Protein AF-A0A3M2ANH9-F1 (afdb_monomer)

Foldseek 3Di:
DDVVVVVVVVVVVVVVVVVVVVVVVVVDPPPWVPAWFAPQPLCVVCVVLWAKKWKFAAADIFIWGQDPVGIFGVVFVGHDFDNVLVVVQSVQNRPKTFDGWDDLDQVCCQVQQQHDGYHRGRWMWMWTDRVPDTSATKIWGDWDDDPDTFTWIDGPPGSIIGGIPGDRDHDDDNCVRHPQFLAADALQQFAKKWKDAPPDIWIWGAPVPGPAIDTPDDPPQWDFPDRHLRSCLSGLRNGFGFPGKHWCVPPPPVPDFRMWMWTQGPQQKIKIWTWHDDPPFIWIFIAMDRDPDPDVVVVVVVVVVVPVPDDDDDDDDDDDDDDDDDDDDDDDDDDDDDPDDPDDPHVVRVVSCVSGVTMIGTGPPVSVCSSNQGPVNGIDDRPDPPPPDDDDDDDDDDDDDYDDDDDDDDDDDDDDDDDDDDD

Mean predicted aligned error: 16.62 Å

Nearest PDB structures (foldseek):
  3u1w-assembly2_C  TM=1.514E-01  e=5.197E-01  Parabacteroides distasonis ATCC 8503
  8sv7-assembly2_B  TM=1.535E-01  e=1.301E+00  Homo sapiens
  7e5t-assembly5_E  TM=1.152E-01  e=6.931E+00  Fusarium sp. FN080326

Radius of gyration: 39.75 Å; Cα contacts (8 Å, |Δi|>4): 628; chains: 1; bounding box: 120×64×132 Å

Solvent-accessible surface area (backbone atoms only — not comparable to full-atom values): 25536 Å² total; per-residue (Å²): 132,61,72,69,61,54,52,51,52,53,53,52,50,52,52,50,48,50,51,51,49,52,52,48,61,73,67,51,77,82,58,73,83,77,61,67,45,57,74,32,68,68,31,73,82,39,61,87,54,53,33,33,44,38,36,28,51,21,80,48,72,38,55,37,34,57,56,97,93,41,39,22,25,69,92,28,71,50,42,70,36,41,61,65,58,55,51,50,45,53,51,36,55,45,62,23,26,34,73,41,83,70,51,60,53,76,92,55,23,69,86,43,21,48,44,77,48,32,59,90,32,79,7,30,28,41,36,32,19,40,74,94,43,79,64,42,51,38,24,38,24,49,74,42,77,71,100,71,54,22,29,30,36,27,46,67,97,51,64,55,30,26,40,19,41,62,66,81,85,68,73,89,51,69,66,68,42,35,77,44,66,78,48,74,45,49,47,87,48,46,51,36,35,39,37,34,39,82,95,45,75,48,44,38,31,54,52,90,96,48,93,56,63,39,63,76,76,68,63,89,89,59,49,67,62,54,100,67,61,57,53,54,54,57,32,50,44,36,74,30,50,54,76,43,57,37,58,34,78,92,57,75,78,84,56,85,54,60,22,41,38,38,37,30,32,75,75,32,32,35,43,35,41,36,29,37,78,59,86,98,44,54,40,30,38,52,45,50,44,68,53,72,77,77,55,71,72,57,56,50,61,58,46,58,75,68,51,84,82,66,78,94,77,90,85,89,81,91,77,91,81,88,85,90,84,84,91,87,80,89,89,87,85,87,85,84,86,80,83,67,81,84,67,54,62,59,61,53,28,50,53,51,31,69,73,26,64,61,37,29,34,22,58,49,65,86,58,54,48,58,57,64,57,49,73,68,78,47,33,45,77,71,79,73,75,77,75,77,75,80,88,79,86,86,86,83,88,91,83,89,86,88,88,85,87,85,86,80,86,79,86,84,88,81,86,87,84,84,84,86,82,90,133

Secondary structure (DSSP, 8-state):
--HHHHHHHHHHHHHHHHHHHHHHHHSS-TTTTT--EES-TTHHHHGGG--EEEEEETTEEEEEEEETTEEEEGGGTTEE--HHHHHHHHHHHHH-EEEEE----GGGHHHHT-S-SSTT---EEEEEEETTEEEEEEEEEEEEPSSS-EEEEEETT---EEEEES-----SSGGGGS--EEE---GGGEEEEEEEETTEEEEEEPPTT--S-EESSPPTT--BSSSSSHHHHHTTTTTEE-SEEEE-TT--TTSPPSEEEEEEETTSEEEEEEEEEETTEEEEEEEEEE-----HHHHHHHHTTTSTTS--------------------------S-------HHHHHHHHHHHHTTEEEE--HHHHHHHH--HHHHBPPPPP---------------------------------------

Structure (mmCIF, N/CA/C/O backbone):
data_AF-A0A3M2ANH9-F1
#
_entry.id   AF-A0A3M2ANH9-F1
#
loop_
_atom_site.group_PDB
_atom_site.id
_atom_site.type_symbol
_atom_site.label_atom_id
_atom_site.label_alt_id
_atom_site.label_comp_id
_atom_site.label_asym_id
_atom_site.label_entity_id
_atom_site.label_seq_id
_atom_site.pdbx_PDB_ins_code
_atom_site.Cartn_x
_atom_site.Cartn_y
_atom_site.Cartn_z
_atom_site.occupancy
_atom_site.B_iso_or_equiv
_atom_site.auth_seq_id
_atom_site.auth_comp_id
_atom_site.auth_asym_id
_atom_site.auth_atom_id
_atom_site.pdbx_PDB_model_num
ATOM 1 N N . MET A 1 1 ? 68.828 -14.556 -42.793 1.00 55.75 1 MET A N 1
ATOM 2 C CA . MET A 1 1 ? 67.552 -15.183 -42.371 1.00 55.75 1 MET A CA 1
ATOM 3 C C . MET A 1 1 ? 66.947 -15.883 -43.580 1.00 55.75 1 MET A C 1
ATOM 5 O O . MET A 1 1 ? 67.064 -15.345 -44.674 1.00 55.75 1 MET A O 1
ATOM 9 N N . LYS A 1 2 ? 66.398 -17.097 -43.440 1.00 67.31 2 LYS A N 1
ATOM 10 C CA . LYS A 1 2 ? 65.884 -17.854 -44.597 1.00 67.31 2 LYS A CA 1
ATOM 11 C C . LYS A 1 2 ? 64.599 -17.175 -45.117 1.00 67.31 2 LYS A C 1
ATOM 13 O O . LYS A 1 2 ? 63.762 -16.801 -44.302 1.00 67.31 2 LYS A O 1
ATOM 18 N N . PRO A 1 3 ? 64.388 -17.042 -46.438 1.00 70.06 3 PRO A N 1
ATOM 19 C CA . PRO A 1 3 ? 63.213 -16.346 -46.989 1.00 70.06 3 PRO A CA 1
ATOM 20 C C . PRO A 1 3 ? 61.882 -16.967 -46.524 1.00 70.06 3 PRO A C 1
ATOM 22 O O . PRO A 1 3 ? 60.885 -16.274 -46.359 1.00 70.06 3 PRO A O 1
ATOM 25 N N . LYS A 1 4 ? 61.896 -18.268 -46.205 1.00 69.62 4 LYS A N 1
ATOM 26 C CA . LYS A 1 4 ? 60.749 -19.011 -45.665 1.00 69.62 4 LYS A CA 1
ATOM 27 C C . LYS A 1 4 ? 60.343 -18.572 -44.252 1.00 69.62 4 LYS A C 1
ATOM 29 O O . LYS A 1 4 ? 59.155 -18.520 -43.965 1.00 69.62 4 LYS A O 1
ATOM 34 N N . THR A 1 5 ? 61.295 -18.228 -43.379 1.00 75.69 5 THR A N 1
ATOM 35 C CA . THR A 1 5 ? 60.968 -17.732 -42.030 1.00 75.69 5 THR A CA 1
ATOM 36 C C . THR A 1 5 ? 60.465 -16.291 -42.058 1.00 75.69 5 THR A C 1
ATOM 38 O O . THR A 1 5 ? 59.616 -15.946 -41.245 1.00 75.69 5 THR A O 1
ATOM 41 N N . LEU A 1 6 ? 60.909 -15.475 -43.024 1.00 77.62 6 LEU A N 1
ATOM 42 C CA . LEU A 1 6 ? 60.352 -14.133 -43.234 1.00 77.62 6 LEU A CA 1
ATOM 43 C C . LEU A 1 6 ? 58.884 -14.187 -43.691 1.00 77.62 6 LEU A C 1
ATOM 45 O O . LEU A 1 6 ? 58.064 -13.426 -43.191 1.00 77.62 6 LEU A O 1
ATOM 49 N N . GLY A 1 7 ? 58.544 -15.117 -44.592 1.00 83.62 7 GLY A N 1
ATOM 50 C CA . GLY A 1 7 ? 57.167 -15.294 -45.067 1.00 83.62 7 GLY A CA 1
ATOM 51 C C . GLY A 1 7 ? 56.190 -15.724 -43.966 1.00 83.62 7 GLY A C 1
ATOM 52 O O . GLY A 1 7 ? 55.083 -15.198 -43.889 1.00 83.62 7 GLY A O 1
ATOM 53 N N . ILE A 1 8 ? 56.613 -16.625 -43.073 1.00 86.56 8 ILE A N 1
ATOM 54 C CA . ILE A 1 8 ? 55.785 -17.086 -41.944 1.00 86.56 8 ILE A CA 1
ATOM 55 C C . ILE A 1 8 ? 55.551 -15.954 -40.934 1.00 86.56 8 ILE A C 1
ATOM 57 O O . ILE A 1 8 ? 54.429 -15.769 -40.470 1.00 86.56 8 ILE A O 1
ATOM 61 N N . LEU A 1 9 ? 56.585 -15.163 -40.629 1.00 84.50 9 LEU A N 1
ATOM 62 C CA . LEU A 1 9 ? 56.461 -14.021 -39.718 1.00 84.50 9 LEU A CA 1
ATOM 63 C C . LEU A 1 9 ? 55.552 -12.924 -40.286 1.00 84.50 9 LEU A C 1
ATOM 65 O O . LEU A 1 9 ? 54.742 -12.370 -39.548 1.00 84.50 9 LEU A O 1
ATOM 69 N N . ALA A 1 10 ? 55.633 -12.650 -41.591 1.00 85.88 10 ALA A N 1
ATOM 70 C CA . ALA A 1 10 ? 54.747 -11.692 -42.246 1.00 85.88 10 ALA A CA 1
ATOM 71 C C . ALA A 1 10 ? 53.279 -12.149 -42.201 1.00 85.88 10 ALA A C 1
ATOM 73 O O . ALA A 1 10 ? 52.400 -11.356 -41.872 1.00 85.88 10 ALA A O 1
ATOM 74 N N . ALA A 1 11 ? 53.009 -13.433 -42.456 1.00 86.25 11 ALA A N 1
ATOM 75 C CA . ALA A 1 11 ? 51.658 -13.985 -42.363 1.00 86.25 11 ALA A CA 1
ATOM 76 C C . ALA A 1 11 ? 51.108 -13.938 -40.925 1.00 86.25 11 ALA A C 1
ATOM 78 O O . ALA A 1 11 ? 49.969 -13.524 -40.717 1.00 86.25 11 ALA A O 1
ATOM 79 N N . ALA A 1 12 ? 51.923 -14.292 -39.927 1.00 89.00 12 ALA A N 1
ATOM 80 C CA . ALA A 1 12 ? 51.531 -14.222 -38.520 1.00 89.00 12 ALA A CA 1
ATOM 81 C C . ALA A 1 12 ? 51.228 -12.781 -38.072 1.00 89.00 12 ALA A C 1
ATOM 83 O O . ALA A 1 12 ? 50.241 -12.551 -37.378 1.00 89.00 12 ALA A O 1
ATOM 84 N N . ALA A 1 13 ? 52.025 -11.803 -38.515 1.00 88.81 13 ALA A N 1
ATOM 85 C CA . ALA A 1 13 ? 51.782 -10.389 -38.240 1.00 88.81 13 ALA A CA 1
ATOM 86 C C . ALA A 1 13 ? 50.465 -9.889 -38.855 1.00 88.81 13 ALA A C 1
ATOM 88 O O . ALA A 1 13 ? 49.736 -9.154 -38.197 1.00 88.81 13 ALA A O 1
ATOM 89 N N . VAL A 1 14 ? 50.121 -10.318 -40.075 1.00 91.75 14 VAL A N 1
ATOM 90 C CA . VAL A 1 14 ? 48.843 -9.959 -40.714 1.00 91.75 14 VAL A CA 1
ATOM 91 C C . VAL A 1 14 ? 47.656 -10.570 -39.967 1.00 91.75 14 VAL A C 1
ATOM 93 O O . VAL A 1 14 ? 46.661 -9.884 -39.754 1.00 91.75 14 VAL A O 1
ATOM 96 N N . VAL A 1 15 ? 47.762 -11.823 -39.514 1.00 93.00 15 VAL A N 1
ATOM 97 C CA . VAL A 1 15 ? 46.704 -12.475 -38.722 1.00 93.00 15 VAL A CA 1
ATOM 98 C C . VAL A 1 15 ? 46.528 -11.790 -37.367 1.00 93.00 15 VAL A C 1
ATOM 100 O O . VAL A 1 15 ? 45.404 -11.488 -36.980 1.00 93.00 15 VAL A O 1
ATOM 103 N N . LEU A 1 16 ? 47.621 -11.481 -36.666 1.00 91.50 16 LEU A N 1
ATOM 104 C CA . LEU A 1 16 ? 47.557 -10.758 -35.394 1.00 91.50 16 LEU A CA 1
ATOM 105 C C . LEU A 1 16 ? 47.022 -9.334 -35.569 1.00 91.50 16 LEU A C 1
ATOM 107 O O . LEU A 1 16 ? 46.230 -8.890 -34.746 1.00 91.50 16 LEU A O 1
ATOM 111 N N . ALA A 1 17 ? 47.387 -8.641 -36.650 1.00 88.88 17 ALA A N 1
ATOM 112 C CA . ALA A 1 17 ? 46.827 -7.336 -36.980 1.00 88.88 17 ALA A CA 1
ATOM 113 C C . ALA A 1 17 ? 45.328 -7.429 -37.300 1.00 88.88 17 ALA A C 1
ATOM 115 O O . ALA A 1 17 ? 44.564 -6.595 -36.834 1.00 88.88 17 ALA A O 1
ATOM 116 N N . ALA A 1 18 ? 44.884 -8.459 -38.025 1.00 84.81 18 ALA A N 1
ATOM 117 C CA . ALA A 1 18 ? 43.468 -8.683 -38.307 1.00 84.81 18 ALA A CA 1
ATOM 118 C C . ALA A 1 18 ? 42.666 -8.994 -37.032 1.00 84.81 18 ALA A C 1
ATOM 120 O O . ALA A 1 18 ? 41.580 -8.452 -36.855 1.00 84.81 18 ALA A O 1
ATOM 121 N N . ILE A 1 19 ? 43.215 -9.800 -36.115 1.00 87.44 19 ILE A N 1
ATOM 122 C CA . ILE A 1 19 ? 42.607 -10.068 -34.803 1.00 87.44 19 ILE A CA 1
ATOM 123 C C . ILE A 1 19 ? 42.574 -8.790 -33.962 1.00 87.44 19 ILE A C 1
ATOM 125 O O . ILE A 1 19 ? 41.540 -8.469 -33.391 1.00 87.44 19 ILE A O 1
ATOM 129 N N . ALA A 1 20 ? 43.666 -8.025 -33.918 1.00 79.62 20 ALA A N 1
ATOM 130 C CA . ALA A 1 20 ? 43.723 -6.764 -33.186 1.00 79.62 20 ALA A CA 1
ATOM 131 C C . ALA A 1 20 ? 42.734 -5.733 -33.747 1.00 79.62 20 ALA A C 1
ATOM 133 O O . ALA A 1 20 ? 42.073 -5.049 -32.978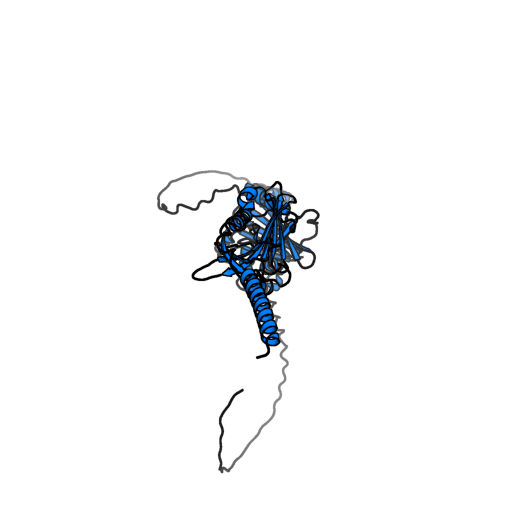 1.00 79.62 20 ALA A O 1
ATOM 134 N N . VAL A 1 21 ? 42.579 -5.656 -35.071 1.00 80.88 21 VAL A N 1
ATOM 135 C CA . VAL A 1 21 ? 41.590 -4.801 -35.743 1.00 80.88 21 VAL A CA 1
ATOM 136 C C . VAL A 1 21 ? 40.166 -5.289 -35.470 1.00 80.88 21 VAL A C 1
ATOM 138 O O . VAL A 1 21 ? 39.296 -4.467 -35.201 1.00 80.88 21 VAL A O 1
ATOM 141 N N . ALA A 1 22 ? 39.915 -6.600 -35.464 1.00 78.31 22 ALA A N 1
ATOM 142 C CA . ALA A 1 22 ? 38.609 -7.167 -35.126 1.00 78.31 22 ALA A CA 1
ATOM 143 C C . ALA A 1 22 ? 38.227 -6.909 -33.658 1.00 78.31 22 ALA A C 1
ATOM 145 O O . ALA A 1 22 ? 37.111 -6.475 -33.388 1.00 78.31 22 ALA A O 1
ATOM 146 N N . VAL A 1 23 ? 39.162 -7.099 -32.722 1.00 78.75 23 VAL A N 1
ATOM 147 C CA . VAL A 1 23 ? 38.974 -6.787 -31.295 1.00 78.75 23 VAL A CA 1
ATOM 148 C C . VAL A 1 23 ? 38.808 -5.282 -31.096 1.00 78.75 23 VAL A C 1
ATOM 150 O O . VAL A 1 23 ? 37.903 -4.859 -30.389 1.00 78.75 23 VAL A O 1
ATOM 153 N N . HIS A 1 24 ? 39.608 -4.456 -31.775 1.00 68.56 24 HIS A N 1
ATOM 154 C CA . HIS A 1 24 ? 39.490 -3.004 -31.689 1.00 68.56 24 HIS A CA 1
ATOM 155 C C . HIS A 1 24 ? 38.156 -2.509 -32.263 1.00 68.56 24 HIS A C 1
ATOM 157 O O . HIS A 1 24 ? 37.561 -1.618 -31.670 1.00 68.56 24 HIS A O 1
ATOM 163 N N . HIS A 1 25 ? 37.653 -3.069 -33.367 1.00 63.91 25 HIS A N 1
ATOM 164 C CA . HIS A 1 25 ? 36.334 -2.714 -33.902 1.00 63.91 25 HIS A CA 1
ATOM 165 C C . HIS A 1 25 ? 35.173 -3.252 -33.062 1.00 63.91 25 HIS A C 1
ATOM 167 O O . HIS A 1 25 ? 34.138 -2.591 -33.017 1.00 63.91 25 HIS A O 1
ATOM 173 N N . ALA A 1 26 ? 35.342 -4.384 -32.375 1.00 60.91 26 ALA A N 1
ATOM 174 C CA . ALA A 1 26 ? 34.389 -4.857 -31.373 1.00 60.91 26 ALA A CA 1
ATOM 175 C C . ALA A 1 26 ? 34.360 -3.956 -30.120 1.00 60.91 26 ALA A C 1
ATOM 177 O O . ALA A 1 26 ? 33.309 -3.821 -29.502 1.00 60.91 26 ALA A O 1
ATOM 178 N N . ASP A 1 27 ? 35.482 -3.303 -29.789 1.00 53.56 27 ASP A N 1
ATOM 179 C CA . ASP A 1 27 ? 35.627 -2.376 -28.653 1.00 53.56 27 ASP A CA 1
ATOM 180 C C . ASP A 1 27 ? 35.535 -0.876 -29.036 1.00 53.56 27 ASP A C 1
ATOM 182 O O . ASP A 1 27 ? 35.666 -0.017 -28.163 1.00 53.56 27 ASP A O 1
ATOM 186 N N . GLN A 1 28 ? 35.309 -0.501 -30.307 1.00 40.56 28 GLN A N 1
ATOM 187 C CA . GLN A 1 28 ? 35.157 0.917 -30.668 1.00 40.56 28 GLN A CA 1
ATOM 188 C C . GLN A 1 28 ? 33.764 1.444 -30.276 1.00 40.56 28 GLN A C 1
ATOM 190 O O . GLN A 1 28 ? 32.757 0.870 -30.699 1.00 40.56 28 GLN A O 1
ATOM 195 N N . PRO A 1 29 ? 33.676 2.598 -29.583 1.00 45.56 29 PRO A N 1
ATOM 196 C CA . PRO A 1 29 ? 32.422 3.250 -29.216 1.00 45.56 29 PRO A CA 1
ATOM 197 C C . PRO A 1 29 ? 31.781 3.946 -30.431 1.00 45.56 29 PRO A C 1
ATOM 199 O O . PRO A 1 29 ? 31.602 5.157 -30.479 1.00 45.56 29 PRO A O 1
ATOM 202 N N . ARG A 1 30 ? 31.394 3.183 -31.460 1.00 43.59 30 ARG A N 1
ATOM 203 C CA . ARG A 1 30 ? 30.652 3.714 -32.620 1.00 43.59 30 ARG A CA 1
ATOM 204 C C . ARG A 1 30 ? 29.196 4.077 -32.274 1.00 43.59 30 ARG A C 1
ATOM 206 O O . ARG A 1 30 ? 28.507 4.681 -33.090 1.00 43.59 30 ARG A O 1
ATOM 213 N N . ALA A 1 31 ? 28.743 3.743 -31.064 1.00 46.66 31 ALA A N 1
ATOM 214 C CA . ALA A 1 31 ? 27.402 4.023 -30.552 1.00 46.66 31 ALA A CA 1
ATOM 215 C C . ALA A 1 31 ? 27.284 5.327 -29.732 1.00 46.66 31 ALA A C 1
ATOM 217 O O . ALA A 1 31 ? 26.165 5.727 -29.417 1.00 46.66 31 ALA A O 1
ATOM 218 N N . GLU A 1 32 ? 28.385 6.013 -29.389 1.00 46.75 32 GLU A N 1
ATOM 219 C CA . GLU A 1 32 ? 28.344 7.127 -28.418 1.00 46.75 32 GLU A CA 1
ATOM 220 C C . GLU A 1 32 ? 27.576 8.372 -28.897 1.00 46.75 32 GLU A C 1
ATOM 222 O O . GLU A 1 32 ? 26.995 9.075 -28.076 1.00 46.75 32 GLU A O 1
ATOM 227 N N . ALA A 1 33 ? 27.488 8.628 -30.206 1.00 43.88 33 ALA A N 1
ATOM 228 C CA . ALA A 1 33 ? 26.738 9.774 -30.742 1.00 43.88 33 ALA A CA 1
ATOM 229 C C . ALA A 1 33 ? 25.314 9.430 -31.227 1.00 43.88 33 ALA A C 1
ATOM 231 O O . ALA A 1 33 ? 24.527 10.333 -31.496 1.00 43.88 33 ALA A O 1
ATOM 232 N N . ALA A 1 34 ? 24.963 8.144 -31.357 1.00 48.25 34 ALA A N 1
ATOM 233 C CA . ALA A 1 34 ? 23.738 7.714 -32.044 1.00 48.25 34 ALA A CA 1
ATOM 234 C C . ALA A 1 34 ? 22.551 7.383 -31.118 1.00 48.25 34 ALA A C 1
ATOM 236 O O . ALA A 1 34 ? 21.475 7.062 -31.614 1.00 48.25 34 ALA A O 1
ATOM 237 N N . ALA A 1 35 ? 22.708 7.438 -29.792 1.00 59.25 35 ALA A N 1
ATOM 238 C CA . ALA A 1 35 ? 21.697 6.894 -28.878 1.00 59.25 35 ALA A CA 1
ATOM 239 C C . ALA A 1 35 ? 21.482 7.708 -27.589 1.00 59.25 35 ALA A C 1
ATOM 241 O O . ALA A 1 35 ? 21.025 7.170 -26.583 1.00 59.25 35 ALA A O 1
ATOM 242 N N . LEU A 1 36 ? 21.751 9.016 -27.613 1.00 77.44 36 LEU A N 1
ATOM 243 C CA . LEU A 1 36 ? 21.142 9.924 -26.635 1.00 77.44 36 LEU A CA 1
ATOM 244 C C . LEU A 1 36 ? 19.631 10.030 -26.912 1.00 77.44 36 LEU A C 1
ATOM 246 O O . LEU A 1 36 ? 19.175 9.828 -28.038 1.00 77.44 36 LEU A O 1
ATOM 250 N N . GLY A 1 37 ? 18.839 10.300 -25.877 1.00 85.56 37 GLY A N 1
ATOM 251 C CA . GLY A 1 37 ? 17.374 10.385 -25.956 1.00 85.56 37 GLY A CA 1
ATOM 252 C C . GLY A 1 37 ? 16.685 9.515 -24.910 1.00 85.56 37 GLY A C 1
ATOM 253 O O . GLY A 1 37 ? 17.346 8.936 -24.049 1.00 85.56 37 GLY A O 1
ATOM 254 N N . ARG A 1 38 ? 15.355 9.406 -24.977 1.00 90.75 38 ARG A N 1
ATOM 255 C CA . ARG A 1 38 ? 14.569 8.656 -23.986 1.00 90.75 38 ARG A CA 1
ATOM 256 C C . ARG A 1 38 ? 15.026 7.203 -23.860 1.00 90.75 38 ARG A C 1
ATOM 258 O O . ARG A 1 38 ? 15.420 6.578 -24.843 1.00 90.75 38 ARG A O 1
ATOM 265 N N . MET A 1 39 ? 14.942 6.669 -22.645 1.00 92.00 39 MET A N 1
ATOM 266 C CA . MET A 1 39 ? 15.098 5.238 -22.372 1.00 92.00 39 MET A CA 1
ATOM 267 C C . MET A 1 39 ? 13.865 4.447 -22.849 1.00 92.00 39 MET A C 1
ATOM 269 O O . MET A 1 39 ? 13.976 3.286 -23.244 1.00 92.00 39 MET A O 1
ATOM 273 N N . ALA A 1 40 ? 12.702 5.107 -22.873 1.00 89.25 40 ALA A N 1
ATOM 274 C CA . ALA A 1 40 ? 11.403 4.565 -23.269 1.00 89.25 40 ALA A CA 1
ATOM 275 C C . ALA A 1 40 ? 10.678 5.459 -24.311 1.00 89.25 40 ALA A C 1
ATOM 277 O O . ALA A 1 40 ? 9.593 5.961 -24.025 1.00 89.25 40 ALA A O 1
ATOM 278 N N . PRO A 1 41 ? 11.254 5.726 -25.503 1.00 87.38 41 PRO A N 1
ATOM 279 C CA . PRO A 1 41 ? 10.643 6.592 -26.517 1.00 87.38 41 PRO A CA 1
ATOM 280 C C . PRO A 1 41 ? 9.253 6.134 -26.975 1.00 87.38 41 PRO A C 1
ATOM 282 O O . PRO A 1 41 ? 8.422 6.961 -27.340 1.00 87.38 41 PRO A O 1
ATOM 285 N N . GLU A 1 42 ? 8.977 4.832 -26.958 1.00 85.56 42 GLU A N 1
ATOM 286 C CA . GLU A 1 42 ? 7.681 4.269 -27.336 1.00 85.56 42 GLU A CA 1
ATOM 287 C C . GLU A 1 42 ? 6.599 4.579 -26.289 1.00 85.56 42 GLU A C 1
ATOM 289 O O . GLU A 1 42 ? 5.430 4.752 -26.641 1.00 85.56 42 GLU A O 1
ATOM 294 N N . LEU A 1 43 ? 6.989 4.715 -25.016 1.00 88.75 43 LEU A N 1
ATOM 295 C CA . LEU A 1 43 ? 6.067 4.975 -23.913 1.00 88.75 43 LEU A CA 1
ATOM 296 C C . LEU A 1 43 ? 5.496 6.395 -23.955 1.00 88.75 43 LEU A C 1
ATOM 298 O O . LEU A 1 43 ? 4.335 6.574 -23.606 1.00 88.75 43 LEU A O 1
ATOM 302 N N . GLU A 1 44 ? 6.241 7.396 -24.441 1.00 83.69 44 GLU A N 1
ATOM 303 C CA . GLU A 1 44 ? 5.753 8.788 -24.517 1.00 83.69 44 GLU A CA 1
ATOM 304 C C . GLU A 1 44 ? 4.410 8.911 -25.249 1.00 83.69 44 GLU A C 1
ATOM 306 O O . GLU A 1 44 ? 3.578 9.743 -24.895 1.00 83.69 44 GLU A O 1
ATOM 311 N N . LYS A 1 45 ? 4.185 8.065 -26.260 1.00 87.62 45 LYS A N 1
ATOM 312 C CA . LYS A 1 45 ? 2.956 8.068 -27.064 1.00 87.62 45 LYS A CA 1
ATOM 313 C C . LYS A 1 45 ? 1.877 7.130 -26.530 1.00 87.62 45 LYS A C 1
ATOM 315 O O . LYS A 1 45 ? 0.733 7.259 -26.944 1.00 87.62 45 LYS A O 1
ATOM 320 N N . ARG A 1 46 ? 2.246 6.191 -25.654 1.00 92.06 46 ARG A N 1
ATOM 321 C CA . ARG A 1 46 ? 1.410 5.061 -25.216 1.00 92.06 46 ARG A CA 1
ATOM 322 C C . ARG A 1 46 ? 1.154 5.023 -23.715 1.00 92.06 46 ARG A C 1
ATOM 324 O O . ARG A 1 46 ? 0.486 4.120 -23.235 1.00 92.06 46 ARG A O 1
ATOM 331 N N . VAL A 1 47 ? 1.663 5.992 -22.954 1.00 91.94 47 VAL A N 1
ATOM 332 C CA . VAL A 1 47 ? 1.543 6.017 -21.486 1.00 91.94 47 VAL A CA 1
ATOM 333 C C . VAL A 1 47 ? 0.086 5.965 -21.010 1.00 91.94 47 VAL A C 1
ATOM 335 O O . VAL A 1 47 ? -0.201 5.381 -19.970 1.00 91.94 47 VAL A O 1
ATOM 338 N N . ASN A 1 48 ? -0.845 6.518 -21.791 1.00 92.44 48 ASN A N 1
ATOM 339 C CA . ASN A 1 48 ? -2.275 6.491 -21.478 1.00 92.44 48 ASN A CA 1
ATOM 340 C C . ASN A 1 48 ? -2.938 5.136 -21.764 1.00 92.44 48 ASN A C 1
ATOM 342 O O . ASN A 1 48 ? -3.974 4.845 -21.164 1.00 92.44 48 ASN A O 1
ATOM 346 N N . ASP A 1 49 ? -2.323 4.318 -22.621 1.00 94.88 49 ASP A N 1
ATOM 347 C CA . ASP A 1 49 ? -2.794 2.983 -23.001 1.00 94.88 49 ASP A CA 1
ATOM 348 C C . ASP A 1 49 ? -2.350 1.913 -21.994 1.00 94.88 49 ASP A C 1
ATOM 350 O O . ASP A 1 49 ? -2.731 0.753 -22.121 1.00 94.88 49 ASP A O 1
ATOM 354 N N . VAL A 1 50 ? -1.522 2.278 -21.007 1.00 96.81 50 VAL A N 1
ATOM 355 C CA . VAL A 1 50 ? -1.011 1.337 -20.009 1.00 96.81 50 VAL A CA 1
ATOM 356 C C . VAL A 1 50 ? -2.166 0.822 -19.149 1.00 96.81 50 VAL A C 1
ATOM 358 O O . VAL A 1 50 ? -2.871 1.594 -18.494 1.00 96.81 50 VAL A O 1
ATOM 361 N N . THR A 1 51 ? -2.329 -0.497 -19.137 1.00 97.19 51 THR A N 1
ATOM 362 C CA . THR A 1 51 ? -3.355 -1.226 -18.384 1.00 97.19 51 THR A CA 1
ATOM 363 C C . THR A 1 51 ? -2.779 -2.034 -17.230 1.00 97.19 51 THR A C 1
ATOM 365 O O . THR A 1 51 ? -3.524 -2.368 -16.317 1.00 97.19 51 THR A O 1
ATOM 368 N N . ALA A 1 52 ? -1.481 -2.346 -17.229 1.00 97.62 52 ALA A N 1
ATOM 369 C CA . ALA A 1 52 ? -0.835 -3.015 -16.101 1.00 97.62 52 ALA A CA 1
ATOM 370 C C . ALA A 1 52 ? 0.622 -2.578 -15.921 1.00 97.62 52 ALA A C 1
ATOM 372 O O . ALA A 1 52 ? 1.316 -2.239 -16.884 1.00 97.62 52 ALA A O 1
ATOM 373 N N . LEU A 1 53 ? 1.081 -2.625 -14.673 1.00 97.56 53 LEU A N 1
ATOM 374 C CA . LEU A 1 53 ? 2.469 -2.422 -14.269 1.00 97.56 53 LEU A CA 1
ATOM 375 C C . LEU A 1 53 ? 2.890 -3.602 -13.393 1.00 97.56 53 LEU A C 1
ATOM 377 O O . LEU A 1 53 ? 2.204 -3.962 -12.438 1.00 97.56 53 LEU A O 1
ATOM 381 N N . GLU A 1 54 ? 4.038 -4.179 -13.718 1.00 97.81 54 GLU A N 1
ATOM 382 C CA . GLU A 1 54 ? 4.679 -5.236 -12.951 1.00 97.81 54 GLU A CA 1
ATOM 383 C C . GLU A 1 54 ? 6.071 -4.783 -12.519 1.00 97.81 54 GLU A C 1
ATOM 385 O O . GLU A 1 54 ? 6.848 -4.251 -13.317 1.00 97.81 54 GLU A O 1
ATOM 390 N N . ILE A 1 55 ? 6.377 -4.976 -11.240 1.00 97.56 55 ILE A N 1
ATOM 391 C CA . ILE A 1 55 ? 7.655 -4.619 -10.635 1.00 97.56 55 ILE A CA 1
ATOM 392 C C . ILE A 1 55 ? 8.214 -5.845 -9.940 1.00 97.56 55 ILE A C 1
ATOM 394 O O . ILE A 1 55 ? 7.587 -6.393 -9.037 1.00 97.56 55 ILE A O 1
ATOM 398 N N . VAL A 1 56 ? 9.427 -6.229 -10.317 1.00 96.81 56 VAL A N 1
ATOM 399 C CA . VAL A 1 56 ? 10.183 -7.297 -9.661 1.00 96.81 56 VAL A CA 1
ATOM 400 C C . VAL A 1 56 ? 11.260 -6.656 -8.794 1.00 96.81 56 VAL A C 1
ATOM 402 O O . VAL A 1 56 ? 12.111 -5.922 -9.298 1.00 96.81 56 VAL A O 1
ATOM 405 N N . ASN A 1 57 ? 11.228 -6.920 -7.489 1.00 91.81 57 ASN A N 1
ATOM 406 C CA . ASN A 1 57 ? 12.144 -6.358 -6.499 1.00 91.81 57 ASN A CA 1
ATOM 407 C C . ASN A 1 57 ? 12.609 -7.468 -5.542 1.00 91.81 57 ASN A C 1
ATOM 409 O O . ASN A 1 57 ? 11.950 -7.771 -4.548 1.00 91.81 57 ASN A O 1
ATOM 413 N N . GLY A 1 58 ? 13.749 -8.093 -5.845 1.00 90.69 58 GLY A N 1
ATOM 414 C CA . GLY A 1 58 ? 14.220 -9.266 -5.106 1.00 90.69 58 GLY A CA 1
ATOM 415 C C . GLY A 1 58 ? 13.218 -10.423 -5.197 1.00 90.69 58 GLY A C 1
ATOM 416 O O . GLY A 1 58 ? 12.910 -10.896 -6.288 1.00 90.69 58 GLY A O 1
ATOM 417 N N . LYS A 1 59 ? 12.690 -10.881 -4.059 1.00 90.44 59 LYS A N 1
ATOM 418 C CA . LYS A 1 59 ? 11.689 -11.966 -3.999 1.00 90.44 59 LYS A CA 1
ATOM 419 C C . LYS A 1 59 ? 10.252 -11.493 -4.214 1.00 90.44 59 LYS A C 1
ATOM 421 O O . LYS A 1 59 ? 9.373 -12.322 -4.422 1.00 90.44 59 LYS A O 1
ATOM 426 N N . GLU A 1 60 ? 10.013 -10.188 -4.164 1.00 91.25 60 GLU A N 1
ATOM 427 C CA . GLU A 1 60 ? 8.678 -9.618 -4.296 1.00 91.25 60 GLU A CA 1
ATOM 428 C C . GLU A 1 60 ? 8.386 -9.276 -5.757 1.00 91.25 60 GLU A C 1
ATOM 430 O O . GLU A 1 60 ? 9.201 -8.660 -6.449 1.00 91.25 60 GLU A O 1
ATOM 435 N N . THR A 1 61 ? 7.201 -9.672 -6.220 1.00 95.44 61 THR A N 1
ATOM 436 C CA . THR A 1 61 ? 6.639 -9.233 -7.499 1.00 95.44 61 THR A CA 1
ATOM 437 C C . THR A 1 61 ? 5.352 -8.487 -7.207 1.00 95.44 61 THR A C 1
ATOM 439 O O . THR A 1 61 ? 4.415 -9.050 -6.647 1.00 95.44 61 THR A O 1
ATOM 442 N N . ILE A 1 62 ? 5.316 -7.211 -7.570 1.00 96.75 62 ILE A N 1
ATOM 443 C CA . ILE A 1 62 ? 4.137 -6.366 -7.437 1.00 96.75 62 ILE A CA 1
ATOM 444 C C . ILE A 1 62 ? 3.501 -6.264 -8.808 1.00 96.75 62 ILE A C 1
ATOM 446 O O . ILE A 1 62 ? 4.156 -5.850 -9.761 1.00 96.75 62 ILE A O 1
ATOM 450 N N . ARG A 1 63 ? 2.217 -6.594 -8.891 1.00 97.00 63 ARG A N 1
ATOM 451 C CA . ARG A 1 63 ? 1.409 -6.384 -10.085 1.00 97.00 63 ARG A CA 1
ATOM 452 C C . ARG A 1 63 ? 0.225 -5.498 -9.742 1.00 97.00 63 ARG A C 1
ATOM 454 O O . ARG A 1 63 ? -0.452 -5.732 -8.742 1.00 97.00 63 ARG A O 1
ATOM 461 N N . ILE A 1 64 ? 0.002 -4.487 -10.571 1.00 97.31 64 ILE A N 1
ATOM 462 C CA . ILE A 1 64 ? -1.145 -3.588 -10.480 1.00 97.31 64 ILE A CA 1
ATOM 463 C C . ILE A 1 64 ? -1.811 -3.485 -11.846 1.00 97.31 64 ILE A C 1
ATOM 465 O O . ILE A 1 64 ? -1.134 -3.516 -12.878 1.00 97.31 64 ILE A O 1
ATOM 469 N N . GLU A 1 65 ? -3.132 -3.363 -11.852 1.00 97.38 65 GLU A N 1
ATOM 470 C CA . GLU A 1 65 ? -3.940 -3.403 -13.070 1.00 97.38 65 GLU A CA 1
ATOM 471 C C . GLU A 1 65 ? -4.975 -2.283 -13.069 1.00 97.38 65 GLU A C 1
ATOM 473 O O . GLU A 1 65 ? -5.500 -1.902 -12.026 1.00 97.38 65 GLU A O 1
ATOM 478 N N . ARG A 1 66 ? -5.258 -1.722 -14.241 1.00 96.50 66 ARG A N 1
ATOM 479 C CA . ARG A 1 66 ? -6.306 -0.724 -14.428 1.00 96.50 66 ARG A CA 1
ATOM 480 C C . ARG A 1 66 ? -7.637 -1.450 -14.629 1.00 96.50 66 ARG A C 1
ATOM 482 O O . ARG A 1 66 ? -7.833 -2.089 -15.659 1.0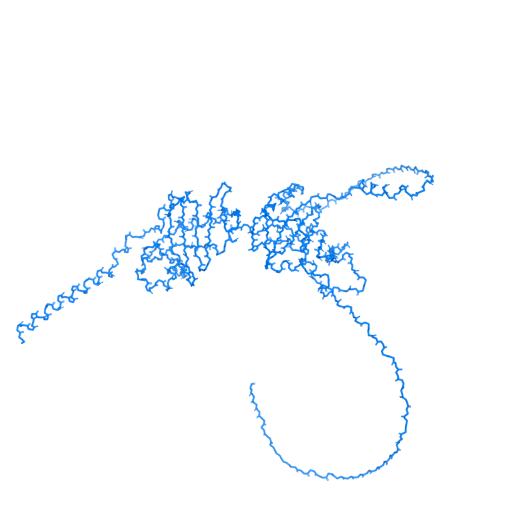0 96.50 66 ARG A O 1
ATOM 489 N N . GLY A 1 67 ? -8.533 -1.323 -13.658 1.00 92.69 67 GLY A N 1
ATOM 490 C CA . GLY A 1 67 ? -9.932 -1.735 -13.739 1.00 92.69 67 GLY A CA 1
ATOM 491 C C . GLY A 1 67 ? -10.867 -0.576 -14.095 1.00 92.69 67 GLY A C 1
ATOM 492 O O . GLY A 1 67 ? -10.427 0.516 -14.458 1.00 92.69 67 GLY A O 1
ATOM 493 N N . GLU A 1 68 ? -12.173 -0.810 -13.960 1.00 88.81 68 GLU A N 1
ATOM 494 C CA . GLU A 1 68 ? -13.217 0.181 -14.272 1.00 88.81 68 GLU A CA 1
ATOM 495 C C . GLU A 1 68 ? -13.189 1.386 -13.319 1.00 88.81 68 GLU A C 1
ATOM 497 O O . GLU A 1 68 ? -13.342 2.526 -13.755 1.00 88.81 68 GLU A O 1
ATOM 502 N N . ALA A 1 69 ? -12.935 1.139 -12.031 1.00 85.44 69 ALA A N 1
ATOM 503 C CA . ALA A 1 69 ? -12.915 2.157 -10.979 1.00 85.44 69 ALA A CA 1
ATOM 504 C C . ALA A 1 69 ? -11.536 2.817 -10.765 1.00 85.44 69 ALA A C 1
ATOM 506 O O . ALA A 1 69 ? -11.406 3.721 -9.943 1.00 85.44 69 ALA A O 1
ATOM 507 N N . GLY A 1 70 ? -10.493 2.383 -11.482 1.00 94.25 70 GLY A N 1
ATOM 508 C CA . GLY A 1 70 ? -9.132 2.897 -11.318 1.00 94.25 70 GLY A CA 1
ATOM 509 C C . GLY A 1 70 ? -8.072 1.802 -11.264 1.00 94.25 70 GLY A C 1
ATOM 510 O O . GLY A 1 70 ? -8.247 0.721 -11.815 1.00 94.25 70 GLY A O 1
ATOM 511 N N . TRP A 1 71 ? -6.936 2.097 -10.636 1.00 97.38 71 TRP A N 1
ATOM 512 C CA . TRP A 1 71 ? -5.857 1.126 -10.455 1.00 97.38 71 TRP A CA 1
ATOM 513 C C . TRP A 1 71 ? -6.144 0.234 -9.254 1.00 97.38 71 TRP A C 1
ATOM 515 O O . TRP A 1 71 ? -6.466 0.742 -8.187 1.00 97.38 71 TRP A O 1
ATOM 525 N N . LEU A 1 72 ? -6.003 -1.074 -9.428 1.00 97.00 72 LEU A N 1
ATOM 526 C CA . LEU A 1 72 ? -6.326 -2.098 -8.443 1.00 97.00 72 LEU A CA 1
ATOM 527 C C . LEU A 1 72 ? -5.116 -3.012 -8.220 1.00 97.00 72 LEU A C 1
ATOM 529 O O . LEU A 1 72 ? -4.263 -3.163 -9.104 1.00 97.00 72 LEU A O 1
ATOM 533 N N . SER A 1 73 ? -5.054 -3.656 -7.054 1.00 96.69 73 SER A N 1
ATOM 534 C CA . SER A 1 73 ? -4.076 -4.708 -6.772 1.00 96.69 73 SER A CA 1
ATOM 535 C C . SER A 1 73 ? -4.717 -6.099 -6.800 1.00 96.69 73 SER A C 1
ATOM 537 O O . SER A 1 73 ? -5.425 -6.460 -5.858 1.00 96.69 73 SER A O 1
ATOM 539 N N . PRO A 1 74 ? -4.434 -6.930 -7.823 1.00 95.12 74 PRO A N 1
ATOM 540 C CA . PRO A 1 74 ? -4.945 -8.300 -7.881 1.00 95.12 74 PRO A CA 1
ATOM 541 C C . PRO A 1 74 ? -4.495 -9.178 -6.707 1.00 95.12 74 PRO A C 1
ATOM 543 O O . PRO A 1 74 ? -5.218 -10.077 -6.302 1.00 95.12 74 PRO A O 1
ATOM 546 N N . ALA A 1 75 ? -3.315 -8.907 -6.136 1.00 93.38 75 ALA A N 1
ATOM 547 C CA . ALA A 1 75 ? -2.788 -9.646 -4.986 1.00 93.38 75 ALA A CA 1
ATOM 548 C C . ALA A 1 75 ? -3.559 -9.384 -3.676 1.00 93.38 75 ALA A C 1
ATOM 550 O O . ALA A 1 75 ? -3.354 -10.099 -2.701 1.00 93.38 75 ALA A O 1
ATOM 551 N N . HIS A 1 76 ? -4.418 -8.362 -3.656 1.00 94.44 76 HIS A N 1
ATOM 552 C CA . HIS A 1 76 ? -5.221 -7.946 -2.507 1.00 94.44 76 HIS A CA 1
ATOM 553 C C . HIS A 1 76 ? -6.705 -7.880 -2.884 1.00 94.44 76 HIS A C 1
ATOM 555 O O . HIS A 1 76 ? -7.379 -6.890 -2.612 1.00 94.44 76 HIS A O 1
ATOM 561 N N . ASP A 1 77 ? -7.182 -8.900 -3.601 1.00 94.06 77 ASP A N 1
ATOM 562 C CA . ASP A 1 77 ? -8.580 -9.052 -4.026 1.00 94.06 77 ASP A CA 1
ATOM 563 C C . ASP A 1 77 ? -9.145 -7.843 -4.795 1.00 94.06 77 ASP A C 1
ATOM 565 O O . ASP A 1 77 ? -10.333 -7.539 -4.730 1.00 94.06 77 ASP A O 1
ATOM 569 N N . GLY A 1 78 ? -8.286 -7.132 -5.532 1.00 94.50 78 GLY A N 1
ATOM 570 C CA . GLY A 1 78 ? -8.684 -5.955 -6.298 1.00 94.50 78 GLY A CA 1
ATOM 571 C C . GLY A 1 78 ? -8.761 -4.665 -5.481 1.00 94.50 78 GLY A C 1
ATOM 572 O O . GLY A 1 78 ? -9.456 -3.745 -5.899 1.00 94.50 78 GLY A O 1
ATOM 573 N N . PHE A 1 79 ? -8.050 -4.561 -4.354 1.00 95.38 79 PHE A N 1
ATOM 574 C CA . PHE A 1 79 ? -8.042 -3.343 -3.539 1.00 95.38 79 PHE A CA 1
ATOM 575 C C . PHE A 1 79 ? -7.630 -2.091 -4.349 1.00 95.38 79 PHE A C 1
ATOM 577 O O . PHE A 1 79 ? -6.626 -2.154 -5.078 1.00 95.38 79 PHE A O 1
ATOM 584 N N . PRO A 1 80 ? -8.350 -0.956 -4.222 1.00 95.50 80 PRO A N 1
ATOM 585 C CA . PRO A 1 80 ? -8.024 0.286 -4.917 1.00 95.50 80 PRO A CA 1
ATOM 586 C C . PRO A 1 80 ? -6.660 0.870 -4.538 1.00 95.50 80 PRO A C 1
ATOM 588 O O . PRO A 1 80 ? -6.251 0.902 -3.379 1.00 95.50 80 PRO A O 1
ATOM 591 N N . LEU A 1 81 ? -5.954 1.386 -5.538 1.00 96.81 81 LEU A N 1
ATOM 592 C CA . LEU A 1 81 ? -4.649 2.019 -5.399 1.00 96.81 81 LEU A CA 1
ATOM 593 C C . LEU A 1 81 ? -4.744 3.527 -5.608 1.00 96.81 81 LEU A C 1
ATOM 595 O O . LEU A 1 81 ? -5.613 4.027 -6.318 1.00 96.81 81 LEU A O 1
ATOM 599 N N . LEU A 1 82 ? -3.772 4.251 -5.058 1.00 96.00 82 LEU A N 1
ATOM 600 C CA . LEU A 1 82 ? -3.640 5.689 -5.236 1.00 96.00 82 LEU A CA 1
ATOM 601 C C . LEU A 1 82 ? -3.279 6.010 -6.698 1.00 96.00 82 LEU A C 1
ATOM 603 O O . LEU A 1 82 ? -2.147 5.737 -7.124 1.00 96.00 82 LEU A O 1
ATOM 607 N N . PRO A 1 83 ? -4.175 6.646 -7.479 1.00 94.50 83 PRO A N 1
ATOM 608 C CA . PRO A 1 83 ? -3.920 6.919 -8.892 1.00 94.50 83 PRO A CA 1
ATOM 609 C C . PRO A 1 83 ? -2.711 7.837 -9.091 1.00 94.50 83 PRO A C 1
ATOM 611 O O . PRO A 1 83 ? -1.969 7.679 -10.061 1.00 94.50 83 PRO A O 1
ATOM 614 N N . GLU A 1 84 ? -2.461 8.748 -8.148 1.00 95.06 84 GLU A N 1
ATOM 615 C CA . GLU A 1 84 ? -1.322 9.662 -8.208 1.00 95.06 84 GLU A CA 1
ATOM 616 C C . GLU A 1 84 ? 0.025 8.951 -8.039 1.00 95.06 84 GLU A C 1
ATOM 618 O O . GLU A 1 84 ? 0.986 9.312 -8.717 1.00 95.06 84 GLU A O 1
ATOM 623 N N . ARG A 1 85 ? 0.095 7.868 -7.247 1.00 95.56 85 ARG A N 1
ATOM 624 C CA . ARG A 1 85 ? 1.312 7.041 -7.143 1.00 95.56 85 ARG A CA 1
ATOM 625 C C . ARG A 1 85 ? 1.630 6.359 -8.470 1.00 95.56 85 ARG A C 1
ATOM 627 O O . ARG A 1 85 ? 2.781 6.355 -8.906 1.00 95.56 85 ARG A O 1
ATOM 634 N N . VAL A 1 86 ? 0.609 5.817 -9.139 1.00 95.88 86 VAL A N 1
ATOM 635 C CA . VAL A 1 86 ? 0.759 5.184 -10.461 1.00 95.88 86 VAL A CA 1
ATOM 636 C C . VAL A 1 86 ? 1.147 6.204 -11.518 1.00 95.88 86 VAL A C 1
ATOM 638 O O . VAL A 1 86 ? 2.089 5.977 -12.278 1.00 95.88 86 VAL A O 1
ATOM 641 N N . ARG A 1 87 ? 0.494 7.368 -11.523 1.00 94.94 87 ARG A N 1
ATOM 642 C CA . ARG A 1 87 ? 0.837 8.473 -12.419 1.00 94.94 87 ARG A CA 1
ATOM 643 C C . ARG A 1 87 ? 2.291 8.911 -12.236 1.00 94.94 87 ARG A C 1
ATOM 645 O O . ARG A 1 87 ? 3.009 9.043 -13.227 1.00 94.94 87 ARG A O 1
ATOM 652 N N . GLU A 1 88 ? 2.737 9.110 -10.997 1.00 94.88 88 GLU A N 1
ATOM 653 C CA . GLU A 1 88 ? 4.109 9.514 -10.684 1.00 94.88 88 GLU A CA 1
ATOM 654 C C . GLU A 1 88 ? 5.127 8.496 -11.219 1.00 94.88 88 GLU A C 1
ATOM 656 O O . GLU A 1 88 ? 6.072 8.877 -11.915 1.00 94.88 88 GLU A O 1
ATOM 661 N N . ALA A 1 89 ? 4.899 7.202 -10.978 1.00 95.44 89 ALA A N 1
ATOM 662 C CA . ALA A 1 89 ? 5.751 6.128 -11.482 1.00 95.44 89 ALA A CA 1
ATOM 663 C C . ALA A 1 89 ? 5.852 6.131 -13.018 1.00 95.44 89 ALA A C 1
ATOM 665 O O . ALA A 1 89 ? 6.955 6.101 -13.571 1.00 95.44 89 ALA A O 1
ATOM 666 N N . LEU A 1 90 ? 4.721 6.231 -13.723 1.00 95.06 90 LEU A N 1
ATOM 667 C CA . LEU A 1 90 ? 4.692 6.277 -15.189 1.00 95.06 90 LEU A CA 1
ATOM 668 C C . LEU A 1 90 ? 5.417 7.512 -15.745 1.00 95.06 90 LEU A C 1
ATOM 670 O O . LEU A 1 90 ? 6.154 7.411 -16.731 1.00 95.06 90 LEU A O 1
ATOM 674 N N . ILE A 1 91 ? 5.264 8.672 -15.097 1.00 93.75 91 ILE A N 1
ATOM 675 C CA . ILE A 1 91 ? 5.975 9.902 -15.467 1.00 93.75 91 ILE A CA 1
ATOM 676 C C . ILE A 1 91 ? 7.486 9.725 -15.295 1.00 93.75 91 ILE A C 1
ATOM 678 O O . ILE A 1 91 ? 8.243 10.090 -16.198 1.00 93.75 91 ILE A O 1
ATOM 682 N N . GLN A 1 92 ? 7.937 9.165 -14.169 1.00 94.31 92 GLN A N 1
ATOM 683 C CA . GLN A 1 92 ? 9.360 8.932 -13.912 1.00 94.31 92 GLN A CA 1
ATOM 684 C C . GLN A 1 92 ? 9.978 8.013 -14.977 1.00 94.31 92 GLN A C 1
ATOM 686 O O . GLN A 1 92 ? 11.027 8.342 -15.530 1.00 94.31 92 GLN A O 1
ATOM 691 N N . LEU A 1 93 ? 9.297 6.917 -15.333 1.00 94.62 93 LEU A N 1
ATOM 692 C CA . LEU A 1 93 ? 9.750 5.980 -16.370 1.00 94.62 93 LEU A CA 1
ATOM 693 C C . LEU A 1 93 ? 9.806 6.630 -17.758 1.00 94.62 93 LEU A C 1
ATOM 695 O O . LEU A 1 93 ? 10.780 6.451 -18.490 1.00 94.62 93 LEU A O 1
ATOM 699 N N . THR A 1 94 ? 8.795 7.429 -18.103 1.00 92.81 94 THR A N 1
ATOM 700 C CA . THR A 1 94 ? 8.726 8.137 -19.392 1.00 92.81 94 THR A CA 1
ATOM 701 C C . THR A 1 94 ? 9.828 9.189 -19.522 1.00 92.81 94 THR A C 1
ATOM 703 O O . THR A 1 94 ? 10.344 9.426 -20.611 1.00 92.81 94 THR A O 1
ATOM 706 N N . ARG A 1 95 ? 10.219 9.827 -18.412 1.00 91.69 95 ARG A N 1
ATOM 707 C CA . ARG A 1 95 ? 11.203 10.917 -18.405 1.00 91.69 95 ARG A CA 1
ATOM 708 C C . ARG A 1 95 ? 12.658 10.459 -18.360 1.00 91.69 95 ARG A C 1
ATOM 710 O O . ARG A 1 95 ? 13.529 11.304 -18.547 1.00 91.69 95 ARG A O 1
ATOM 717 N N . LEU A 1 96 ? 12.943 9.172 -18.170 1.00 94.00 9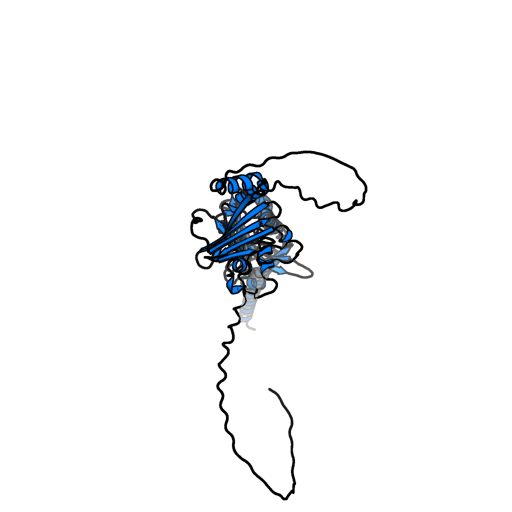6 LEU A N 1
ATOM 718 C CA . LEU A 1 96 ? 14.316 8.665 -18.209 1.00 94.00 96 LEU A CA 1
ATOM 719 C C . LEU A 1 96 ? 14.985 8.964 -19.557 1.00 94.00 96 LEU A C 1
ATOM 721 O O . LEU A 1 96 ? 14.484 8.568 -20.612 1.00 94.00 96 LEU A O 1
ATOM 725 N N . GLU A 1 97 ? 16.149 9.611 -19.530 1.00 93.75 97 GLU A N 1
ATOM 726 C CA . GLU A 1 97 ? 16.956 9.879 -20.728 1.00 93.75 97 GLU A CA 1
ATOM 727 C C . GLU A 1 97 ? 18.334 9.254 -20.604 1.00 93.75 97 GLU A C 1
ATOM 729 O O . GLU A 1 97 ? 19.000 9.382 -19.583 1.00 93.75 97 GLU A O 1
ATOM 734 N N . ARG A 1 98 ? 18.806 8.632 -21.678 1.00 94.50 98 ARG A N 1
ATOM 735 C CA . ARG A 1 98 ? 20.155 8.083 -21.781 1.00 94.50 98 ARG A CA 1
ATOM 736 C C . ARG A 1 98 ? 21.167 9.228 -21.816 1.00 94.50 98 ARG A C 1
ATOM 738 O O . ARG A 1 98 ? 21.130 10.051 -22.729 1.00 94.50 98 ARG A O 1
ATOM 745 N N . LYS A 1 99 ? 22.078 9.260 -20.838 1.00 92.69 99 LYS A N 1
ATOM 746 C CA . LYS A 1 99 ? 23.197 10.218 -20.755 1.00 92.69 99 LYS A CA 1
ATOM 747 C C . LYS A 1 99 ? 24.485 9.645 -21.323 1.00 92.69 99 LYS A C 1
ATOM 749 O O . LYS A 1 99 ? 25.213 10.341 -22.017 1.00 92.69 99 LYS A O 1
ATOM 754 N N . GLN A 1 100 ? 24.789 8.396 -20.979 1.00 91.38 100 GLN A N 1
ATOM 755 C CA . GLN A 1 100 ? 26.060 7.771 -21.325 1.00 91.38 100 GLN A CA 1
ATOM 756 C C . GLN A 1 100 ? 25.880 6.267 -21.525 1.00 91.38 100 GLN A C 1
ATOM 758 O O . GLN A 1 100 ? 25.302 5.589 -20.673 1.00 91.38 100 GLN A O 1
ATOM 763 N N . ALA A 1 101 ? 26.408 5.747 -22.632 1.00 92.94 101 ALA A N 1
ATOM 764 C CA . ALA A 1 101 ? 26.573 4.312 -22.828 1.00 92.94 101 ALA A CA 1
ATOM 765 C C . ALA A 1 101 ? 27.699 3.805 -21.916 1.00 92.94 101 ALA A C 1
ATOM 767 O O . ALA A 1 101 ? 28.791 4.368 -21.906 1.00 92.94 101 ALA A O 1
ATOM 768 N N .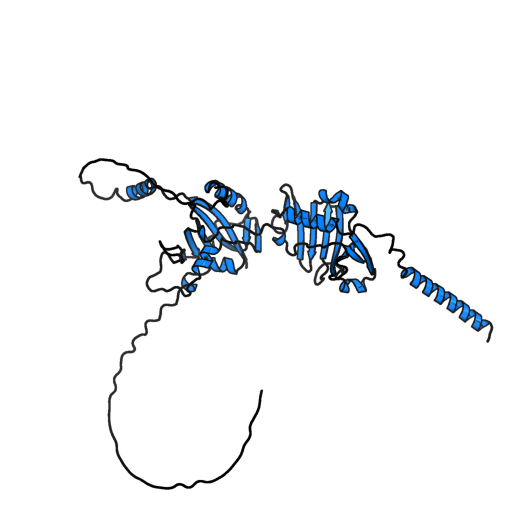 LEU A 1 102 ? 27.437 2.756 -21.139 1.00 91.75 102 LEU A N 1
ATOM 769 C CA . LEU A 1 102 ? 28.428 2.153 -20.251 1.00 91.75 102 LEU A CA 1
ATOM 770 C C . LEU A 1 102 ? 28.944 0.843 -20.840 1.00 91.75 102 LEU A C 1
ATOM 772 O O . LEU A 1 102 ? 29.736 0.839 -21.775 1.00 91.75 102 LEU A O 1
ATOM 776 N N . THR A 1 103 ? 28.515 -0.287 -20.287 1.00 91.75 103 THR A N 1
ATOM 777 C CA . THR A 1 103 ? 29.004 -1.610 -20.660 1.00 91.75 103 THR A CA 1
ATOM 778 C C . THR A 1 103 ? 27.923 -2.417 -21.358 1.00 91.75 103 THR A C 1
ATOM 780 O O . THR A 1 103 ? 26.755 -2.315 -21.010 1.00 91.75 103 THR A O 1
ATOM 783 N N . ASN A 1 104 ? 28.336 -3.248 -22.308 1.00 93.00 104 ASN A N 1
ATOM 784 C CA . ASN A 1 104 ? 27.540 -4.304 -22.928 1.00 93.00 104 ASN A CA 1
ATOM 785 C C . ASN A 1 104 ? 28.009 -5.711 -22.502 1.00 93.00 104 ASN A C 1
ATOM 787 O O . ASN A 1 104 ? 27.708 -6.688 -23.174 1.00 93.00 104 ASN A O 1
ATOM 791 N N . ARG A 1 105 ? 28.819 -5.813 -21.438 1.00 92.12 105 ARG A N 1
ATOM 792 C CA . ARG A 1 105 ? 29.418 -7.070 -20.972 1.00 92.12 105 ARG A CA 1
ATOM 793 C C . ARG A 1 105 ? 28.633 -7.584 -19.759 1.00 92.12 105 ARG A C 1
ATOM 795 O O . ARG A 1 105 ? 28.692 -6.913 -18.720 1.00 92.12 105 ARG A O 1
ATOM 802 N N . PRO A 1 106 ? 27.918 -8.722 -19.855 1.00 93.06 106 PRO A N 1
ATOM 803 C CA . PRO A 1 106 ? 27.080 -9.232 -18.768 1.00 93.06 106 PRO A CA 1
ATOM 804 C C . PRO A 1 106 ? 27.808 -9.423 -17.436 1.00 93.06 106 PRO A C 1
ATOM 806 O O . PRO A 1 106 ? 27.235 -9.208 -16.371 1.00 93.06 106 PRO A O 1
ATOM 809 N N . GLU A 1 107 ? 29.110 -9.715 -17.471 1.00 93.50 107 GLU A N 1
ATOM 810 C CA . GLU A 1 107 ? 29.939 -9.909 -16.276 1.00 93.50 107 GLU A CA 1
ATOM 811 C C . GLU A 1 107 ? 30.069 -8.631 -15.428 1.00 93.50 107 GLU A C 1
ATOM 813 O O . GLU A 1 107 ? 30.459 -8.688 -14.263 1.00 93.50 107 GLU A O 1
ATOM 818 N N . ARG A 1 108 ? 29.754 -7.461 -15.999 1.00 93.75 108 ARG A N 1
ATOM 819 C CA . ARG A 1 108 ? 29.792 -6.162 -15.312 1.00 93.75 108 ARG A CA 1
ATOM 820 C C . ARG A 1 108 ? 28.432 -5.709 -14.782 1.00 93.75 108 ARG A C 1
ATOM 822 O O . ARG A 1 108 ? 28.391 -4.725 -14.045 1.00 93.75 108 ARG A O 1
ATOM 829 N N . TRP A 1 109 ? 27.337 -6.395 -15.117 1.00 94.81 109 TRP A N 1
ATOM 830 C CA . TRP A 1 109 ? 25.994 -6.019 -14.662 1.00 94.81 109 TRP A CA 1
ATOM 831 C C . TRP A 1 109 ? 25.832 -6.007 -13.135 1.00 94.81 109 TRP A C 1
ATOM 833 O O . TRP A 1 109 ? 25.275 -5.023 -12.643 1.00 94.81 109 TRP A O 1
ATOM 843 N N . PRO A 1 110 ? 26.372 -6.974 -12.359 1.00 95.31 110 PRO A N 1
ATOM 844 C CA . PRO A 1 110 ? 26.205 -6.970 -10.902 1.00 95.31 110 PRO A CA 1
ATOM 845 C C . PRO A 1 110 ? 26.798 -5.727 -10.228 1.00 95.31 110 PRO A C 1
ATOM 847 O O . PRO A 1 110 ? 26.261 -5.223 -9.247 1.00 95.31 110 PRO A O 1
ATOM 850 N N . ALA A 1 111 ? 27.884 -5.167 -10.778 1.00 95.00 111 ALA A N 1
ATOM 851 C CA . ALA A 1 111 ? 28.502 -3.954 -10.238 1.00 95.00 111 ALA A CA 1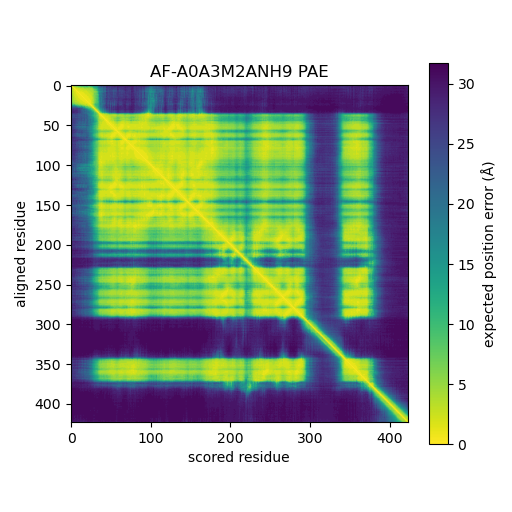
ATOM 852 C C . ALA A 1 111 ? 27.608 -2.708 -10.388 1.00 95.00 111 ALA A C 1
ATOM 854 O O . ALA A 1 111 ? 27.770 -1.737 -9.641 1.00 95.00 111 ALA A O 1
ATOM 855 N N . LEU A 1 112 ? 26.687 -2.729 -11.354 1.00 96.00 112 LEU A N 1
ATOM 856 C CA . LEU A 1 112 ? 25.719 -1.669 -11.643 1.00 96.00 112 LEU A CA 1
ATOM 857 C C . LEU A 1 112 ? 24.305 -2.018 -11.144 1.00 96.00 112 LEU A C 1
ATOM 859 O O . LEU A 1 112 ? 23.418 -1.175 -11.241 1.00 96.00 112 LEU A O 1
ATOM 863 N N . GLU A 1 113 ? 24.122 -3.220 -10.585 1.00 96.56 113 GLU A N 1
ATOM 864 C CA . GLU A 1 113 ? 22.838 -3.780 -10.138 1.00 96.56 113 GLU A CA 1
ATOM 865 C C . GLU A 1 113 ? 21.800 -3.848 -11.275 1.00 96.56 113 GLU A C 1
ATOM 867 O O . GLU A 1 113 ? 20.639 -3.520 -11.089 1.00 96.56 113 GLU A O 1
ATOM 872 N N . VAL A 1 114 ? 22.226 -4.232 -12.485 1.00 96.44 114 VAL A N 1
ATOM 873 C CA . VAL A 1 114 ? 21.359 -4.367 -13.685 1.00 96.44 114 VAL A CA 1
ATOM 874 C C . VAL A 1 114 ? 21.334 -5.792 -14.252 1.00 96.44 114 VAL A C 1
ATOM 876 O O . VAL A 1 114 ? 21.075 -6.016 -15.444 1.00 96.44 114 VAL A O 1
ATOM 879 N N . ASP A 1 115 ? 21.664 -6.760 -13.400 1.00 94.62 115 ASP A N 1
ATOM 880 C CA . ASP A 1 115 ? 21.490 -8.185 -13.654 1.00 94.62 115 ASP A CA 1
ATOM 881 C C . ASP A 1 115 ? 20.000 -8.567 -13.725 1.00 94.62 115 ASP A C 1
ATOM 883 O O . ASP A 1 115 ? 19.120 -7.708 -13.686 1.00 94.62 115 ASP A O 1
ATOM 887 N N . THR A 1 116 ? 19.697 -9.847 -13.938 1.00 93.94 116 THR A N 1
ATOM 888 C CA . THR A 1 116 ? 18.309 -10.309 -14.069 1.00 93.94 116 THR A CA 1
ATOM 889 C C . THR A 1 116 ? 17.543 -10.066 -12.762 1.00 93.94 116 THR A C 1
ATOM 891 O O . THR A 1 116 ? 17.933 -10.635 -11.742 1.00 93.94 116 THR A O 1
ATOM 894 N N . PRO A 1 117 ? 16.450 -9.279 -12.775 1.00 94.56 117 PRO A N 1
ATOM 895 C CA . PRO A 1 117 ? 15.645 -9.039 -11.582 1.00 94.56 117 PRO A CA 1
ATOM 896 C C . PRO A 1 117 ? 15.049 -10.329 -11.019 1.00 94.56 117 PRO A C 1
ATOM 898 O O . PRO A 1 117 ? 14.604 -11.193 -11.776 1.00 94.56 117 PRO A O 1
ATOM 901 N N . GLY A 1 118 ? 14.996 -10.430 -9.692 1.00 93.75 118 GLY A N 1
ATOM 902 C CA . GLY A 1 118 ? 14.440 -11.587 -8.992 1.00 93.75 118 GLY A CA 1
ATOM 903 C C . GLY A 1 118 ? 15.408 -12.212 -7.984 1.00 93.75 118 GLY A C 1
ATOM 904 O O . GLY A 1 118 ? 16.623 -12.018 -8.045 1.00 93.75 118 GLY A O 1
ATOM 905 N N . GLY A 1 119 ? 14.874 -13.003 -7.053 1.00 91.69 119 GLY A N 1
ATOM 906 C CA . GLY A 1 119 ? 15.673 -13.747 -6.076 1.00 91.69 119 GLY A CA 1
ATOM 907 C C . GLY A 1 119 ? 16.498 -12.826 -5.172 1.00 91.69 119 GLY A C 1
ATOM 908 O O . GLY A 1 119 ? 15.944 -11.972 -4.487 1.00 91.69 119 GLY A O 1
ATOM 909 N N . GLU A 1 120 ? 17.819 -13.011 -5.167 1.00 91.19 120 GLU A N 1
ATOM 910 C CA . GLU A 1 120 ? 18.768 -12.207 -4.376 1.00 91.19 120 GLU A CA 1
ATOM 911 C C . GLU A 1 120 ? 19.321 -10.992 -5.154 1.00 91.19 120 GLU A C 1
ATOM 913 O O . GLU A 1 120 ? 20.203 -10.283 -4.664 1.00 91.19 120 GLU A O 1
ATOM 918 N N . SER A 1 121 ? 18.837 -10.754 -6.380 1.00 93.12 121 SER A N 1
ATOM 919 C CA . SER A 1 121 ? 19.240 -9.601 -7.184 1.00 93.12 121 SER A CA 1
ATOM 920 C C . SER A 1 121 ? 18.776 -8.291 -6.548 1.00 93.12 121 SER A C 1
ATOM 922 O O . SER A 1 121 ? 17.653 -8.173 -6.053 1.00 93.12 121 SER A O 1
ATOM 924 N N . LYS A 1 122 ? 19.640 -7.275 -6.618 1.00 92.88 122 LYS A N 1
ATOM 925 C CA . LYS A 1 122 ? 19.298 -5.889 -6.264 1.00 92.88 122 LYS A CA 1
ATOM 926 C C . LYS A 1 122 ? 18.715 -5.109 -7.443 1.00 92.88 122 LYS A C 1
ATOM 928 O O . LYS A 1 122 ? 18.222 -3.998 -7.246 1.00 92.88 122 LYS A O 1
ATOM 933 N N . ALA A 1 123 ? 18.769 -5.683 -8.644 1.00 94.50 123 ALA A N 1
ATOM 934 C CA . ALA A 1 123 ? 18.169 -5.102 -9.826 1.00 94.50 123 ALA A CA 1
ATOM 935 C C . ALA A 1 123 ? 16.645 -5.089 -9.697 1.00 94.50 123 ALA A C 1
ATOM 937 O O . ALA A 1 123 ? 16.023 -6.038 -9.212 1.00 94.50 123 ALA A O 1
ATOM 938 N N . ARG A 1 124 ? 16.038 -4.004 -10.167 1.00 95.75 124 ARG A N 1
ATOM 939 C CA . ARG A 1 124 ? 14.589 -3.820 -10.187 1.00 95.75 124 ARG A CA 1
ATOM 940 C C . ARG A 1 124 ? 14.072 -3.999 -11.602 1.00 95.75 124 ARG A C 1
ATOM 942 O O . ARG A 1 124 ? 14.456 -3.253 -12.497 1.00 95.75 124 ARG A O 1
ATOM 949 N N . GLY A 1 125 ? 13.207 -4.982 -11.803 1.00 96.62 125 GLY A N 1
ATOM 950 C CA . GLY A 1 125 ? 12.506 -5.186 -13.067 1.00 96.62 125 GLY A CA 1
ATOM 951 C C . GLY A 1 125 ? 11.254 -4.331 -13.107 1.00 96.62 125 GLY A C 1
ATOM 952 O O . GLY A 1 125 ? 10.545 -4.253 -12.109 1.00 96.62 125 GLY A O 1
ATOM 953 N N . VAL A 1 126 ? 10.987 -3.691 -14.239 1.00 97.38 126 VAL A N 1
ATOM 954 C CA . VAL A 1 126 ? 9.789 -2.885 -14.461 1.00 97.38 126 VAL A CA 1
ATOM 955 C C . VAL A 1 126 ? 9.233 -3.205 -15.832 1.00 97.38 126 VAL A C 1
ATOM 957 O O . VAL A 1 126 ? 9.885 -2.947 -16.845 1.00 97.38 126 VAL A O 1
ATOM 960 N N . LYS A 1 127 ? 8.008 -3.718 -15.860 1.00 97.44 127 LYS A N 1
ATOM 961 C CA . LYS A 1 127 ? 7.301 -4.060 -17.086 1.00 97.44 127 LYS A CA 1
ATOM 962 C C . LYS A 1 127 ? 5.959 -3.343 -17.143 1.00 97.44 127 LYS A C 1
ATOM 964 O O . LYS A 1 127 ? 5.201 -3.365 -16.178 1.00 97.44 127 LYS A O 1
ATOM 969 N N . LEU A 1 128 ? 5.676 -2.697 -18.270 1.00 97.69 128 LEU A N 1
ATOM 970 C CA . LEU A 1 128 ? 4.392 -2.051 -18.541 1.00 97.69 128 LEU A CA 1
ATOM 971 C C . LEU A 1 128 ? 3.675 -2.785 -19.662 1.00 97.69 128 LEU A C 1
ATOM 973 O O . LEU A 1 128 ? 4.299 -3.174 -20.653 1.00 97.69 128 LEU A O 1
ATOM 977 N N . PHE A 1 129 ? 2.360 -2.892 -19.529 1.00 97.25 129 PHE A N 1
ATOM 978 C CA . PHE A 1 129 ? 1.500 -3.559 -20.495 1.00 97.25 129 PHE A CA 1
ATOM 979 C C . PHE A 1 129 ? 0.411 -2.617 -20.999 1.00 97.25 129 PHE A C 1
ATOM 981 O O . PHE A 1 129 ? -0.119 -1.825 -20.220 1.00 97.25 129 PHE A O 1
ATOM 988 N N . ALA A 1 130 ? 0.061 -2.735 -22.278 1.00 95.69 130 ALA A N 1
ATOM 989 C CA . ALA A 1 130 ? -1.142 -2.167 -22.876 1.00 95.69 130 ALA A CA 1
ATOM 990 C C . ALA A 1 130 ? -1.980 -3.322 -23.446 1.00 95.69 130 ALA A C 1
ATOM 992 O O . ALA A 1 130 ? -1.661 -3.877 -24.499 1.00 95.69 130 ALA A O 1
ATOM 993 N N . GLY A 1 131 ? -3.010 -3.735 -22.707 1.00 93.00 131 GLY A N 1
ATOM 994 C CA . GLY A 1 131 ? -3.639 -5.041 -22.904 1.00 93.00 131 GLY A CA 1
ATOM 995 C C . GLY A 1 131 ? -2.630 -6.164 -22.646 1.00 93.00 131 GLY A C 1
ATOM 996 O O . GLY A 1 131 ? -1.949 -6.159 -21.622 1.00 93.00 131 GLY A O 1
ATOM 997 N N . ASP A 1 132 ? -2.496 -7.082 -23.602 1.00 92.06 132 ASP A N 1
ATOM 998 C CA . ASP A 1 132 ? -1.534 -8.193 -23.542 1.00 92.06 132 ASP A CA 1
ATOM 999 C C . ASP A 1 132 ? -0.141 -7.826 -24.092 1.00 92.06 132 ASP A C 1
ATOM 1001 O O . ASP A 1 132 ? 0.799 -8.622 -24.029 1.00 92.06 132 ASP A O 1
ATOM 1005 N N . GLU A 1 133 ? 0.017 -6.627 -24.660 1.00 94.94 133 GLU A N 1
ATOM 1006 C CA . GLU A 1 133 ? 1.273 -6.190 -25.264 1.00 94.94 133 GLU A CA 1
ATOM 1007 C C . GLU A 1 133 ? 2.203 -5.562 -24.223 1.00 94.94 133 GLU A C 1
ATOM 1009 O O . GLU A 1 133 ? 1.824 -4.629 -23.515 1.00 94.94 133 GLU A O 1
ATOM 1014 N N . VAL A 1 134 ? 3.460 -6.010 -24.180 1.00 95.44 134 VAL A N 1
ATOM 1015 C CA . VAL A 1 134 ? 4.512 -5.359 -23.389 1.00 95.44 134 VAL A CA 1
ATOM 1016 C C . VAL A 1 134 ? 4.978 -4.091 -24.102 1.00 95.44 134 VAL A C 1
ATOM 1018 O O . VAL A 1 134 ? 5.601 -4.161 -25.159 1.00 95.44 134 VAL A O 1
ATOM 1021 N N . VAL A 1 135 ? 4.714 -2.930 -23.502 1.00 94.94 135 VAL A N 1
ATOM 1022 C CA . VAL A 1 135 ? 5.091 -1.614 -24.056 1.00 94.94 135 VAL A CA 1
ATOM 1023 C C . VAL A 1 135 ? 6.384 -1.060 -23.464 1.00 94.94 135 VAL A C 1
ATOM 1025 O O . VAL A 1 135 ? 6.985 -0.146 -24.027 1.00 94.94 135 VAL A O 1
ATOM 1028 N N . LEU A 1 136 ? 6.821 -1.610 -22.330 1.00 95.56 136 LEU A N 1
ATOM 1029 C CA . LEU A 1 136 ? 8.102 -1.308 -21.705 1.00 95.56 136 LEU A CA 1
ATOM 1030 C C . LEU A 1 136 ? 8.599 -2.523 -20.923 1.00 95.56 136 LEU A C 1
ATOM 1032 O O . LEU A 1 136 ? 7.825 -3.113 -20.176 1.00 95.56 136 LEU A O 1
ATOM 1036 N N . ASP A 1 137 ? 9.889 -2.834 -21.036 1.00 96.38 137 ASP A N 1
ATOM 1037 C CA . ASP A 1 137 ? 10.574 -3.804 -20.178 1.00 96.38 137 ASP A CA 1
ATOM 1038 C C . ASP A 1 137 ? 11.977 -3.276 -19.832 1.00 96.38 137 ASP A C 1
ATOM 1040 O O . ASP A 1 137 ? 12.876 -3.211 -20.681 1.00 96.38 137 ASP A O 1
ATOM 1044 N N . LEU A 1 138 ? 12.139 -2.803 -18.596 1.00 96.50 138 LEU A N 1
ATOM 1045 C CA . LEU A 1 138 ? 13.356 -2.170 -18.097 1.00 96.50 138 LEU A CA 1
ATOM 1046 C C . LEU A 1 138 ? 13.894 -2.881 -16.864 1.00 96.50 138 LEU A C 1
ATOM 1048 O O . LEU A 1 138 ? 13.163 -3.244 -15.948 1.00 96.50 138 LEU A O 1
ATOM 1052 N N . VAL A 1 139 ? 15.217 -2.956 -16.805 1.00 97.19 139 VAL A N 1
ATOM 1053 C CA . VAL A 1 139 ? 15.979 -3.284 -15.609 1.00 97.19 139 VAL A CA 1
ATOM 1054 C C . VAL A 1 139 ? 16.603 -1.999 -15.081 1.00 97.19 139 VAL A C 1
ATOM 1056 O O . VAL A 1 139 ? 17.365 -1.335 -15.786 1.00 97.19 139 VAL A O 1
ATOM 1059 N N . ILE A 1 140 ? 16.274 -1.647 -13.845 1.00 96.81 140 ILE A N 1
ATOM 1060 C CA . ILE A 1 140 ? 16.738 -0.459 -13.136 1.00 96.81 140 ILE A CA 1
ATOM 1061 C C . ILE A 1 140 ? 17.705 -0.907 -12.047 1.00 96.81 140 ILE A C 1
ATOM 1063 O O . ILE A 1 140 ? 17.356 -1.722 -11.196 1.00 96.81 140 ILE A O 1
ATOM 1067 N N . GLY A 1 141 ? 18.916 -0.367 -12.082 1.00 96.06 141 GLY A N 1
ATOM 1068 C CA . GLY A 1 141 ? 19.943 -0.634 -11.089 1.00 96.06 141 GLY A CA 1
ATOM 1069 C C . GLY A 1 141 ? 20.122 0.498 -10.098 1.00 96.06 141 GLY A C 1
ATOM 1070 O O . GLY A 1 141 ? 19.230 1.322 -9.879 1.00 96.06 141 GLY A O 1
ATOM 1071 N N . LYS A 1 142 ? 21.301 0.533 -9.478 1.00 94.88 142 LYS A N 1
ATOM 1072 C CA . LYS A 1 142 ? 21.582 1.493 -8.410 1.00 94.88 142 LYS A CA 1
ATOM 1073 C C . LYS A 1 142 ? 21.628 2.931 -8.916 1.00 94.88 142 LYS A C 1
ATOM 1075 O O . LYS A 1 142 ? 21.974 3.215 -10.067 1.00 94.88 142 LYS A O 1
ATOM 1080 N N . GLU A 1 143 ? 21.342 3.854 -8.009 1.00 94.56 143 GLU A N 1
ATOM 1081 C CA . GLU A 1 143 ? 21.549 5.276 -8.252 1.00 94.56 143 GLU A CA 1
ATOM 1082 C C . GLU A 1 143 ? 23.043 5.626 -8.197 1.00 94.56 143 GLU A C 1
ATOM 1084 O O . GLU A 1 143 ? 23.818 5.093 -7.399 1.00 94.56 143 GLU A O 1
ATOM 1089 N N . LYS A 1 144 ? 23.448 6.562 -9.053 1.00 92.75 144 LYS A N 1
ATOM 1090 C CA . LYS A 1 144 ? 24.733 7.250 -8.992 1.00 92.75 144 LYS A CA 1
ATOM 1091 C C . LYS A 1 144 ? 24.502 8.597 -8.315 1.00 92.75 144 LYS A C 1
ATOM 1093 O O . LYS A 1 144 ? 23.737 9.420 -8.816 1.00 92.75 144 LYS A O 1
ATOM 1098 N N . TRP A 1 145 ? 25.195 8.834 -7.207 1.00 89.94 145 TRP A N 1
ATOM 1099 C CA . TRP A 1 145 ? 25.211 10.126 -6.515 1.00 89.94 145 TRP A CA 1
ATOM 1100 C C . TRP A 1 145 ? 26.475 10.927 -6.870 1.00 89.94 145 TRP A C 1
ATOM 1102 O O . TRP A 1 145 ? 27.441 10.382 -7.408 1.00 89.94 145 TRP A O 1
ATOM 1112 N N . GLY A 1 146 ? 26.483 12.226 -6.560 1.00 88.38 146 GLY A N 1
ATOM 1113 C CA . GLY A 1 146 ? 27.631 13.118 -6.763 1.00 88.38 146 GLY A CA 1
ATOM 1114 C C . GLY A 1 146 ? 27.426 14.139 -7.884 1.00 88.38 146 GLY A C 1
ATOM 1115 O O . GLY A 1 146 ? 26.296 14.498 -8.197 1.00 88.38 146 GLY A O 1
ATOM 1116 N N . ALA A 1 147 ? 28.529 14.617 -8.474 1.00 82.44 147 ALA A N 1
ATOM 1117 C CA . ALA A 1 147 ? 28.529 15.709 -9.460 1.00 82.44 147 ALA A CA 1
ATOM 1118 C C . ALA A 1 147 ? 27.751 15.396 -10.751 1.00 82.44 147 ALA A C 1
ATOM 1120 O O . ALA A 1 147 ? 27.314 16.306 -11.448 1.00 82.44 147 ALA A O 1
ATOM 1121 N N . ASP A 1 148 ? 27.575 14.113 -11.060 1.00 85.06 148 ASP A N 1
ATOM 1122 C CA . ASP A 1 148 ? 26.844 13.644 -12.230 1.00 85.06 148 ASP A CA 1
ATOM 1123 C C . ASP A 1 148 ? 25.832 12.567 -11.810 1.00 85.06 148 ASP A C 1
ATOM 1125 O O . ASP A 1 148 ? 26.104 11.370 -11.971 1.00 85.06 148 ASP A O 1
ATOM 1129 N N . PRO A 1 149 ? 24.706 12.972 -11.192 1.00 91.62 149 PRO A N 1
ATOM 1130 C CA . PRO A 1 149 ? 23.736 12.033 -10.667 1.00 91.62 149 PRO A CA 1
ATOM 1131 C C . PRO A 1 149 ? 22.936 11.370 -11.791 1.00 91.62 149 PRO A C 1
ATOM 1133 O O . PRO A 1 149 ? 22.797 11.906 -12.901 1.00 91.62 149 PRO A O 1
ATOM 1136 N N . GLY A 1 150 ? 22.401 10.193 -11.487 1.00 94.62 150 GLY A N 1
ATOM 1137 C CA . GLY A 1 150 ? 21.559 9.438 -12.402 1.00 94.62 150 GLY A CA 1
ATOM 1138 C C . GLY A 1 150 ? 21.248 8.044 -11.887 1.00 94.62 150 GLY A C 1
ATOM 1139 O O . GLY A 1 150 ? 21.557 7.700 -10.749 1.00 94.62 150 GLY A O 1
ATOM 1140 N N . VAL A 1 151 ? 20.672 7.224 -12.752 1.00 96.56 151 VAL A N 1
ATOM 1141 C CA . VAL A 1 151 ? 20.337 5.829 -12.455 1.00 96.56 151 VAL A CA 1
ATOM 1142 C C . VAL A 1 151 ? 20.861 4.931 -13.564 1.00 96.56 151 VAL A C 1
ATOM 1144 O O . VAL A 1 151 ? 20.815 5.300 -14.740 1.00 96.56 151 VAL A O 1
ATOM 1147 N N . TYR A 1 152 ? 21.404 3.769 -13.208 1.00 96.31 152 TYR A N 1
ATOM 1148 C CA . TYR A 1 152 ? 21.778 2.776 -14.209 1.00 96.31 152 TYR A CA 1
ATOM 1149 C C . TYR A 1 152 ? 20.534 2.042 -14.695 1.00 96.31 152 TYR A C 1
ATOM 1151 O O . TYR A 1 152 ? 19.703 1.630 -13.892 1.00 96.31 152 TYR A O 1
ATOM 1159 N N . ALA A 1 153 ? 20.401 1.874 -16.005 1.00 96.75 153 ALA A N 1
ATOM 1160 C CA . ALA A 1 153 ? 19.277 1.153 -16.578 1.00 96.75 153 ALA A CA 1
ATOM 1161 C C . ALA A 1 153 ? 19.688 0.379 -17.831 1.00 96.75 153 ALA A C 1
ATOM 1163 O O . ALA A 1 153 ? 20.623 0.752 -18.545 1.00 96.75 153 ALA A O 1
ATOM 1164 N N . ARG A 1 154 ? 18.960 -0.697 -18.108 1.00 95.50 154 ARG A N 1
ATOM 1165 C CA . ARG A 1 154 ? 19.121 -1.550 -19.286 1.00 95.50 154 ARG A CA 1
ATOM 1166 C C . ARG A 1 154 ? 17.738 -1.978 -19.770 1.00 95.50 154 ARG A C 1
ATOM 1168 O O . ARG A 1 154 ? 16.858 -2.226 -18.952 1.00 95.50 154 ARG A O 1
ATOM 1175 N N . ARG A 1 155 ? 17.527 -2.050 -21.083 1.00 94.56 155 ARG A N 1
ATOM 1176 C CA . ARG A 1 155 ? 16.315 -2.673 -21.636 1.00 94.56 155 ARG A CA 1
ATOM 1177 C C . ARG A 1 155 ? 16.422 -4.184 -21.489 1.00 94.56 155 ARG A C 1
ATOM 1179 O O . ARG A 1 155 ? 17.488 -4.747 -21.741 1.00 94.56 155 ARG A O 1
ATOM 1186 N N . ALA A 1 156 ? 15.347 -4.849 -21.085 1.00 91.06 156 ALA A N 1
ATOM 1187 C CA . ALA A 1 156 ? 15.359 -6.305 -21.056 1.00 91.06 156 ALA A CA 1
ATOM 1188 C C . ALA A 1 156 ? 15.611 -6.855 -22.472 1.00 91.06 156 ALA A C 1
ATOM 1190 O O . ALA A 1 156 ? 15.100 -6.331 -23.458 1.00 91.06 156 ALA A O 1
ATOM 1191 N N . GLY A 1 157 ? 16.454 -7.884 -22.578 1.00 88.56 157 GLY A N 1
ATOM 1192 C CA . GLY A 1 157 ? 16.888 -8.445 -23.864 1.00 88.56 157 GLY A CA 1
ATOM 1193 C C . GLY A 1 157 ? 18.015 -7.684 -24.579 1.00 88.56 157 GLY A C 1
ATOM 1194 O O . GLY A 1 157 ? 18.594 -8.233 -25.511 1.00 88.56 157 GLY A O 1
ATOM 1195 N N . GLU A 1 158 ? 18.383 -6.476 -24.138 1.00 91.88 158 GLU A N 1
ATOM 1196 C CA . GLU A 1 158 ? 19.564 -5.761 -24.637 1.00 91.88 158 GLU A CA 1
ATOM 1197 C C . GLU A 1 158 ? 20.729 -5.890 -23.654 1.00 91.88 158 GLU A C 1
ATOM 1199 O O . GLU A 1 158 ? 20.534 -5.786 -22.443 1.00 91.88 158 GLU A O 1
ATOM 1204 N N . ASP A 1 159 ? 21.957 -6.047 -24.156 1.00 92.50 159 ASP A N 1
ATOM 1205 C CA . ASP A 1 159 ? 23.134 -6.139 -23.282 1.00 92.50 159 ASP A CA 1
ATOM 1206 C C . ASP A 1 159 ? 23.657 -4.773 -22.819 1.00 92.50 159 ASP A C 1
ATOM 1208 O O . ASP A 1 159 ? 24.351 -4.666 -21.803 1.00 92.50 159 ASP A O 1
ATOM 1212 N N . GLN A 1 160 ? 23.329 -3.717 -23.568 1.00 94.44 160 GLN A N 1
ATOM 1213 C CA . GLN A 1 160 ? 23.846 -2.371 -23.358 1.00 94.44 160 GLN A CA 1
ATOM 1214 C C . GLN A 1 160 ? 23.236 -1.708 -22.117 1.00 94.44 160 GLN A C 1
ATOM 1216 O O . GLN A 1 160 ? 22.043 -1.415 -22.060 1.00 94.44 160 GLN A O 1
ATOM 1221 N N . VAL A 1 161 ? 24.093 -1.370 -21.157 1.00 95.75 161 VAL A N 1
ATOM 1222 C CA . VAL A 1 161 ? 23.743 -0.591 -19.965 1.00 95.75 161 VAL A CA 1
ATOM 1223 C C . VAL A 1 161 ? 23.955 0.897 -20.220 1.00 95.75 161 VAL A C 1
ATOM 1225 O O . VAL A 1 161 ? 24.955 1.306 -20.821 1.00 95.75 161 VAL A O 1
ATOM 1228 N N . TRP A 1 162 ? 23.048 1.713 -19.697 1.00 95.50 162 TRP A N 1
ATOM 1229 C CA . TRP A 1 162 ? 23.068 3.166 -19.790 1.00 95.50 162 TRP A CA 1
ATOM 1230 C C . TRP A 1 162 ? 23.115 3.796 -18.402 1.00 95.50 162 TRP A C 1
ATOM 1232 O O . TRP A 1 162 ? 22.464 3.324 -17.472 1.00 95.50 162 TRP A O 1
ATOM 1242 N N . LEU A 1 163 ? 23.843 4.903 -18.269 1.00 95.38 163 LEU A N 1
ATOM 1243 C CA . LEU A 1 163 ? 23.561 5.881 -17.222 1.00 95.38 163 LEU A CA 1
ATOM 1244 C C . LEU A 1 163 ? 22.453 6.800 -17.732 1.00 95.38 163 LEU A C 1
ATOM 1246 O O . LEU A 1 163 ? 22.610 7.410 -18.793 1.00 95.38 163 LEU A O 1
ATOM 1250 N N . CYS A 1 164 ? 21.362 6.912 -16.982 1.00 95.50 164 CYS A N 1
ATOM 1251 C CA . CYS A 1 164 ? 20.223 7.751 -17.329 1.00 95.50 164 CYS A CA 1
ATOM 1252 C C . CYS A 1 164 ? 20.114 8.984 -16.424 1.00 95.50 164 CYS A C 1
ATOM 1254 O O . CYS A 1 164 ? 20.482 8.934 -15.249 1.00 95.50 164 CYS A O 1
ATOM 1256 N N . SER A 1 165 ? 19.604 10.092 -16.968 1.00 93.31 165 SER A N 1
ATOM 1257 C CA . SER A 1 165 ? 19.163 11.252 -16.194 1.00 93.31 165 SER A CA 1
ATOM 1258 C C . SER A 1 165 ? 17.819 10.947 -15.530 1.00 93.31 165 SER A C 1
ATOM 1260 O O . SER A 1 165 ? 17.014 10.173 -16.051 1.00 93.31 165 SER A O 1
ATOM 1262 N N . GLY A 1 166 ? 17.582 11.571 -14.377 1.00 88.00 166 GLY A N 1
ATOM 1263 C CA . GLY A 1 166 ? 16.372 11.375 -13.586 1.00 88.00 166 GLY A CA 1
ATOM 1264 C C . GLY A 1 166 ? 16.555 10.388 -12.436 1.00 88.00 166 GLY A C 1
ATOM 1265 O O . GLY A 1 166 ? 17.658 9.931 -12.136 1.00 88.00 166 GLY A O 1
ATOM 1266 N N . ARG A 1 167 ? 15.438 10.106 -11.771 1.00 86.12 167 ARG A N 1
ATOM 1267 C CA . ARG A 1 167 ? 15.318 9.178 -10.650 1.00 86.12 167 ARG A CA 1
ATOM 1268 C C . ARG A 1 167 ? 14.096 8.306 -10.894 1.00 86.12 167 ARG A C 1
ATOM 1270 O O . ARG A 1 167 ? 13.082 8.815 -11.369 1.00 86.12 167 ARG A O 1
ATOM 1277 N N . VAL A 1 168 ? 14.191 7.031 -10.527 1.00 90.12 168 VAL A N 1
ATOM 1278 C CA . VAL A 1 168 ? 13.028 6.146 -10.469 1.00 90.12 168 VAL A CA 1
ATOM 1279 C C . VAL A 1 168 ? 12.846 5.663 -9.038 1.00 90.12 168 VAL A C 1
ATOM 1281 O O . VAL A 1 168 ? 13.573 4.802 -8.551 1.00 90.12 168 VAL A O 1
ATOM 1284 N N . SER A 1 169 ? 11.859 6.240 -8.368 1.00 89.69 169 SER A N 1
ATOM 1285 C CA . SER A 1 169 ? 11.444 5.891 -7.019 1.00 89.69 169 SER A CA 1
ATOM 1286 C C . SER A 1 169 ? 10.124 5.134 -7.086 1.00 89.69 169 SER A C 1
ATOM 1288 O O . SER A 1 169 ? 9.055 5.709 -6.899 1.00 89.69 169 SER A O 1
ATOM 1290 N N . LEU A 1 170 ? 10.208 3.832 -7.360 1.00 91.88 170 LEU A N 1
ATOM 1291 C CA . LEU A 1 170 ? 9.043 2.951 -7.310 1.00 91.88 170 LEU A CA 1
ATOM 1292 C C . LEU A 1 170 ? 8.817 2.435 -5.884 1.00 91.88 170 LEU A C 1
ATOM 1294 O O . LEU A 1 170 ? 9.800 2.002 -5.252 1.00 91.88 170 LEU A O 1
ATOM 1298 N N . PRO A 1 171 ? 7.556 2.433 -5.408 1.00 92.06 171 PRO A N 1
ATOM 1299 C CA . PRO A 1 171 ? 7.173 1.792 -4.158 1.00 92.06 171 PRO A CA 1
ATOM 1300 C C . PRO A 1 171 ? 7.703 0.357 -4.061 1.00 92.06 171 PRO A C 1
ATOM 1302 O O . PRO A 1 171 ? 7.835 -0.342 -5.070 1.00 92.06 171 PRO A O 1
ATOM 1305 N N . ARG A 1 172 ? 8.108 -0.047 -2.851 1.00 89.56 172 ARG A N 1
ATOM 1306 C CA . ARG A 1 172 ? 8.836 -1.307 -2.641 1.00 89.56 172 ARG A CA 1
ATOM 1307 C C . ARG A 1 172 ? 7.911 -2.474 -2.352 1.00 89.56 172 ARG A C 1
ATOM 1309 O O . ARG A 1 172 ? 8.265 -3.567 -2.769 1.00 89.56 172 ARG A O 1
ATOM 1316 N N . ALA A 1 173 ? 6.791 -2.210 -1.683 1.00 89.56 173 ALA A N 1
ATOM 1317 C CA . ALA A 1 173 ? 5.755 -3.177 -1.351 1.00 89.56 173 ALA A CA 1
ATOM 1318 C C . ALA A 1 173 ? 4.438 -2.840 -2.069 1.00 89.56 173 ALA A C 1
ATOM 1320 O O . ALA A 1 173 ? 4.178 -1.682 -2.404 1.00 89.56 173 ALA A O 1
ATOM 1321 N N . ALA A 1 174 ? 3.573 -3.838 -2.268 1.00 90.44 174 ALA A N 1
ATOM 1322 C CA . ALA A 1 174 ? 2.253 -3.635 -2.873 1.00 90.44 174 ALA A CA 1
ATOM 1323 C C . ALA A 1 174 ? 1.392 -2.644 -2.066 1.00 90.44 174 ALA A C 1
ATOM 1325 O O . ALA A 1 174 ? 0.738 -1.779 -2.641 1.00 90.44 174 ALA A O 1
ATOM 1326 N N . THR A 1 175 ? 1.469 -2.695 -0.733 1.00 91.50 175 THR A N 1
ATOM 1327 C CA . THR A 1 175 ? 0.705 -1.801 0.150 1.00 91.50 175 THR A CA 1
ATOM 1328 C C . THR A 1 175 ? 1.149 -0.342 0.078 1.00 91.50 175 THR A C 1
ATOM 1330 O O . THR A 1 175 ? 0.371 0.544 0.407 1.00 91.50 175 THR A O 1
ATOM 1333 N N . ASP A 1 176 ? 2.368 -0.046 -0.385 1.00 92.94 176 ASP A N 1
ATOM 1334 C CA . ASP A 1 176 ? 2.843 1.336 -0.565 1.00 92.94 176 ASP A CA 1
ATOM 1335 C C . ASP A 1 176 ? 2.148 2.061 -1.735 1.00 92.94 176 ASP A C 1
ATOM 1337 O O . ASP A 1 176 ? 2.288 3.277 -1.888 1.00 92.94 176 ASP A O 1
ATOM 1341 N N . TRP A 1 177 ? 1.405 1.325 -2.568 1.00 95.81 177 TRP A N 1
ATOM 1342 C CA . TRP A 1 177 ? 0.548 1.879 -3.617 1.00 95.81 177 TRP A CA 1
ATOM 1343 C C . TRP A 1 177 ? -0.842 2.277 -3.111 1.00 95.81 177 TRP A C 1
ATOM 1345 O O . TRP A 1 177 ? -1.592 2.906 -3.854 1.00 95.81 177 TRP A O 1
ATOM 1355 N N . MET A 1 178 ? -1.198 1.901 -1.884 1.00 95.75 178 MET A N 1
ATOM 1356 C CA . MET A 1 178 ? -2.536 2.058 -1.313 1.00 95.75 178 MET A CA 1
ATOM 1357 C C . MET A 1 178 ? -2.604 3.268 -0.381 1.00 95.75 178 MET A C 1
ATOM 1359 O O . MET A 1 178 ? -1.588 3.690 0.180 1.00 95.75 178 MET A O 1
ATOM 1363 N N . GLU A 1 179 ? -3.811 3.793 -0.170 1.00 94.25 179 GLU A N 1
ATOM 1364 C CA . GLU A 1 179 ? -4.066 4.697 0.950 1.00 94.25 179 GLU A CA 1
ATOM 1365 C C . GLU A 1 179 ? -4.050 3.871 2.235 1.00 94.25 179 GLU A C 1
ATOM 1367 O O . GLU A 1 179 ? -4.990 3.134 2.516 1.00 94.25 179 GLU A O 1
ATOM 1372 N N . LYS A 1 180 ? -2.947 3.930 2.987 1.00 91.19 180 LYS A N 1
ATOM 1373 C CA . LYS A 1 180 ? -2.771 3.097 4.186 1.00 91.19 180 LYS A CA 1
ATOM 1374 C C . LYS A 1 180 ? -3.646 3.548 5.349 1.00 91.19 180 LYS A C 1
ATOM 1376 O O . LYS A 1 180 ? -3.835 2.768 6.280 1.00 91.19 180 LYS A O 1
ATOM 1381 N N . LYS A 1 181 ? -4.121 4.794 5.337 1.00 91.12 181 LYS A N 1
ATOM 1382 C CA . LYS A 1 181 ? -4.941 5.368 6.401 1.00 91.12 181 LYS A CA 1
ATOM 1383 C C . LYS A 1 181 ? -6.369 4.827 6.306 1.00 91.12 181 LYS A C 1
ATOM 1385 O O . LYS A 1 181 ? -7.077 5.140 5.359 1.00 91.12 181 LYS A O 1
ATOM 1390 N N . VAL A 1 182 ? -6.786 4.036 7.297 1.00 91.44 182 VAL A N 1
ATOM 1391 C CA . VAL A 1 182 ? -8.160 3.496 7.362 1.00 91.44 182 VAL A CA 1
ATOM 1392 C C . VAL A 1 182 ? -9.118 4.514 7.974 1.00 91.44 182 VAL A C 1
ATOM 1394 O O . VAL A 1 182 ? -10.223 4.712 7.480 1.00 91.44 182 VAL A O 1
ATOM 1397 N N . VAL A 1 183 ? -8.682 5.152 9.061 1.00 91.00 183 VAL A N 1
ATOM 1398 C CA . VAL A 1 183 ? -9.420 6.184 9.793 1.00 91.00 183 VAL A CA 1
ATOM 1399 C C . VAL A 1 183 ? -8.423 7.086 10.522 1.00 91.00 183 VAL A C 1
ATOM 1401 O O . VAL A 1 183 ? -7.314 6.658 10.861 1.00 91.00 183 VAL A O 1
ATOM 1404 N N . GLN A 1 184 ? -8.808 8.339 10.746 1.00 90.69 184 GLN A N 1
ATOM 1405 C CA . GLN A 1 184 ? -8.039 9.309 11.517 1.00 90.69 184 GLN A CA 1
ATOM 1406 C C . GLN A 1 184 ? -8.970 9.988 12.517 1.00 90.69 184 GLN A C 1
ATOM 1408 O O . GLN A 1 184 ? -9.588 11.000 12.210 1.00 90.69 184 GLN A O 1
ATOM 1413 N N . LEU A 1 185 ? -9.059 9.406 13.711 1.00 91.00 185 LEU A N 1
ATOM 1414 C CA . LEU A 1 185 ? -9.807 9.946 14.842 1.00 91.00 185 LEU A CA 1
ATOM 1415 C C . LEU A 1 185 ? -8.836 10.301 15.971 1.00 91.00 185 LEU A C 1
ATOM 1417 O O . LEU A 1 185 ? -8.431 9.420 16.738 1.00 91.00 185 LEU A O 1
ATOM 1421 N N . PRO A 1 186 ? -8.397 11.571 16.050 1.00 91.19 186 PRO A N 1
ATOM 1422 C CA . PRO A 1 186 ? -7.559 12.059 17.133 1.00 91.19 186 PRO A CA 1
ATOM 1423 C C . PRO A 1 186 ? -8.113 11.684 18.510 1.00 91.19 186 PRO A C 1
ATOM 1425 O O . PRO A 1 186 ? -9.310 11.744 18.760 1.00 91.19 186 PRO A O 1
ATOM 1428 N N . MET A 1 187 ? -7.221 11.388 19.457 1.00 89.81 187 MET A N 1
ATOM 1429 C CA . MET A 1 187 ? -7.601 11.047 20.838 1.00 89.81 187 MET A CA 1
ATOM 1430 C C . MET A 1 187 ? -8.454 12.135 21.522 1.00 89.81 187 MET A C 1
ATOM 1432 O O . MET A 1 187 ? -9.178 11.847 22.471 1.00 89.81 187 MET A O 1
ATOM 1436 N N . ASN A 1 188 ? -8.349 13.389 21.077 1.00 89.19 188 ASN A N 1
ATOM 1437 C CA . ASN A 1 188 ? -9.137 14.500 21.612 1.00 89.19 188 ASN A CA 1
ATOM 1438 C C . ASN A 1 188 ? -10.612 14.438 21.202 1.00 89.19 188 ASN A C 1
ATOM 1440 O O . ASN A 1 188 ? -11.446 14.939 21.947 1.00 89.19 188 ASN A O 1
ATOM 1444 N N . ASP A 1 189 ? -10.918 13.766 20.093 1.00 90.62 189 ASP A N 1
ATOM 1445 C CA . ASP A 1 189 ? -12.282 13.602 19.594 1.00 90.62 189 ASP A CA 1
ATOM 1446 C C . ASP A 1 189 ? -12.964 12.374 20.201 1.00 90.62 189 ASP A C 1
ATOM 1448 O O . ASP A 1 189 ? -14.157 12.175 19.999 1.00 90.62 189 ASP A O 1
ATOM 1452 N N . ILE A 1 190 ? -12.232 11.548 20.957 1.00 91.69 190 ILE A N 1
ATOM 1453 C CA . ILE A 1 190 ? -12.762 10.363 21.633 1.00 91.69 190 ILE A CA 1
ATOM 1454 C C . ILE A 1 190 ? -13.276 10.748 23.024 1.00 91.69 190 ILE A C 1
ATOM 1456 O O . ILE A 1 190 ? -12.534 11.276 23.854 1.00 91.69 190 ILE A O 1
ATOM 1460 N N . ALA A 1 191 ? -14.540 10.426 23.290 1.00 90.44 191 ALA A N 1
ATOM 1461 C CA . ALA A 1 191 ? -15.202 10.617 24.576 1.00 90.44 191 ALA A CA 1
ATOM 1462 C C . ALA A 1 191 ? -15.052 9.386 25.485 1.00 90.44 191 ALA A C 1
ATOM 1464 O O . ALA A 1 191 ? -14.741 9.501 26.671 1.00 90.44 191 ALA A O 1
ATOM 1465 N N . ARG A 1 192 ? -15.263 8.190 24.922 1.00 90.69 192 ARG A N 1
ATOM 1466 C CA . ARG A 1 192 ? -15.281 6.921 25.663 1.00 90.69 192 ARG A CA 1
ATOM 1467 C C . ARG A 1 192 ? -14.824 5.773 24.776 1.00 90.69 192 ARG A C 1
ATOM 1469 O O . ARG A 1 192 ? -15.158 5.733 23.595 1.00 90.69 192 ARG A O 1
ATOM 1476 N N . VAL A 1 193 ? -14.107 4.821 25.362 1.00 91.19 193 VAL A N 1
ATOM 1477 C CA . VAL A 1 193 ? -13.702 3.579 24.697 1.00 91.19 193 VAL A CA 1
ATOM 1478 C C . VAL A 1 193 ? -14.174 2.388 25.512 1.00 91.19 193 VAL A C 1
ATOM 1480 O O . VAL A 1 193 ? -14.005 2.367 26.729 1.00 91.19 193 VAL A O 1
ATOM 1483 N N . VAL A 1 194 ? -14.758 1.402 24.841 1.00 91.12 194 VAL A N 1
ATOM 1484 C CA . VAL A 1 194 ? -15.129 0.108 25.418 1.00 91.12 194 VAL A CA 1
ATOM 1485 C C . VAL A 1 194 ? -14.428 -0.975 24.610 1.00 91.12 194 VAL A C 1
ATOM 1487 O O . VAL A 1 194 ? -14.583 -1.016 23.394 1.00 91.12 194 VAL A O 1
ATOM 1490 N N . VAL A 1 195 ? -13.633 -1.819 25.259 1.00 90.44 195 VAL A N 1
ATOM 1491 C CA . VAL A 1 195 ? -12.959 -2.961 24.631 1.00 90.44 195 VAL A CA 1
ATOM 1492 C C . VAL A 1 195 ? -13.451 -4.237 25.296 1.00 90.44 195 VAL A C 1
ATOM 1494 O O . VAL A 1 195 ? -13.316 -4.393 26.503 1.00 90.44 195 VAL A O 1
ATOM 1497 N N . GLU A 1 196 ? -14.016 -5.135 24.506 1.00 89.56 196 GLU A N 1
ATOM 1498 C CA . GLU A 1 196 ? -14.458 -6.465 24.914 1.00 89.56 196 GLU A CA 1
ATOM 1499 C C . GLU A 1 196 ? -13.468 -7.496 24.374 1.00 89.56 196 GLU A C 1
ATOM 1501 O O . GLU A 1 196 ? -13.148 -7.478 23.182 1.00 89.56 196 GLU A O 1
ATOM 1506 N N . HIS A 1 197 ? -12.985 -8.391 25.231 1.00 86.06 197 HIS A N 1
ATOM 1507 C CA . HIS A 1 197 ? -12.078 -9.476 24.863 1.00 86.06 197 HIS A CA 1
ATOM 1508 C C . HIS A 1 197 ? -12.420 -10.731 25.677 1.00 86.06 197 HIS A C 1
ATOM 1510 O O . HIS A 1 197 ? -12.158 -10.805 26.878 1.00 86.06 197 HIS A O 1
ATOM 1516 N N . GLY A 1 198 ? -13.019 -11.729 25.023 1.00 81.25 198 GLY A N 1
ATOM 1517 C CA . GLY A 1 198 ? -13.587 -12.886 25.722 1.00 81.25 198 GLY A CA 1
ATOM 1518 C C . GLY A 1 198 ? -14.719 -12.464 26.663 1.00 81.25 198 GLY A C 1
ATOM 1519 O O . GLY A 1 198 ? -15.670 -11.829 26.221 1.00 81.25 198 GLY A O 1
ATOM 1520 N N . ASP A 1 199 ? -14.593 -12.800 27.948 1.00 77.19 199 ASP A N 1
ATOM 1521 C CA . ASP A 1 199 ? -15.563 -12.444 28.996 1.00 77.19 199 ASP A CA 1
ATOM 1522 C C . ASP A 1 199 ? -15.197 -11.141 29.741 1.00 77.19 199 ASP A C 1
ATOM 1524 O O . ASP A 1 199 ? -15.863 -10.763 30.705 1.00 77.19 199 ASP A O 1
ATOM 1528 N N . GLU A 1 200 ? -14.123 -10.457 29.329 1.00 79.75 200 GLU A N 1
ATOM 1529 C CA . GLU A 1 200 ? -13.659 -9.220 29.957 1.00 79.75 200 GLU A CA 1
ATOM 1530 C C . GLU A 1 200 ? -14.111 -7.980 29.179 1.00 79.75 200 GLU A C 1
ATOM 1532 O O . GLU A 1 200 ? -13.950 -7.900 27.958 1.00 79.75 200 GLU A O 1
ATOM 1537 N N . THR A 1 201 ? -14.586 -6.968 29.912 1.00 84.38 201 THR A N 1
ATOM 1538 C CA . THR A 1 201 ? -14.937 -5.654 29.363 1.00 84.38 201 THR A CA 1
ATOM 1539 C C . THR A 1 201 ? -14.114 -4.560 30.034 1.00 84.38 201 THR A C 1
ATOM 1541 O O . THR A 1 201 ? -14.170 -4.352 31.244 1.00 84.38 201 THR A O 1
ATOM 1544 N N . LEU A 1 202 ? -13.371 -3.814 29.224 1.00 83.38 202 LEU A N 1
ATOM 1545 C CA . LEU A 1 202 ? -12.564 -2.669 29.618 1.00 83.38 202 LEU A CA 1
ATOM 1546 C C . LEU A 1 202 ? -13.258 -1.383 29.171 1.00 83.38 202 LEU A C 1
ATOM 1548 O O . LEU A 1 202 ? -13.355 -1.114 27.976 1.00 83.38 202 LEU A O 1
ATOM 1552 N N . THR A 1 203 ? -13.691 -0.547 30.114 1.00 87.06 203 THR A N 1
ATOM 1553 C CA . THR A 1 203 ? -14.229 0.785 29.795 1.00 87.06 203 THR A CA 1
ATOM 1554 C C . THR A 1 203 ? -13.260 1.878 30.226 1.00 87.06 203 THR A C 1
ATOM 1556 O O . THR A 1 203 ? -12.911 1.972 31.402 1.00 87.06 203 THR A O 1
ATOM 1559 N N . ILE A 1 204 ? -12.885 2.748 29.287 1.00 86.69 204 ILE A N 1
ATOM 1560 C CA . ILE A 1 204 ? -11.974 3.875 29.496 1.00 86.69 204 ILE A CA 1
ATOM 1561 C C . ILE A 1 204 ? -12.679 5.189 29.140 1.00 86.69 204 ILE A C 1
ATOM 1563 O O . ILE A 1 204 ? -13.260 5.322 28.061 1.00 86.69 204 ILE A O 1
ATOM 1567 N N . GLN A 1 205 ? -12.595 6.179 30.027 1.00 86.38 205 GLN A N 1
ATOM 1568 C CA . GLN A 1 205 ? -13.112 7.532 29.805 1.00 86.38 205 GLN A CA 1
ATOM 1569 C C . GLN A 1 205 ? -12.266 8.571 30.552 1.00 86.38 205 GLN A C 1
ATOM 1571 O O . GLN A 1 205 ? -11.503 8.225 31.455 1.00 86.38 205 GLN A O 1
ATOM 1576 N N . LYS A 1 206 ? -12.377 9.846 30.172 1.00 82.88 206 LYS A N 1
ATOM 1577 C CA . LYS A 1 206 ? -11.794 10.950 30.947 1.00 82.88 206 LYS A CA 1
ATOM 1578 C C . LYS A 1 206 ? -12.789 11.367 32.038 1.00 82.88 206 LYS A C 1
ATOM 1580 O O . LYS A 1 206 ? -13.914 11.728 31.686 1.00 82.88 206 LYS A O 1
ATOM 1585 N N . PRO A 1 207 ? -12.425 11.315 33.332 1.00 77.06 207 PRO A N 1
ATOM 1586 C CA . PRO A 1 207 ? -13.264 11.866 34.391 1.00 77.06 207 PRO A CA 1
ATOM 1587 C C . PRO A 1 207 ? -13.511 13.366 34.188 1.00 77.06 207 PRO A C 1
ATOM 1589 O O . PRO A 1 207 ? -12.700 14.073 33.584 1.00 77.06 207 PRO A O 1
ATOM 1592 N N . ALA A 1 208 ? -14.635 13.870 34.700 1.00 74.50 208 ALA A N 1
ATOM 1593 C CA . ALA A 1 208 ? -14.985 15.280 34.569 1.00 74.50 208 ALA A CA 1
ATOM 1594 C C . ALA A 1 208 ? -13.911 16.181 35.209 1.00 74.50 208 ALA A C 1
ATOM 1596 O O . ALA A 1 208 ? -13.594 16.044 36.387 1.00 74.50 208 ALA A O 1
ATOM 1597 N N . GLY A 1 209 ? -13.360 17.114 34.426 1.00 69.56 209 GLY A N 1
ATOM 1598 C CA . GLY A 1 209 ? -12.307 18.031 34.879 1.00 69.56 209 GLY A CA 1
ATOM 1599 C C . GLY A 1 209 ? -10.891 17.443 34.882 1.00 69.56 209 GLY A C 1
ATOM 1600 O O . GLY A 1 209 ? -9.943 18.165 35.191 1.00 69.56 209 GLY A O 1
ATOM 1601 N N . GLU A 1 210 ? -10.720 16.175 34.500 1.00 74.50 210 GLU A N 1
ATOM 1602 C CA . GLU A 1 210 ? -9.415 15.531 34.376 1.00 74.50 210 GLU A CA 1
ATOM 1603 C C . GLU A 1 210 ? -8.950 15.457 32.917 1.00 74.50 210 GLU A C 1
ATOM 1605 O O . GLU A 1 210 ? -9.728 15.317 31.975 1.00 74.50 210 GLU A O 1
ATOM 1610 N N . THR A 1 211 ? -7.635 15.533 32.717 1.00 71.94 211 THR A N 1
ATOM 1611 C CA . THR A 1 211 ? -7.009 15.370 31.395 1.00 71.94 211 THR A CA 1
ATOM 1612 C C . THR A 1 211 ? -6.543 13.937 31.138 1.00 71.94 211 THR A C 1
ATOM 1614 O O . THR A 1 211 ? -6.243 13.582 29.995 1.00 71.94 211 THR A O 1
ATOM 1617 N N . GLN A 1 212 ? -6.475 13.115 32.189 1.00 77.25 212 GLN A N 1
ATOM 1618 C CA . GLN A 1 212 ? -5.974 11.747 32.133 1.00 77.25 212 GLN A CA 1
ATOM 1619 C C . GLN A 1 212 ? -7.111 10.755 31.867 1.00 77.25 212 GLN A C 1
ATOM 1621 O O . GLN A 1 212 ? -8.238 10.925 32.321 1.00 77.25 212 GLN A O 1
ATOM 1626 N N . TRP A 1 213 ? -6.801 9.707 31.105 1.00 81.38 213 TRP A N 1
ATOM 1627 C CA . TRP A 1 213 ? -7.718 8.593 30.879 1.00 81.38 213 TRP A CA 1
ATOM 1628 C C . TRP A 1 213 ? -7.734 7.675 32.100 1.00 81.38 213 TRP A C 1
ATOM 1630 O O . TRP A 1 213 ? -6.670 7.277 32.576 1.00 81.38 213 TRP A O 1
ATOM 1640 N N . ALA A 1 214 ? -8.928 7.305 32.557 1.00 79.06 214 ALA A N 1
ATOM 1641 C CA . ALA A 1 214 ? -9.144 6.408 33.684 1.00 79.06 214 ALA A CA 1
ATOM 1642 C C . ALA A 1 214 ? -10.122 5.283 33.314 1.00 79.06 214 ALA A C 1
ATOM 1644 O O . ALA A 1 214 ? -10.879 5.385 32.344 1.00 79.06 214 ALA A O 1
ATOM 1645 N N . LEU A 1 215 ? -10.103 4.198 34.091 1.00 78.31 215 LEU A N 1
ATOM 1646 C CA . LEU A 1 215 ? -11.117 3.150 33.993 1.00 78.31 215 LEU A CA 1
ATOM 1647 C C . LEU A 1 215 ? -12.431 3.641 34.597 1.00 78.31 215 LEU A C 1
ATOM 1649 O O . LEU A 1 215 ? -12.424 4.228 35.676 1.00 78.31 215 LEU A O 1
ATOM 1653 N N . ALA A 1 216 ? -13.547 3.397 33.907 1.00 71.50 216 ALA A N 1
ATOM 1654 C CA . ALA A 1 216 ? -14.871 3.751 34.421 1.00 71.50 216 ALA A CA 1
ATOM 1655 C C . ALA A 1 216 ? -15.279 2.870 35.613 1.00 71.50 216 ALA A C 1
ATOM 1657 O O . ALA A 1 216 ? -15.882 3.364 36.559 1.00 71.50 216 ALA A O 1
ATOM 1658 N N . GLU A 1 217 ? -14.905 1.590 35.579 1.00 64.50 217 GLU A N 1
ATOM 1659 C CA . GLU A 1 217 ? -15.144 0.618 36.644 1.00 64.50 217 GLU A CA 1
ATOM 1660 C C . GLU A 1 217 ? -13.811 -0.044 36.994 1.00 64.50 217 GLU A C 1
ATOM 1662 O O . GLU A 1 217 ? -13.282 -0.864 36.244 1.00 64.50 217 GLU A O 1
ATOM 1667 N N . LEU A 1 218 ? -13.221 0.366 38.115 1.00 59.31 218 LEU A N 1
ATOM 1668 C CA . LEU A 1 218 ? -12.042 -0.281 38.678 1.00 59.31 218 LEU A CA 1
ATOM 1669 C C . LEU A 1 218 ? -12.537 -1.334 39.682 1.00 59.31 218 LEU A C 1
ATOM 1671 O O . LEU A 1 218 ? -13.173 -0.943 40.663 1.00 59.31 218 LEU A O 1
ATOM 1675 N N . PRO A 1 219 ? -12.276 -2.641 39.485 1.00 54.78 219 PRO A N 1
ATOM 1676 C CA . PRO A 1 219 ? -12.606 -3.643 40.494 1.00 54.78 219 PRO A CA 1
ATOM 1677 C C . PRO A 1 219 ? -11.963 -3.270 41.838 1.00 54.78 219 PRO A C 1
ATOM 1679 O O . PRO A 1 219 ? -10.779 -2.914 41.874 1.00 54.78 219 PRO A O 1
ATOM 1682 N N . GLU A 1 220 ? -12.734 -3.317 42.933 1.00 40.00 220 GLU A N 1
ATOM 1683 C CA . GLU A 1 220 ? -12.259 -2.906 44.261 1.00 40.00 220 GLU A CA 1
ATOM 1684 C C . GLU A 1 220 ? -10.920 -3.588 44.607 1.00 40.00 220 GLU A C 1
ATOM 1686 O O . GLU A 1 220 ? -10.767 -4.804 44.502 1.00 40.00 220 GLU A O 1
ATOM 1691 N N . GLY A 1 221 ? -9.920 -2.792 45.005 1.00 47.16 221 GLY A N 1
ATOM 1692 C CA . GLY A 1 221 ? -8.610 -3.292 45.442 1.00 47.16 221 GLY A CA 1
ATOM 1693 C C . GLY A 1 221 ? -7.569 -3.536 44.341 1.00 47.16 221 GLY A C 1
ATOM 1694 O O . GLY A 1 221 ? -6.461 -3.968 44.658 1.00 47.16 221 GLY A O 1
ATOM 1695 N N . ARG A 1 222 ? -7.857 -3.237 43.067 1.00 50.94 222 ARG A N 1
ATOM 1696 C CA . ARG A 1 222 ? -6.884 -3.379 41.968 1.00 50.94 222 ARG A CA 1
ATOM 1697 C C . ARG A 1 222 ? -6.306 -2.029 41.547 1.00 50.94 222 ARG A C 1
ATOM 1699 O O . ARG A 1 222 ? -7.022 -1.042 41.432 1.00 50.94 222 ARG A O 1
ATOM 1706 N N . LYS A 1 223 ? -4.996 -1.982 41.296 1.00 54.31 223 LYS A N 1
ATOM 1707 C CA . LYS A 1 223 ? -4.295 -0.817 40.733 1.00 54.31 223 LYS A CA 1
ATOM 1708 C C . LYS A 1 223 ? -3.828 -1.140 39.321 1.00 54.31 223 LYS A C 1
ATOM 1710 O O . LYS A 1 223 ? -3.445 -2.273 39.044 1.00 54.31 223 LYS A O 1
ATOM 1715 N N . LEU A 1 224 ? -3.839 -0.150 38.435 1.00 54.22 224 LEU A N 1
ATOM 1716 C CA . LEU A 1 224 ? -3.223 -0.278 37.115 1.00 54.22 224 LEU A CA 1
ATOM 1717 C C . LEU A 1 224 ? -1.715 -0.527 37.279 1.00 54.22 224 LEU A C 1
ATOM 1719 O O . LEU A 1 224 ? -1.040 0.248 37.953 1.00 54.22 224 LEU A O 1
ATOM 1723 N N . LYS A 1 225 ? -1.184 -1.561 36.613 1.00 54.09 225 LYS A N 1
ATOM 1724 C CA . LYS A 1 225 ? 0.253 -1.911 36.543 1.00 54.09 225 LYS A CA 1
ATOM 1725 C C . LYS A 1 225 ? 1.126 -0.765 36.048 1.00 54.09 225 LYS A C 1
ATOM 1727 O O . LYS A 1 225 ? 2.346 -0.812 36.182 1.00 54.09 225 LYS A O 1
ATOM 1732 N N . THR A 1 226 ? 0.553 0.215 35.351 1.00 49.09 226 THR A N 1
ATOM 1733 C CA . THR A 1 226 ? 1.335 1.245 34.668 1.00 49.09 226 THR A CA 1
ATOM 1734 C C . THR A 1 226 ? 0.562 2.564 34.590 1.00 49.09 226 THR A C 1
ATOM 1736 O O . THR A 1 226 ? -0.629 2.550 34.287 1.00 49.09 226 THR A O 1
ATOM 1739 N N . PRO A 1 227 ? 1.216 3.722 34.790 1.00 49.59 227 PRO A N 1
ATOM 1740 C CA . PRO A 1 227 ? 0.541 5.022 34.814 1.00 49.59 227 PRO A CA 1
ATOM 1741 C C . PRO A 1 227 ? 0.025 5.563 33.460 1.00 49.59 227 PRO A C 1
ATOM 1743 O O . PRO A 1 227 ? -0.583 6.628 33.465 1.00 49.59 227 PRO A O 1
ATOM 1746 N N . ASN A 1 228 ? 0.250 4.913 32.298 1.00 58.31 228 ASN A N 1
ATOM 1747 C CA . ASN A 1 228 ? -0.237 5.445 31.002 1.00 58.31 228 ASN A CA 1
ATOM 1748 C C . ASN A 1 228 ? -0.534 4.450 29.828 1.00 58.31 228 ASN A C 1
ATOM 1750 O O . ASN A 1 228 ? -0.252 4.786 28.674 1.00 58.31 228 ASN A O 1
ATOM 1754 N N . PRO A 1 229 ? -1.078 3.229 30.034 1.00 67.69 229 PRO A N 1
ATOM 1755 C CA . PRO A 1 229 ? -1.501 2.351 28.932 1.00 67.69 229 PRO A CA 1
ATOM 1756 C C . PRO A 1 229 ? -2.837 2.790 28.302 1.00 67.69 229 PRO A C 1
ATOM 1758 O O . PRO A 1 229 ? -3.026 2.660 27.094 1.00 67.69 229 PRO A O 1
ATOM 1761 N N . LEU A 1 230 ? -3.733 3.390 29.091 1.00 77.44 230 LEU A N 1
ATOM 1762 C CA . LEU A 1 230 ? -5.100 3.726 28.676 1.00 77.44 230 LEU A CA 1
ATOM 1763 C C . LEU A 1 230 ? -5.153 4.781 27.563 1.00 77.44 230 LEU A C 1
ATOM 1765 O O . LEU A 1 230 ? -5.934 4.657 26.621 1.00 77.44 230 LEU A O 1
ATOM 1769 N N . GLY A 1 231 ? -4.257 5.772 27.605 1.00 82.50 231 GLY A N 1
ATOM 1770 C CA . GLY A 1 231 ? -4.140 6.772 26.541 1.00 82.50 231 GLY A CA 1
ATOM 1771 C C . GLY A 1 231 ? -3.722 6.177 25.191 1.00 82.50 231 GLY A C 1
ATOM 1772 O O . GLY A 1 231 ? -4.127 6.684 24.149 1.00 82.50 231 GLY A O 1
ATOM 1773 N N . ARG A 1 232 ? -2.964 5.068 25.178 1.00 84.44 232 ARG A N 1
ATOM 1774 C CA . ARG A 1 232 ? -2.590 4.382 23.927 1.00 84.44 232 ARG A CA 1
ATOM 1775 C C . ARG A 1 232 ? -3.785 3.681 23.292 1.00 84.44 232 ARG A C 1
ATOM 1777 O O . ARG A 1 232 ? -3.923 3.732 22.075 1.00 84.44 232 ARG A O 1
ATOM 1784 N N . ILE A 1 233 ? -4.643 3.066 24.107 1.00 86.50 233 ILE A N 1
ATOM 1785 C CA . ILE A 1 233 ? -5.885 2.433 23.643 1.00 86.50 233 ILE A CA 1
ATOM 1786 C C . ILE A 1 233 ? -6.827 3.504 23.094 1.00 86.50 233 ILE A C 1
ATOM 1788 O O . ILE A 1 233 ? -7.327 3.360 21.979 1.00 86.50 233 ILE A O 1
ATOM 1792 N N . ALA A 1 234 ? -7.000 4.611 23.822 1.00 87.25 234 ALA A N 1
ATOM 1793 C CA . ALA A 1 234 ? -7.827 5.732 23.385 1.00 87.25 234 ALA A CA 1
ATOM 1794 C C . ALA A 1 234 ? -7.315 6.399 22.100 1.00 87.25 234 ALA A C 1
ATOM 1796 O O . ALA A 1 234 ? -8.101 6.779 21.239 1.00 87.25 234 ALA A O 1
ATOM 1797 N N . GLY A 1 235 ? -5.995 6.502 21.942 1.00 88.62 235 GLY A N 1
ATOM 1798 C CA . GLY A 1 235 ? -5.357 7.062 20.753 1.00 88.62 235 GLY A CA 1
ATOM 1799 C C . GLY A 1 235 ? -5.179 6.091 19.582 1.00 88.62 235 GLY A C 1
ATOM 1800 O O . GLY A 1 235 ? -4.594 6.493 18.577 1.00 88.62 235 GLY A O 1
ATOM 1801 N N . ALA A 1 236 ? -5.646 4.839 19.671 1.00 89.62 236 ALA A N 1
ATOM 1802 C CA . ALA A 1 236 ? -5.370 3.822 18.650 1.00 89.62 236 ALA A CA 1
ATOM 1803 C C . ALA A 1 236 ? -5.935 4.184 17.263 1.00 89.62 236 ALA A C 1
ATOM 1805 O O . ALA A 1 236 ? -5.314 3.868 16.248 1.00 89.62 236 ALA A O 1
ATOM 1806 N N . LEU A 1 237 ? -7.072 4.892 17.213 1.00 91.38 237 LEU A N 1
ATOM 1807 C CA . LEU A 1 237 ? -7.690 5.350 15.963 1.00 91.38 237 LEU A CA 1
ATOM 1808 C C . LEU A 1 237 ? -7.091 6.656 15.411 1.00 91.38 237 LEU A C 1
ATOM 1810 O O . LEU A 1 237 ? -7.453 7.076 14.314 1.00 91.38 237 LEU A O 1
ATOM 1814 N N . GLY A 1 238 ? -6.151 7.289 16.124 1.00 89.19 238 GLY A N 1
ATOM 1815 C CA . GLY A 1 238 ? -5.559 8.566 15.709 1.00 89.19 238 GLY A CA 1
ATOM 1816 C C . GLY A 1 238 ? -4.702 8.467 14.450 1.00 89.19 238 GLY A C 1
ATOM 1817 O O . GLY A 1 238 ? -4.672 9.393 13.644 1.00 89.19 238 GLY A O 1
ATOM 1818 N N . TRP A 1 239 ? -4.019 7.337 14.263 1.00 85.56 239 TRP A N 1
ATOM 1819 C CA . TRP A 1 239 ? -3.254 7.036 13.052 1.00 85.56 239 TRP A CA 1
ATOM 1820 C C . TRP A 1 239 ? -3.341 5.542 12.738 1.00 85.56 239 TRP A C 1
ATOM 1822 O O . TRP A 1 239 ? -2.362 4.795 12.844 1.00 85.56 239 TRP A O 1
ATOM 1832 N N . LEU A 1 240 ? -4.545 5.082 12.397 1.00 90.81 240 LEU A N 1
ATOM 1833 C CA . LEU A 1 240 ? -4.757 3.673 12.102 1.00 90.81 240 LEU A CA 1
ATOM 1834 C C . LEU A 1 240 ? -4.323 3.368 10.664 1.00 90.81 240 LEU A C 1
ATOM 1836 O O . LEU A 1 240 ? -4.989 3.748 9.698 1.00 90.81 240 LEU A O 1
ATOM 1840 N N . SER A 1 241 ? -3.189 2.676 10.535 1.00 91.25 241 SER A N 1
ATOM 1841 C CA . SER A 1 241 ? -2.636 2.254 9.245 1.00 91.25 241 SER A CA 1
ATOM 1842 C C . SER A 1 241 ? -2.516 0.741 9.150 1.00 91.25 241 SER A C 1
ATOM 1844 O O . SER A 1 241 ? -2.043 0.096 10.087 1.00 91.25 241 SER A O 1
ATOM 1846 N N . PHE A 1 242 ? -2.949 0.171 8.027 1.00 94.56 242 PHE A N 1
ATOM 1847 C CA . PHE A 1 242 ? -2.934 -1.276 7.828 1.00 94.56 242 PHE A CA 1
ATOM 1848 C C . PHE A 1 242 ? -1.608 -1.778 7.238 1.00 94.56 242 PHE A C 1
ATOM 1850 O O . PHE A 1 242 ? -0.900 -1.081 6.507 1.00 94.56 242 PHE A O 1
ATOM 1857 N N . THR A 1 243 ? -1.281 -3.028 7.553 1.00 93.12 243 THR A N 1
ATOM 1858 C CA . THR A 1 243 ? -0.161 -3.794 6.988 1.00 93.12 243 THR A CA 1
ATOM 1859 C C . THR A 1 243 ? -0.617 -4.785 5.922 1.00 93.12 243 THR A C 1
ATOM 1861 O O . THR A 1 243 ? 0.183 -5.165 5.070 1.00 93.12 243 THR A O 1
ATOM 1864 N N . GLY A 1 244 ? -1.897 -5.160 5.926 1.00 93.38 244 GLY A N 1
ATOM 1865 C CA . GLY A 1 244 ? -2.521 -5.991 4.902 1.00 93.38 244 GLY A CA 1
ATOM 1866 C C . GLY A 1 244 ? -3.999 -5.660 4.738 1.00 93.38 244 GLY A C 1
ATOM 1867 O O . GLY A 1 244 ? -4.629 -5.143 5.657 1.00 93.38 244 GLY A O 1
ATOM 1868 N N . VAL A 1 245 ? -4.540 -5.962 3.564 1.00 95.69 245 VAL A N 1
ATOM 1869 C CA . VAL A 1 245 ? -5.960 -5.808 3.246 1.00 95.69 245 VAL A CA 1
ATOM 1870 C C . VAL A 1 245 ? -6.405 -6.958 2.353 1.00 95.69 245 VAL A C 1
ATOM 1872 O O . VAL A 1 245 ? -5.611 -7.447 1.541 1.00 95.69 245 VAL A O 1
ATOM 1875 N N . ARG A 1 246 ? -7.645 -7.401 2.552 1.00 94.62 246 ARG A N 1
ATOM 1876 C CA . ARG A 1 246 ? -8.313 -8.436 1.759 1.00 94.62 246 ARG A CA 1
ATOM 1877 C C . ARG A 1 246 ? -9.805 -8.162 1.667 1.00 94.62 246 ARG A C 1
ATOM 1879 O O . ARG A 1 246 ? -10.346 -7.438 2.509 1.00 94.62 246 ARG A O 1
ATOM 1886 N N . SER A 1 247 ? -10.469 -8.768 0.691 1.00 95.50 247 SER A N 1
ATOM 1887 C CA . SER A 1 247 ? -11.925 -8.683 0.600 1.00 95.50 247 SER A CA 1
ATOM 1888 C C . SER A 1 247 ? -12.589 -9.366 1.800 1.00 95.50 247 SER A C 1
ATOM 1890 O O . SER A 1 247 ? -12.148 -10.412 2.277 1.00 95.50 247 SER A O 1
ATOM 1892 N N . ALA A 1 248 ? -13.672 -8.770 2.290 1.00 93.88 248 ALA A N 1
ATOM 1893 C CA . ALA A 1 248 ? -14.560 -9.365 3.278 1.00 93.88 248 ALA A CA 1
ATOM 1894 C C . ALA A 1 248 ? -15.547 -10.371 2.660 1.00 93.88 248 ALA A C 1
ATOM 1896 O O . ALA A 1 248 ? -16.276 -11.040 3.393 1.00 93.88 248 ALA A O 1
ATOM 1897 N N . ALA A 1 249 ? -15.599 -10.483 1.328 1.00 91.69 249 ALA A N 1
ATOM 1898 C CA . ALA A 1 249 ? -16.526 -11.369 0.640 1.00 91.69 249 ALA A CA 1
ATOM 1899 C C . ALA A 1 249 ? -16.295 -12.834 1.044 1.00 91.69 249 ALA A C 1
ATOM 1901 O O . ALA A 1 249 ? -15.203 -13.379 0.895 1.00 91.69 249 ALA A O 1
ATOM 1902 N N . GLY A 1 250 ? -17.346 -13.480 1.552 1.00 84.88 250 GLY A N 1
ATOM 1903 C CA . GLY A 1 250 ? -17.284 -14.870 2.012 1.00 84.88 250 GLY A CA 1
ATOM 1904 C C . GLY A 1 250 ? -16.591 -15.071 3.364 1.00 84.88 250 GLY A C 1
ATOM 1905 O O . GLY A 1 250 ? -16.453 -16.216 3.787 1.00 84.88 250 GLY A O 1
ATOM 1906 N N . PHE A 1 251 ? -16.180 -13.999 4.049 1.00 89.38 251 PHE A N 1
ATOM 1907 C CA . PHE A 1 251 ? -15.722 -14.078 5.431 1.00 89.38 251 PHE A CA 1
ATOM 1908 C C . PHE A 1 251 ? -16.919 -14.103 6.387 1.00 89.38 251 PHE A C 1
ATOM 1910 O O . PHE A 1 251 ? -17.798 -13.243 6.312 1.00 89.38 251 PHE A O 1
ATOM 1917 N N . ASP A 1 252 ? -16.939 -15.077 7.295 1.00 87.31 252 ASP A N 1
ATOM 1918 C CA . ASP A 1 252 ? -17.984 -15.200 8.309 1.00 87.31 252 ASP A CA 1
ATOM 1919 C C . ASP A 1 252 ? -17.772 -14.165 9.426 1.00 87.31 252 ASP A C 1
ATOM 1921 O O . ASP A 1 252 ? -16.991 -14.368 10.356 1.00 87.31 252 ASP A O 1
ATOM 1925 N N . ARG A 1 253 ? -18.458 -13.022 9.308 1.00 85.06 253 ARG A N 1
ATOM 1926 C CA . ARG A 1 253 ? -18.458 -11.963 10.329 1.00 85.06 253 ARG A CA 1
ATOM 1927 C C . ARG A 1 253 ? -19.357 -12.287 11.527 1.00 85.06 253 ARG A C 1
ATOM 1929 O O . ARG A 1 253 ? -19.273 -11.570 12.522 1.00 85.06 253 ARG A O 1
ATOM 1936 N N . ASP A 1 254 ? -20.181 -13.334 11.442 1.00 84.25 254 ASP A N 1
ATOM 1937 C CA . ASP A 1 254 ? -21.087 -13.749 12.517 1.00 84.25 254 ASP A CA 1
ATOM 1938 C C . ASP A 1 254 ? -20.372 -14.630 13.554 1.00 84.25 254 ASP A C 1
ATOM 1940 O O . ASP A 1 254 ? -20.865 -14.819 14.670 1.00 84.25 254 ASP A O 1
ATOM 1944 N N . GLN A 1 255 ? -19.177 -15.136 13.230 1.00 88.19 255 GLN A N 1
ATOM 1945 C CA . GLN A 1 255 ? -18.301 -15.762 14.212 1.00 88.19 255 GLN A CA 1
ATOM 1946 C C . GLN A 1 255 ? -17.956 -14.778 15.342 1.00 88.19 255 GLN A C 1
ATOM 1948 O O . GLN A 1 255 ? -17.632 -13.612 15.100 1.00 88.19 255 GLN A O 1
ATOM 1953 N N . ALA A 1 256 ? -17.931 -15.287 16.580 1.00 88.19 256 ALA A N 1
ATOM 1954 C CA . ALA A 1 256 ? -17.488 -14.532 17.746 1.00 88.19 256 ALA A CA 1
ATOM 1955 C C . ALA A 1 256 ? -16.089 -13.919 17.507 1.00 88.19 256 ALA A C 1
ATOM 1957 O O . ALA A 1 256 ? -15.137 -14.662 17.225 1.00 88.19 256 ALA A O 1
ATOM 1958 N N . PRO A 1 257 ? -15.951 -12.584 17.586 1.00 92.38 257 PRO A N 1
ATOM 1959 C CA . PRO A 1 257 ? -14.667 -11.929 17.403 1.00 92.38 257 PRO A CA 1
ATOM 1960 C C . PRO A 1 257 ? -13.737 -12.233 18.581 1.00 92.38 257 PRO A C 1
ATOM 1962 O O . PRO A 1 257 ? -14.175 -12.488 19.699 1.00 92.38 257 PRO A O 1
ATOM 1965 N N . LEU A 1 258 ? -12.431 -12.171 18.326 1.00 90.38 258 LEU A N 1
ATOM 1966 C CA . LEU A 1 258 ? -11.406 -12.227 19.367 1.00 90.38 258 LEU A CA 1
ATOM 1967 C C . LEU A 1 258 ? -11.517 -11.015 20.301 1.00 90.38 258 LEU A C 1
ATOM 1969 O O . LEU A 1 258 ? -11.374 -11.156 21.509 1.00 90.38 258 LEU A O 1
ATOM 1973 N N . PHE A 1 259 ? -11.774 -9.837 19.730 1.00 91.50 259 PHE A N 1
ATOM 1974 C CA . PHE A 1 259 ? -12.051 -8.613 20.473 1.00 91.50 259 PHE A CA 1
ATOM 1975 C C . PHE A 1 259 ? -13.017 -7.706 19.705 1.00 91.50 259 PHE A C 1
ATOM 1977 O O . PHE A 1 259 ? -13.048 -7.713 18.468 1.00 91.50 259 PHE A O 1
ATOM 1984 N N . THR A 1 260 ? -13.726 -6.859 20.446 1.00 94.12 260 THR A N 1
ATOM 1985 C CA . THR A 1 260 ? -14.530 -5.751 19.921 1.00 94.12 260 THR A CA 1
ATOM 1986 C C . THR A 1 260 ? -14.124 -4.466 20.631 1.00 94.12 260 THR A C 1
ATOM 1988 O O . THR A 1 260 ? -14.257 -4.364 21.841 1.00 94.12 260 THR A O 1
ATOM 1991 N N . ALA A 1 261 ? -13.646 -3.463 19.897 1.00 93.75 261 ALA A N 1
ATOM 1992 C CA . ALA A 1 261 ? -13.303 -2.153 20.443 1.00 93.75 261 ALA A CA 1
ATOM 1993 C C . ALA A 1 261 ? -14.243 -1.082 19.878 1.00 93.75 261 ALA A C 1
ATOM 1995 O O . ALA A 1 261 ? -14.231 -0.812 18.678 1.00 93.75 261 ALA A O 1
ATOM 1996 N N . ALA A 1 262 ? -15.060 -0.473 20.732 1.00 95.00 262 ALA A N 1
ATOM 1997 C CA . ALA A 1 262 ? -15.999 0.586 20.395 1.00 95.00 262 ALA A CA 1
ATOM 1998 C C . ALA A 1 262 ? -15.498 1.941 20.914 1.00 95.00 262 ALA A C 1
ATOM 2000 O O . ALA A 1 262 ? -15.292 2.135 22.112 1.00 95.00 262 ALA A O 1
ATOM 2001 N N . TYR A 1 263 ? -15.332 2.889 19.999 1.00 94.31 263 TYR A N 1
ATOM 2002 C CA . TYR A 1 263 ? -14.856 4.244 20.246 1.00 94.31 263 TYR A CA 1
ATOM 2003 C C . TYR A 1 263 ? -16.003 5.220 20.036 1.00 94.31 263 TYR A C 1
ATOM 2005 O O . TYR A 1 263 ? -16.417 5.441 18.900 1.00 94.31 263 TYR A O 1
ATOM 2013 N N . ARG A 1 264 ? -16.509 5.810 21.119 1.00 93.81 264 ARG A N 1
ATOM 2014 C CA . ARG A 1 264 ? -17.493 6.890 21.051 1.00 93.81 264 ARG A CA 1
ATOM 2015 C C . ARG A 1 264 ? -16.774 8.226 20.919 1.00 93.81 264 ARG A C 1
ATOM 2017 O O . ARG A 1 264 ? -15.928 8.548 21.757 1.00 93.81 264 ARG A O 1
ATOM 2024 N N . THR A 1 265 ? -17.116 8.991 19.892 1.00 92.38 265 THR A N 1
ATOM 2025 C CA . THR A 1 265 ? -16.594 10.337 19.661 1.00 92.38 265 THR A CA 1
ATOM 2026 C C . THR A 1 265 ? -17.403 11.386 20.427 1.00 92.38 265 THR A C 1
ATOM 2028 O O . THR A 1 265 ? -18.514 11.121 20.882 1.00 92.38 265 THR A O 1
ATOM 2031 N N . MET A 1 266 ? -16.857 12.594 20.559 1.00 88.56 266 MET A N 1
ATOM 2032 C CA . MET A 1 266 ? -17.555 13.766 21.109 1.00 88.56 266 MET A CA 1
ATOM 2033 C C . MET A 1 266 ? -18.723 14.235 20.224 1.00 88.56 266 MET A C 1
ATOM 2035 O O . MET A 1 266 ? -19.549 15.014 20.678 1.00 88.56 266 MET A O 1
ATOM 2039 N N . LYS A 1 267 ? -18.781 13.769 18.967 1.00 88.56 267 LYS A N 1
ATOM 2040 C CA . LYS A 1 267 ? -19.857 14.032 17.998 1.00 88.56 267 LYS A CA 1
ATOM 2041 C C . LYS A 1 267 ? -20.882 12.890 17.939 1.00 88.56 267 LYS A C 1
ATOM 2043 O O . LYS A 1 267 ? -21.557 12.734 16.927 1.00 88.56 267 LYS A O 1
ATOM 2048 N N . ASP A 1 268 ? -20.939 12.044 18.969 1.00 89.50 268 ASP A N 1
ATOM 2049 C CA . ASP A 1 268 ? -21.913 10.950 19.089 1.00 89.50 268 ASP A CA 1
ATOM 2050 C C . ASP A 1 268 ? -21.843 9.884 17.978 1.00 89.50 268 ASP A C 1
ATOM 2052 O O . ASP A 1 268 ? -22.787 9.132 17.720 1.00 89.50 268 ASP A O 1
ATOM 2056 N N . GLN A 1 269 ? -20.681 9.761 17.337 1.00 93.50 269 GLN A N 1
ATOM 2057 C CA . GLN A 1 269 ? -20.373 8.655 16.436 1.00 93.50 269 GLN A CA 1
ATOM 2058 C C . G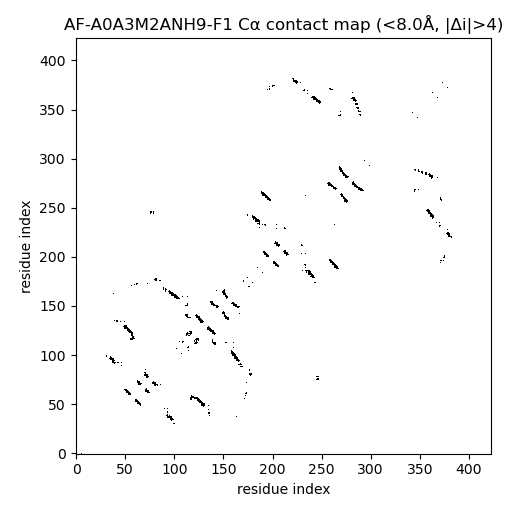LN A 1 269 ? -19.710 7.528 17.231 1.00 93.50 269 GLN A C 1
ATOM 2060 O O . GLN A 1 269 ? -18.928 7.768 18.151 1.00 93.50 269 GLN A O 1
ATOM 2065 N N . ILE A 1 270 ? -19.981 6.282 16.863 1.00 94.69 270 ILE A N 1
ATOM 2066 C CA . ILE A 1 270 ? -19.370 5.092 17.446 1.00 94.69 270 ILE A CA 1
ATOM 2067 C C . ILE A 1 270 ? -18.642 4.349 16.340 1.00 94.69 270 ILE A C 1
ATOM 2069 O O . ILE A 1 270 ? -19.280 3.799 15.448 1.00 94.69 270 ILE A O 1
ATOM 2073 N N . VAL A 1 271 ? -17.314 4.302 16.416 1.00 95.88 271 VAL A N 1
ATOM 2074 C CA . VAL A 1 271 ? -16.486 3.471 15.536 1.00 95.88 271 VAL A CA 1
ATOM 2075 C C . VAL A 1 271 ? -16.170 2.163 16.243 1.00 95.88 271 VAL A C 1
ATOM 2077 O O . VAL A 1 271 ? -15.553 2.148 17.306 1.00 95.88 271 VAL A O 1
ATOM 2080 N N . THR A 1 272 ? -16.592 1.054 15.652 1.00 96.25 272 THR A N 1
ATOM 2081 C CA . THR A 1 272 ? -16.362 -0.297 16.155 1.00 96.25 272 THR A CA 1
ATOM 2082 C C . THR A 1 272 ? -15.314 -1.001 15.310 1.00 96.25 272 THR A C 1
ATOM 2084 O O . THR A 1 272 ? -15.464 -1.117 14.095 1.00 96.25 272 THR A O 1
ATOM 2087 N N . VAL A 1 273 ? -14.287 -1.531 15.966 1.00 96.38 273 VAL A N 1
ATOM 2088 C CA . VAL A 1 273 ? -13.291 -2.432 15.384 1.00 96.38 273 VAL A CA 1
ATOM 2089 C C . VAL A 1 273 ? -13.542 -3.832 15.928 1.00 96.38 273 VAL A C 1
ATOM 2091 O O . VAL A 1 273 ? -13.505 -4.036 17.139 1.00 96.38 273 VAL A O 1
ATOM 2094 N N . ARG A 1 274 ? -13.789 -4.803 15.049 1.00 95.62 274 ARG A N 1
ATOM 2095 C CA . ARG A 1 274 ? -13.911 -6.223 15.413 1.00 95.62 274 ARG A CA 1
ATOM 2096 C C . ARG A 1 274 ? -12.748 -6.990 14.816 1.00 95.62 274 ARG A C 1
ATOM 2098 O O . ARG A 1 274 ? -12.498 -6.849 13.622 1.00 95.62 274 ARG A O 1
ATOM 2105 N N . GLY A 1 275 ? -12.044 -7.770 15.629 1.00 94.62 275 GLY A N 1
ATOM 2106 C CA . GLY A 1 275 ? -10.897 -8.566 15.196 1.00 94.62 275 GLY A CA 1
ATOM 2107 C C . GLY A 1 275 ? -11.194 -10.059 15.213 1.00 94.62 275 GLY A C 1
ATOM 2108 O O . GLY A 1 275 ? -11.713 -10.571 16.198 1.00 94.62 275 GLY A O 1
ATOM 2109 N N . TRP A 1 276 ? -10.799 -10.775 14.165 1.00 94.25 276 TRP A N 1
ATOM 2110 C CA . TRP A 1 276 ? -10.873 -12.234 14.081 1.00 94.25 276 TRP A CA 1
ATOM 2111 C C . TRP A 1 276 ? -9.499 -12.816 13.770 1.00 94.25 276 TRP A C 1
ATOM 2113 O O . TRP A 1 276 ? -8.729 -12.242 12.997 1.00 94.25 276 TRP A O 1
ATOM 2123 N N . ARG A 1 277 ? -9.191 -13.973 14.359 1.00 91.00 277 ARG A N 1
ATOM 2124 C CA . ARG A 1 277 ? -7.961 -14.710 14.060 1.00 91.00 277 ARG A CA 1
ATOM 2125 C C . ARG A 1 277 ? -8.202 -15.668 12.898 1.00 91.00 277 ARG A C 1
ATOM 2127 O O . ARG A 1 277 ? -9.085 -16.515 12.978 1.00 91.00 277 ARG A O 1
ATOM 2134 N N . ASP A 1 278 ? -7.384 -15.551 11.860 1.00 89.56 278 ASP A N 1
ATOM 2135 C CA . ASP A 1 278 ? -7.375 -16.452 10.707 1.00 89.56 278 ASP A CA 1
ATOM 2136 C C . ASP A 1 278 ? -5.922 -16.843 10.405 1.00 89.56 278 ASP A C 1
ATOM 2138 O O . ASP A 1 278 ? -5.116 -16.026 9.946 1.00 89.56 278 ASP A O 1
ATOM 2142 N N . GLY A 1 279 ? -5.561 -18.077 10.764 1.00 86.94 279 GLY A N 1
ATOM 2143 C CA . GLY A 1 279 ? -4.167 -18.516 10.829 1.00 86.94 279 GLY A CA 1
ATOM 2144 C C . GLY A 1 279 ? -3.367 -17.731 11.875 1.00 86.94 279 GLY A C 1
ATOM 2145 O O . GLY A 1 279 ? -3.794 -17.597 13.023 1.00 86.94 279 GLY A O 1
ATOM 2146 N N . ASP A 1 280 ? -2.212 -17.204 11.464 1.00 84.31 280 ASP A N 1
ATOM 2147 C CA . ASP A 1 280 ? -1.304 -16.421 12.317 1.00 84.31 280 ASP A CA 1
ATOM 2148 C C . ASP A 1 280 ? -1.588 -14.906 12.283 1.00 84.31 280 ASP A C 1
ATOM 2150 O O . ASP A 1 280 ? -0.921 -14.132 12.971 1.00 84.31 280 ASP A O 1
ATOM 2154 N N . GLN A 1 281 ? -2.560 -14.457 11.479 1.00 89.38 281 GLN A N 1
ATOM 2155 C CA . GLN A 1 281 ? -2.914 -13.044 11.338 1.00 89.38 281 GLN A CA 1
ATOM 2156 C C . GLN A 1 281 ? -4.258 -12.719 11.988 1.00 89.38 281 GLN A C 1
ATOM 2158 O O . GLN A 1 281 ? -5.170 -13.544 12.069 1.00 89.38 281 GLN A O 1
ATOM 2163 N N . ILE A 1 282 ? -4.377 -11.466 12.422 1.00 92.44 282 ILE A N 1
ATOM 2164 C CA . ILE A 1 282 ? -5.632 -10.889 12.894 1.00 92.44 282 ILE A CA 1
ATOM 2165 C C . ILE A 1 282 ? -6.174 -9.989 11.795 1.00 92.44 282 ILE A C 1
ATOM 2167 O O . ILE A 1 282 ? -5.515 -9.035 11.375 1.00 92.44 282 ILE A O 1
ATOM 2171 N N . TRP A 1 283 ? -7.391 -10.287 11.363 1.00 95.31 283 TRP A N 1
ATOM 2172 C CA . TRP A 1 283 ? -8.133 -9.492 10.400 1.00 95.31 283 TRP A CA 1
ATOM 2173 C C . TRP A 1 283 ? -9.213 -8.715 11.123 1.00 95.31 283 TRP A C 1
ATOM 2175 O O . TRP A 1 283 ? -9.979 -9.273 11.902 1.00 95.31 283 TRP A O 1
ATOM 2185 N N . CYS A 1 284 ? -9.260 -7.419 10.864 1.00 96.19 284 CYS A N 1
ATOM 2186 C CA . CYS A 1 284 ? -10.143 -6.486 11.527 1.00 96.19 284 CYS A CA 1
ATOM 2187 C C . CYS A 1 284 ? -11.149 -5.913 10.534 1.00 96.19 284 CYS A C 1
ATOM 2189 O O . CYS A 1 284 ? -10.774 -5.425 9.467 1.00 96.19 284 CYS A O 1
ATOM 2191 N N . GLY A 1 285 ? -12.422 -5.953 10.904 1.00 95.88 285 GLY A N 1
ATOM 2192 C CA . GLY A 1 285 ? -13.499 -5.234 10.236 1.00 95.88 285 GLY A CA 1
ATOM 2193 C C . GLY A 1 285 ? -13.838 -3.976 11.023 1.00 95.88 285 GLY A C 1
ATOM 2194 O O . GLY A 1 285 ? -13.801 -3.986 12.256 1.00 95.88 285 GLY A O 1
ATOM 2195 N N . LEU A 1 286 ? -14.163 -2.902 10.309 1.00 96.00 286 LEU A N 1
ATOM 2196 C CA . LEU A 1 286 ? -14.601 -1.650 10.907 1.00 96.00 286 LEU A CA 1
ATOM 2197 C C . LEU A 1 286 ? -16.052 -1.375 10.522 1.00 96.00 286 LEU A C 1
ATOM 2199 O O . LEU A 1 286 ? -16.488 -1.698 9.419 1.00 96.00 286 LEU A O 1
ATOM 2203 N N . SER A 1 287 ? -16.788 -0.776 11.446 1.00 95.62 287 SER A N 1
ATOM 2204 C CA . SER A 1 287 ? -18.129 -0.248 11.212 1.00 95.62 287 SER A CA 1
ATOM 2205 C C . SER A 1 287 ? -18.324 1.006 12.045 1.00 95.62 287 SER A C 1
ATOM 2207 O O . SER A 1 287 ? -17.801 1.082 13.155 1.00 95.62 287 SER A O 1
ATOM 2209 N N . ALA A 1 288 ? -19.103 1.954 11.550 1.00 95.69 288 ALA A N 1
ATOM 2210 C CA . ALA A 1 288 ? -19.484 3.145 12.285 1.00 95.69 288 ALA A CA 1
ATOM 2211 C C . ALA A 1 288 ? -21.006 3.228 12.461 1.00 95.69 288 ALA A C 1
ATOM 2213 O O . ALA A 1 288 ? -21.768 2.740 11.627 1.00 95.69 288 ALA A O 1
ATOM 2214 N N . ALA A 1 289 ? -21.450 3.861 13.541 1.00 93.81 289 ALA A N 1
ATOM 2215 C CA . ALA A 1 289 ? -22.849 4.185 13.790 1.00 93.81 289 ALA A CA 1
ATOM 2216 C C . ALA A 1 289 ? -22.959 5.600 14.364 1.00 93.81 289 ALA A C 1
ATOM 2218 O O . ALA A 1 289 ? -22.100 6.014 15.137 1.00 93.81 289 ALA A O 1
ATOM 2219 N N . TYR A 1 290 ? -24.015 6.330 14.015 1.00 91.19 290 TYR A N 1
ATOM 2220 C CA . TYR A 1 290 ? -24.363 7.587 14.673 1.00 91.19 290 TYR A CA 1
ATOM 2221 C C . TYR A 1 290 ? -25.423 7.299 15.738 1.00 91.19 290 TYR A C 1
ATOM 2223 O O . TYR A 1 290 ? -26.470 6.727 15.428 1.00 91.19 290 TYR A O 1
ATOM 2231 N N . GLN A 1 291 ? -25.141 7.639 16.994 1.00 88.19 291 GLN A N 1
ATOM 2232 C CA . GLN A 1 291 ? -26.058 7.443 18.113 1.00 88.19 291 GLN A CA 1
ATOM 2233 C C . GLN A 1 291 ? -26.179 8.759 18.885 1.00 88.19 291 GLN A C 1
ATOM 2235 O O . GLN A 1 291 ? -25.403 8.949 19.821 1.00 88.19 291 GLN A O 1
ATOM 2240 N N . PRO A 1 292 ? -27.134 9.645 18.533 1.00 73.94 292 PRO A N 1
ATOM 2241 C CA . PRO A 1 292 ? -27.309 10.907 19.242 1.00 73.94 292 PRO A CA 1
ATOM 2242 C C . PRO A 1 292 ? -27.546 10.643 20.735 1.00 73.94 292 PRO A C 1
ATOM 2244 O O . PRO A 1 292 ? -28.080 9.581 21.097 1.00 73.94 292 PRO A O 1
ATOM 2247 N N . PRO A 1 293 ? -27.158 11.581 21.615 1.00 62.38 293 PRO A N 1
ATOM 2248 C CA . PRO A 1 293 ? -27.378 11.421 23.035 1.00 62.38 293 PRO A CA 1
ATOM 2249 C C . PRO A 1 293 ? -28.882 11.277 23.217 1.00 62.38 293 PRO A C 1
ATOM 2251 O O . PRO A 1 293 ? -29.657 12.026 22.616 1.00 62.38 293 PRO A O 1
ATOM 2254 N N . ALA A 1 294 ? -29.289 10.261 23.978 1.00 49.84 294 ALA A N 1
ATOM 2255 C CA . ALA A 1 294 ? -30.689 10.037 24.286 1.00 49.84 294 ALA A CA 1
ATOM 2256 C C . ALA A 1 294 ? -31.262 11.355 24.817 1.00 49.84 294 ALA A C 1
ATOM 2258 O O . ALA A 1 294 ? -30.905 11.802 25.905 1.00 49.84 294 ALA A O 1
ATOM 2259 N N . THR A 1 295 ? -32.096 12.008 24.010 1.00 42.84 295 THR A N 1
ATOM 2260 C CA . THR A 1 295 ? -32.921 13.120 24.466 1.00 42.84 295 THR A CA 1
ATOM 2261 C C . THR A 1 295 ? -33.764 12.565 25.612 1.00 42.84 295 THR A C 1
ATOM 2263 O O . THR A 1 295 ? -34.151 11.395 25.565 1.00 42.84 295 THR A O 1
ATOM 2266 N N . GLU A 1 296 ? -34.012 13.355 26.655 1.00 45.75 296 GLU A N 1
ATOM 2267 C CA . GLU A 1 296 ? -34.701 12.926 27.886 1.00 45.75 296 GLU A CA 1
ATOM 2268 C C . GLU A 1 296 ? -36.028 12.161 27.643 1.00 45.75 296 GLU A C 1
ATOM 2270 O O . GLU A 1 296 ? -36.454 11.391 28.499 1.00 45.75 296 GLU A O 1
ATOM 2275 N N . GLU A 1 297 ? -36.630 12.247 26.451 1.00 45.25 297 GLU A N 1
ATOM 2276 C CA . GLU A 1 297 ? -37.769 11.419 26.021 1.00 45.25 297 GLU A CA 1
ATOM 2277 C C . GLU A 1 297 ? -37.492 9.900 25.935 1.00 45.25 297 GLU A C 1
ATOM 2279 O O . GLU A 1 297 ? -38.411 9.109 26.140 1.00 45.25 297 GLU A O 1
ATOM 2284 N N . ALA A 1 298 ? -36.257 9.445 25.685 1.00 39.44 298 ALA A N 1
ATOM 2285 C CA . ALA A 1 298 ? -35.931 8.008 25.676 1.00 39.44 298 ALA A CA 1
ATOM 2286 C C . ALA A 1 298 ? -35.583 7.462 27.076 1.00 39.44 298 ALA A C 1
ATOM 2288 O O . ALA A 1 298 ? -35.755 6.268 27.338 1.00 39.44 298 ALA A O 1
ATOM 2289 N N . ALA A 1 299 ? -35.143 8.327 27.996 1.00 35.56 299 ALA A N 1
ATOM 2290 C CA . ALA A 1 299 ? -34.982 7.970 29.406 1.00 35.56 299 ALA A CA 1
ATOM 2291 C C . ALA A 1 299 ? -36.356 7.761 30.070 1.00 35.56 299 ALA A C 1
ATOM 2293 O O . ALA A 1 299 ? -36.555 6.754 30.747 1.00 35.56 299 ALA A O 1
ATOM 2294 N N . ALA A 1 300 ? -37.337 8.616 29.753 1.00 40.41 300 ALA A N 1
ATOM 2295 C CA . ALA A 1 300 ? -38.710 8.488 30.245 1.00 40.41 300 ALA A CA 1
ATOM 2296 C C . ALA A 1 300 ? -39.410 7.196 29.774 1.00 40.41 300 ALA A C 1
ATOM 2298 O O . ALA A 1 300 ? -40.085 6.548 30.566 1.00 40.41 300 ALA A O 1
ATOM 2299 N N . ALA A 1 301 ? -39.185 6.742 28.534 1.00 43.66 301 ALA A N 1
ATOM 2300 C CA . ALA A 1 301 ? -39.779 5.493 28.034 1.00 43.66 301 ALA A CA 1
ATOM 2301 C C . ALA A 1 301 ? -39.144 4.213 28.623 1.00 43.66 301 ALA A C 1
ATOM 2303 O O . ALA A 1 301 ? -39.743 3.138 28.564 1.00 43.66 301 ALA A O 1
ATOM 2304 N N . THR A 1 302 ? -37.936 4.312 29.191 1.00 41.81 302 THR A N 1
ATOM 2305 C CA . THR A 1 302 ? -37.265 3.180 29.854 1.00 41.81 302 THR A CA 1
ATOM 2306 C C . THR A 1 302 ? -37.554 3.158 31.360 1.00 41.81 302 TH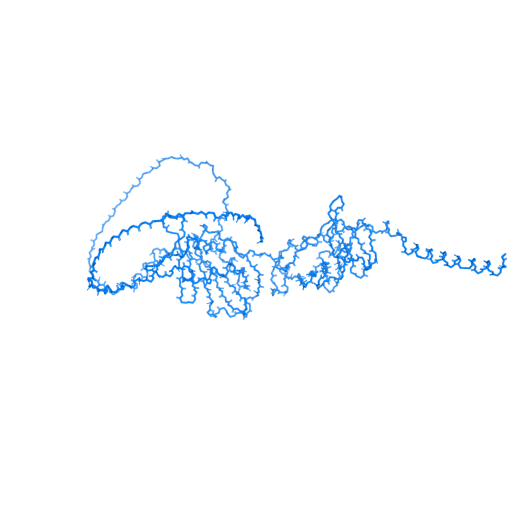R A C 1
ATOM 2308 O O . THR A 1 302 ? -37.586 2.083 31.957 1.00 41.81 302 THR A O 1
ATOM 2311 N N . GLU A 1 303 ? -37.846 4.313 31.967 1.00 41.19 303 GLU A N 1
ATOM 2312 C CA . GLU A 1 303 ? -38.366 4.401 33.338 1.00 41.19 303 GLU A CA 1
ATOM 2313 C C . GLU A 1 303 ? -39.869 4.093 33.433 1.00 41.19 303 GLU A C 1
ATOM 2315 O O . GLU A 1 303 ? -40.262 3.416 34.382 1.00 41.19 303 GLU A O 1
ATOM 2320 N N . GLU A 1 304 ? -40.705 4.454 32.448 1.00 38.41 304 GLU A N 1
ATOM 2321 C CA . GLU A 1 304 ? -42.139 4.090 32.435 1.00 38.41 304 GLU A CA 1
ATOM 2322 C C . GLU A 1 304 ? -42.370 2.572 32.309 1.00 38.41 304 GLU A C 1
ATOM 2324 O O . GLU A 1 304 ? -43.349 2.051 32.838 1.00 38.41 304 GLU A O 1
ATOM 2329 N N . ALA A 1 305 ? -41.436 1.818 31.717 1.00 38.66 305 ALA A N 1
ATOM 2330 C CA . ALA A 1 305 ? -41.489 0.352 31.709 1.00 38.66 305 ALA A CA 1
ATOM 2331 C C . ALA A 1 305 ? -41.068 -0.292 33.051 1.00 38.66 305 ALA A C 1
ATOM 2333 O O . ALA A 1 305 ? -41.310 -1.480 33.263 1.00 38.66 305 ALA A O 1
ATOM 2334 N N . ALA A 1 306 ? -40.446 0.471 33.957 1.00 40.50 306 ALA A N 1
ATOM 2335 C CA . ALA A 1 306 ? -39.989 0.009 35.271 1.00 40.50 306 ALA A CA 1
ATOM 2336 C C . ALA A 1 306 ? -40.808 0.579 36.448 1.00 40.50 306 ALA A C 1
ATOM 2338 O O . ALA A 1 306 ? -40.601 0.163 37.587 1.00 40.50 306 ALA A O 1
ATOM 2339 N N . THR A 1 307 ? -41.753 1.494 36.197 1.00 31.39 307 THR A N 1
ATOM 2340 C CA . THR A 1 307 ? -42.576 2.143 37.238 1.00 31.39 307 THR A CA 1
ATOM 2341 C C . THR A 1 307 ? -44.078 1.840 37.174 1.00 31.39 307 THR A C 1
ATOM 2343 O O . THR A 1 307 ? -44.826 2.344 38.007 1.00 31.39 307 THR A O 1
ATOM 2346 N N . GLU A 1 308 ? -44.541 0.918 36.318 1.00 36.06 308 GLU A N 1
ATOM 2347 C CA . GLU A 1 308 ? -45.910 0.361 36.423 1.00 36.06 308 GLU A CA 1
ATOM 2348 C C . GLU A 1 308 ? -46.090 -0.648 37.586 1.00 36.06 308 GLU A C 1
ATOM 2350 O O . GLU A 1 308 ? -47.206 -1.099 37.848 1.00 36.06 308 GLU A O 1
ATOM 2355 N N . GLU A 1 309 ? -45.034 -0.967 38.349 1.00 36.94 309 GLU A N 1
ATOM 2356 C CA . GLU A 1 309 ? -45.103 -1.823 39.548 1.00 36.94 309 GLU A CA 1
ATOM 2357 C C . GLU A 1 309 ? -44.730 -1.080 40.848 1.00 36.94 309 GLU A C 1
ATOM 2359 O O . GLU A 1 309 ? -44.010 -1.615 41.685 1.00 36.94 309 GLU A O 1
ATOM 2364 N N . ASN A 1 310 ? -45.197 0.157 41.065 1.00 30.89 310 ASN A N 1
ATOM 2365 C CA . ASN A 1 310 ? -45.593 0.590 42.416 1.00 30.89 310 ASN A CA 1
ATOM 2366 C C . ASN A 1 310 ? -46.242 1.978 42.471 1.00 30.89 310 ASN A C 1
ATOM 2368 O O . ASN A 1 310 ? -45.660 2.973 42.060 1.00 30.89 310 ASN A O 1
ATOM 2372 N N . ALA A 1 311 ? -47.361 2.009 43.194 1.00 29.30 311 ALA A N 1
ATOM 2373 C CA . ALA A 1 311 ? -47.893 3.145 43.942 1.00 29.30 311 ALA A CA 1
ATOM 2374 C C . ALA A 1 311 ? -48.552 4.292 43.152 1.00 29.30 311 ALA A C 1
ATOM 2376 O O . ALA A 1 311 ? -48.015 5.381 42.973 1.00 29.30 311 ALA A O 1
ATOM 2377 N N . GLU A 1 312 ? -49.847 4.084 42.893 1.00 30.02 312 GLU A N 1
ATOM 2378 C CA . GLU A 1 312 ? -50.874 5.092 43.173 1.00 30.02 312 GLU A CA 1
ATOM 2379 C C . GLU A 1 312 ? -50.612 5.769 44.536 1.00 30.02 312 GLU A C 1
ATOM 2381 O O . GLU A 1 312 ? -50.679 5.100 45.566 1.00 30.02 312 GLU A O 1
ATOM 2386 N N . THR A 1 313 ? -50.359 7.081 44.581 1.00 26.83 313 THR A N 1
ATOM 2387 C CA . THR A 1 313 ? -51.056 8.027 45.485 1.00 26.83 313 THR A CA 1
ATOM 2388 C C . THR A 1 313 ? -50.656 9.485 45.215 1.00 26.83 313 THR A C 1
ATOM 2390 O O . THR A 1 313 ? -49.517 9.883 45.407 1.00 26.83 313 THR A O 1
ATOM 2393 N N . GLU A 1 314 ? -51.656 10.248 44.767 1.00 26.47 314 GLU A N 1
ATOM 2394 C CA . GLU A 1 314 ? -51.974 11.666 45.022 1.00 26.47 314 GLU A CA 1
ATOM 2395 C C . GLU A 1 314 ? -50.878 12.690 45.402 1.00 26.47 314 GLU A C 1
ATOM 2397 O O . GLU A 1 314 ? -50.211 12.570 46.426 1.00 26.47 314 GLU A O 1
ATOM 2402 N N . GLY A 1 315 ? -50.904 13.848 44.719 1.00 23.64 315 GLY A N 1
ATOM 2403 C CA . GLY A 1 315 ? -50.556 15.135 45.345 1.00 23.64 315 GLY A CA 1
ATOM 2404 C C . GLY A 1 315 ? -50.086 16.246 44.399 1.00 23.64 315 GLY A C 1
ATOM 2405 O O . GLY A 1 315 ? -48.936 16.259 43.991 1.00 23.64 315 GLY A O 1
ATOM 2406 N N . ALA A 1 316 ? -50.970 17.199 44.098 1.00 24.58 316 ALA A N 1
ATOM 2407 C CA . ALA A 1 316 ? -50.796 18.353 43.205 1.00 24.58 316 ALA A CA 1
ATOM 2408 C C . ALA A 1 316 ? -49.939 19.523 43.752 1.00 24.58 316 ALA A C 1
ATOM 2410 O O . ALA A 1 316 ? -49.879 19.702 44.968 1.00 24.58 316 ALA A O 1
ATOM 2411 N N . ALA A 1 317 ? -49.412 20.365 42.838 1.00 24.52 317 ALA A N 1
ATOM 2412 C CA . ALA A 1 317 ? -49.476 21.855 42.783 1.00 24.52 317 ALA A CA 1
ATOM 2413 C C . ALA A 1 317 ? -48.345 22.404 41.864 1.00 24.52 317 ALA A C 1
ATOM 2415 O O . ALA A 1 317 ? -47.201 21.999 42.039 1.00 24.52 317 ALA A O 1
ATOM 2416 N N . ASP A 1 318 ? -48.655 23.091 40.746 1.00 23.69 318 ASP A N 1
ATOM 2417 C CA . ASP A 1 318 ? -48.649 24.575 40.534 1.00 23.69 318 ASP A CA 1
ATOM 2418 C C . ASP A 1 318 ? -47.259 25.236 40.751 1.00 23.69 318 ASP A C 1
ATOM 2420 O O . ASP A 1 318 ? -46.605 24.930 41.739 1.00 23.69 318 ASP A O 1
ATOM 2424 N N . ALA A 1 319 ? -46.719 26.209 40.006 1.00 25.86 319 ALA A N 1
ATOM 2425 C CA . ALA A 1 319 ? -47.012 26.980 38.789 1.00 25.86 319 ALA A CA 1
ATOM 2426 C C . ALA A 1 319 ? -45.871 28.040 38.637 1.00 25.86 319 ALA A C 1
ATOM 2428 O O . ALA A 1 319 ? -45.253 28.354 39.650 1.00 25.86 319 ALA A O 1
ATOM 2429 N N . GLU A 1 320 ? -45.647 28.567 37.413 1.00 25.22 320 GLU A N 1
ATOM 2430 C CA . GLU A 1 320 ? -45.206 29.9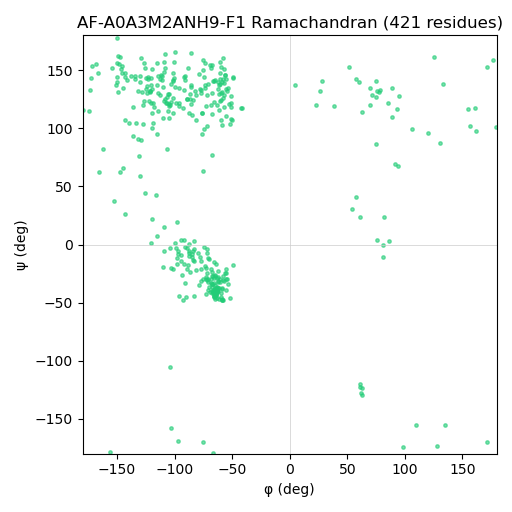53 37.027 1.00 25.22 320 GLU A CA 1
ATOM 2431 C C . GLU A 1 320 ? -43.939 30.612 37.682 1.00 25.22 320 GLU A C 1
ATOM 2433 O O . GLU A 1 320 ? -43.581 30.319 38.809 1.00 25.22 320 GLU A O 1
ATOM 2438 N N . GLU A 1 321 ? -43.147 31.551 37.132 1.00 25.25 321 GLU A N 1
ATOM 2439 C CA . GLU A 1 321 ? -43.097 32.397 35.926 1.00 25.25 321 GLU A CA 1
ATOM 2440 C C . GLU A 1 321 ? -41.714 33.130 35.874 1.00 25.25 321 GLU A C 1
ATOM 2442 O O . GLU A 1 321 ? -41.100 33.365 36.912 1.00 25.25 321 GLU A O 1
ATOM 2447 N N . ALA A 1 322 ? -41.268 33.477 34.653 1.00 25.56 322 ALA A N 1
ATOM 2448 C CA . ALA A 1 322 ? -40.392 34.565 34.140 1.00 25.56 322 ALA A CA 1
ATOM 2449 C C . ALA A 1 322 ? -39.258 35.253 34.958 1.00 25.56 322 ALA A C 1
ATOM 2451 O O . ALA A 1 322 ? -39.452 35.726 36.071 1.00 25.56 322 ALA A O 1
ATOM 2452 N N . ALA A 1 323 ? -38.124 35.537 34.284 1.00 24.80 323 ALA A N 1
ATOM 2453 C CA . ALA A 1 323 ? -37.832 36.845 33.641 1.00 24.80 323 ALA A CA 1
ATOM 2454 C C . ALA A 1 323 ? -36.316 37.152 33.475 1.00 24.80 323 ALA A C 1
ATOM 2456 O O . ALA A 1 323 ? -35.581 37.302 34.445 1.00 24.80 323 ALA A O 1
ATOM 2457 N N . ASP A 1 324 ? -35.917 37.254 32.203 1.00 25.44 324 ASP A N 1
ATOM 2458 C CA . ASP A 1 324 ? -34.992 38.181 31.512 1.00 25.44 324 ASP A CA 1
ATOM 2459 C C . ASP A 1 324 ? -34.172 39.251 32.285 1.00 25.44 324 ASP A C 1
ATOM 2461 O O . ASP A 1 324 ? -34.736 39.993 33.092 1.00 25.44 324 ASP A O 1
ATOM 2465 N N . ALA A 1 325 ? -32.880 39.407 31.923 1.00 26.88 325 ALA A N 1
ATOM 2466 C CA . ALA A 1 325 ? -32.238 40.698 31.574 1.00 26.88 325 ALA A CA 1
ATOM 2467 C C . ALA A 1 325 ? -30.736 40.570 31.175 1.00 26.88 325 ALA A C 1
ATOM 2469 O O . ALA A 1 325 ? -29.899 40.219 32.005 1.00 26.88 325 ALA A O 1
ATOM 2470 N N . ASP A 1 326 ? -30.451 40.906 29.905 1.00 27.06 326 ASP A N 1
ATOM 2471 C CA . ASP A 1 326 ? -29.347 41.707 29.299 1.00 27.06 326 ASP A CA 1
ATOM 2472 C C . ASP A 1 326 ? -27.880 41.634 29.811 1.00 27.06 326 ASP A C 1
ATOM 2474 O O . ASP A 1 326 ? -27.584 41.879 30.977 1.00 27.06 326 ASP A O 1
ATOM 2478 N N . GLN A 1 327 ? -26.924 41.220 28.952 1.00 28.03 327 GLN A N 1
ATOM 2479 C CA . GLN A 1 327 ? -26.011 42.024 28.076 1.00 28.03 327 GLN A CA 1
ATOM 2480 C C . GLN A 1 327 ? -25.045 42.956 28.837 1.00 28.03 327 GLN A C 1
ATOM 2482 O O . GLN A 1 327 ? -25.468 43.842 29.564 1.00 28.03 327 GLN A O 1
ATOM 2487 N N . GLU A 1 328 ? -23.724 42.740 28.805 1.00 27.52 328 GLU A N 1
ATOM 2488 C CA . GLU A 1 328 ? -22.690 43.256 27.867 1.00 27.52 328 GLU A CA 1
ATOM 2489 C C . GLU A 1 328 ? -21.331 42.829 28.510 1.00 27.52 328 GLU A C 1
ATOM 2491 O O . GLU A 1 328 ? -21.274 42.712 29.730 1.00 27.52 328 GLU A O 1
ATOM 2496 N N . THR A 1 329 ? -20.170 42.590 27.892 1.00 24.75 329 THR A N 1
ATOM 2497 C CA . THR A 1 329 ? -19.533 43.118 26.681 1.00 24.75 329 THR A CA 1
ATOM 2498 C C . THR A 1 329 ? -18.333 42.225 26.292 1.00 24.75 329 THR A C 1
ATOM 2500 O O . THR A 1 329 ? -17.647 41.687 27.157 1.00 24.75 329 THR A O 1
ATOM 2503 N N . ALA A 1 330 ? -18.098 42.138 24.979 1.00 27.45 330 ALA A N 1
ATOM 2504 C CA . ALA A 1 330 ? -16.821 42.124 24.250 1.00 27.45 330 ALA A CA 1
ATOM 2505 C C . ALA A 1 330 ? -15.514 41.701 24.957 1.00 27.45 330 ALA A C 1
ATOM 2507 O O . ALA A 1 330 ? -15.014 42.399 25.831 1.00 27.45 330 ALA A O 1
ATOM 2508 N N . ASP A 1 331 ? -14.891 40.640 24.436 1.00 29.72 331 ASP A N 1
ATOM 2509 C CA . ASP A 1 331 ? -13.583 40.724 23.760 1.00 29.72 331 ASP A CA 1
ATOM 2510 C C . ASP A 1 331 ? -13.158 39.317 23.313 1.00 29.72 331 ASP A C 1
ATOM 2512 O O . ASP A 1 331 ? -12.674 38.519 24.114 1.00 29.72 331 ASP A O 1
ATOM 2516 N N . GLN A 1 332 ? -13.339 39.002 22.029 1.00 29.94 332 GLN A N 1
ATOM 2517 C CA . GLN A 1 332 ? -12.582 37.949 21.345 1.00 29.94 332 GLN A CA 1
ATOM 2518 C C . GLN A 1 332 ? -12.717 38.143 19.835 1.00 29.94 332 GLN A C 1
ATOM 2520 O O . GLN A 1 332 ? -13.541 37.537 19.160 1.00 29.94 332 GLN A O 1
ATOM 2525 N N . GLU A 1 333 ? -11.894 39.046 19.317 1.00 31.39 333 GLU A N 1
ATOM 2526 C CA . GLU A 1 333 ? -11.503 39.043 17.916 1.00 31.39 333 GLU A CA 1
ATOM 2527 C C . GLU A 1 333 ? -10.097 38.430 17.850 1.00 31.39 333 GLU A C 1
ATOM 2529 O O . GLU A 1 333 ? -9.237 38.731 18.684 1.00 31.39 333 GLU A O 1
ATOM 2534 N N . THR A 1 334 ? -9.859 37.620 16.818 1.00 30.77 334 THR A N 1
ATOM 2535 C CA . THR A 1 334 ? -8.590 36.980 16.413 1.00 30.77 334 THR A CA 1
ATOM 2536 C C . THR A 1 334 ? -8.321 35.553 16.917 1.00 30.77 334 THR A C 1
ATOM 2538 O O . THR A 1 334 ? -7.359 35.287 17.636 1.00 30.77 334 THR A O 1
ATOM 2541 N N . ALA A 1 335 ? -9.117 34.607 16.420 1.00 33.31 335 ALA A N 1
ATOM 2542 C CA . ALA A 1 335 ? -8.656 33.253 16.103 1.00 33.31 335 ALA A CA 1
ATOM 2543 C C . ALA A 1 335 ? -9.447 32.730 14.892 1.00 33.31 335 ALA A C 1
ATOM 2545 O O . ALA A 1 335 ? -10.222 31.787 14.999 1.00 33.31 335 ALA A O 1
ATOM 2546 N N . GLU A 1 336 ? -9.302 33.399 13.748 1.00 34.69 336 GLU A N 1
ATOM 2547 C CA . GLU A 1 336 ? -9.766 32.850 12.475 1.00 34.69 336 GLU A CA 1
ATOM 2548 C C . GLU A 1 336 ? -8.767 31.803 11.952 1.00 34.69 336 GLU A C 1
ATOM 2550 O O . GLU A 1 336 ? -7.552 31.944 12.112 1.00 34.69 336 GLU A O 1
ATOM 2555 N N . GLU A 1 337 ? -9.343 30.803 11.277 1.00 39.97 337 GLU A N 1
ATOM 2556 C CA . GLU A 1 337 ? -8.737 29.859 10.326 1.00 39.97 337 GLU A CA 1
ATOM 2557 C C . GLU A 1 337 ? -8.199 28.527 10.872 1.00 39.97 337 GLU A C 1
ATOM 2559 O O . GLU A 1 337 ? -7.008 28.225 10.808 1.00 39.97 337 GLU A O 1
ATOM 2564 N N . GLN A 1 338 ? -9.135 27.667 11.294 1.00 33.75 338 GLN A N 1
ATOM 2565 C CA . GLN A 1 338 ? -9.296 26.303 10.754 1.00 33.75 338 GLN A CA 1
ATOM 2566 C C . GLN A 1 338 ? -10.655 25.726 11.197 1.00 33.75 338 GLN A C 1
ATOM 2568 O O . GLN A 1 338 ? -10.735 24.738 11.921 1.00 33.75 338 GLN A O 1
ATOM 2573 N N . GLU A 1 339 ? -11.746 26.362 10.769 1.00 37.25 339 GLU A N 1
ATOM 2574 C CA . GLU A 1 339 ? -13.054 25.704 10.745 1.00 37.25 339 GLU A CA 1
ATOM 2575 C C . GLU A 1 339 ? -13.024 24.727 9.566 1.00 37.25 339 GLU A C 1
ATOM 2577 O O . GLU A 1 339 ? -13.100 25.120 8.401 1.00 37.25 339 GLU A O 1
ATOM 2582 N N . GLY A 1 340 ? -12.779 23.450 9.867 1.00 38.66 340 GLY A N 1
ATOM 2583 C CA . GLY A 1 340 ? -13.102 22.385 8.928 1.00 38.66 340 GLY A CA 1
ATOM 2584 C C . GLY A 1 340 ? -14.589 22.479 8.612 1.00 38.66 340 GLY A C 1
ATOM 2585 O O . GLY A 1 340 ? -15.379 22.768 9.506 1.00 38.66 340 GLY A O 1
ATOM 2586 N N . GLU A 1 341 ? -14.949 22.280 7.348 1.00 45.47 341 GLU A N 1
ATOM 2587 C CA . GLU A 1 341 ? -16.337 22.094 6.933 1.00 45.47 341 GLU A CA 1
ATOM 2588 C C . GLU A 1 341 ? -17.021 21.168 7.951 1.00 45.47 341 GLU A C 1
ATOM 2590 O O . GLU A 1 341 ? -16.561 20.044 8.160 1.00 45.47 341 GLU A O 1
ATOM 2595 N N . ASP A 1 342 ? -18.047 21.664 8.650 1.00 52.06 342 ASP A N 1
ATOM 2596 C CA . ASP A 1 342 ? -18.848 20.865 9.578 1.00 52.06 342 ASP A CA 1
ATOM 2597 C C . ASP A 1 342 ? -19.633 19.830 8.761 1.00 52.06 342 ASP A C 1
ATOM 2599 O O . ASP A 1 342 ? -20.813 19.995 8.452 1.00 52.06 342 ASP A O 1
ATOM 2603 N N . GLU A 1 343 ? -18.941 18.773 8.336 1.00 67.62 343 GLU A N 1
ATOM 2604 C CA . GLU A 1 343 ? -19.549 17.588 7.759 1.00 67.62 343 GLU A CA 1
ATOM 2605 C C . GLU A 1 343 ? -20.545 17.028 8.774 1.00 67.62 343 GLU A C 1
ATOM 2607 O O . GLU A 1 343 ? -20.215 16.822 9.949 1.00 67.62 343 GLU A O 1
ATOM 2612 N N . ASP A 1 344 ? -21.773 16.793 8.309 1.00 87.06 344 ASP A N 1
ATOM 2613 C CA . ASP A 1 344 ? -22.820 16.139 9.084 1.00 87.06 344 ASP A CA 1
ATOM 2614 C C . ASP A 1 344 ? -22.270 14.819 9.663 1.00 87.06 344 ASP A C 1
ATOM 2616 O O . ASP A 1 344 ? -21.883 13.926 8.894 1.00 87.06 344 ASP A O 1
ATOM 2620 N N . PRO A 1 345 ? -22.222 14.662 11.003 1.00 85.50 345 PRO A N 1
ATOM 2621 C CA . PRO A 1 345 ? -21.683 13.467 11.637 1.00 85.50 345 PRO A CA 1
ATOM 2622 C C . PRO A 1 345 ? -22.331 12.168 11.153 1.00 85.50 345 PRO A C 1
ATOM 2624 O O . PRO A 1 345 ? -21.660 11.134 11.143 1.00 85.50 345 PRO A O 1
ATOM 2627 N N . ALA A 1 346 ? -23.604 12.206 10.744 1.00 88.25 346 ALA A N 1
ATOM 2628 C CA . ALA A 1 346 ? -24.296 11.051 10.186 1.00 88.25 346 ALA A CA 1
ATOM 2629 C C . ALA A 1 346 ? -23.809 10.719 8.764 1.00 88.25 346 ALA A C 1
ATOM 2631 O O . ALA A 1 346 ? -23.547 9.553 8.469 1.00 88.25 346 ALA A O 1
ATOM 2632 N N . ALA A 1 347 ? -23.607 11.727 7.909 1.00 90.31 347 ALA A N 1
ATOM 2633 C CA . ALA A 1 347 ? -23.090 11.536 6.552 1.00 90.31 347 ALA A CA 1
ATOM 2634 C C . ALA A 1 347 ? -21.666 10.952 6.557 1.00 90.31 347 ALA A C 1
ATOM 2636 O O . ALA A 1 347 ? -21.355 10.041 5.789 1.00 90.31 347 ALA A O 1
ATOM 2637 N N . GLN A 1 348 ? -20.819 11.404 7.485 1.00 90.75 348 GLN A N 1
ATOM 2638 C CA . GLN A 1 348 ? -19.462 10.877 7.642 1.00 90.75 348 GLN A CA 1
ATOM 2639 C C . GLN A 1 348 ? -19.448 9.388 8.042 1.00 90.75 348 GLN A C 1
ATOM 2641 O O . GLN A 1 348 ? -18.613 8.615 7.570 1.00 90.75 348 GLN A O 1
ATOM 2646 N N . VAL A 1 349 ? -20.400 8.954 8.876 1.00 92.44 349 VAL A N 1
ATOM 2647 C CA . VAL A 1 349 ? -20.570 7.537 9.242 1.00 92.44 349 VAL A CA 1
ATOM 2648 C C . VAL A 1 349 ? -20.940 6.685 8.024 1.00 92.44 349 VAL A C 1
ATOM 2650 O O . VAL A 1 349 ? -20.452 5.559 7.895 1.00 92.44 349 VAL A O 1
ATOM 2653 N N . GLU A 1 350 ? -21.781 7.201 7.125 1.00 92.81 350 GLU A N 1
ATOM 2654 C CA . GLU A 1 350 ? -22.127 6.511 5.878 1.00 92.81 350 GLU A CA 1
ATOM 2655 C C . GLU A 1 350 ? -20.912 6.362 4.955 1.00 92.81 350 GLU A C 1
ATOM 2657 O O . GLU A 1 350 ? -20.681 5.268 4.437 1.00 92.81 350 GLU A O 1
ATOM 2662 N N . GLU A 1 351 ? -20.096 7.410 4.803 1.00 93.19 351 GLU A N 1
ATOM 2663 C CA . GLU A 1 351 ? -18.864 7.359 4.007 1.00 93.19 351 GLU A CA 1
ATOM 2664 C C . GLU A 1 351 ? -17.872 6.329 4.559 1.00 93.19 351 GLU A C 1
ATOM 2666 O O . GLU A 1 351 ? -17.355 5.491 3.814 1.00 93.19 351 GLU A O 1
ATOM 2671 N N . TRP A 1 352 ? -17.646 6.332 5.873 1.00 94.12 352 TRP A N 1
ATOM 2672 C CA . TRP A 1 352 ? -16.794 5.344 6.532 1.00 94.12 352 TRP A CA 1
ATOM 2673 C C . TRP A 1 352 ? -17.291 3.917 6.313 1.00 94.12 352 TRP A C 1
ATOM 2675 O O . TRP A 1 352 ? -16.517 3.040 5.927 1.00 94.12 352 TRP A O 1
ATOM 2685 N N . ASN A 1 353 ? -18.588 3.672 6.495 1.00 94.38 353 ASN A N 1
ATOM 2686 C CA . ASN A 1 353 ? -19.158 2.351 6.258 1.00 94.38 353 ASN A CA 1
ATOM 2687 C C . ASN A 1 353 ? -19.034 1.927 4.790 1.00 94.38 353 ASN A C 1
ATOM 2689 O O . ASN A 1 353 ? -18.678 0.779 4.533 1.00 94.38 353 ASN A O 1
ATOM 2693 N N . ALA A 1 354 ? -19.261 2.833 3.835 1.00 93.62 354 ALA A N 1
ATOM 2694 C CA . ALA A 1 354 ? -19.066 2.551 2.415 1.00 93.62 354 ALA A CA 1
ATOM 2695 C C . ALA A 1 354 ? -17.601 2.204 2.094 1.00 93.62 354 ALA A C 1
ATOM 2697 O O . ALA A 1 354 ? -17.340 1.301 1.300 1.00 93.62 354 ALA A O 1
ATOM 2698 N N . ALA A 1 355 ? -16.643 2.868 2.746 1.00 92.44 355 ALA A N 1
ATOM 2699 C CA . ALA A 1 355 ? -15.220 2.597 2.574 1.00 92.44 355 ALA A CA 1
ATOM 2700 C C . ALA A 1 355 ? -14.769 1.267 3.205 1.00 92.44 355 ALA A C 1
ATOM 2702 O O . ALA A 1 355 ? -13.822 0.658 2.710 1.00 92.44 355 ALA A O 1
ATOM 2703 N N . TRP A 1 356 ? -15.409 0.810 4.287 1.00 94.56 356 TRP A N 1
ATOM 2704 C CA . TRP A 1 356 ? -14.960 -0.357 5.062 1.00 94.56 356 TRP A CA 1
ATOM 2705 C C . TRP A 1 356 ? -15.766 -1.637 4.812 1.00 94.56 356 TRP A C 1
ATOM 2707 O O . TRP A 1 356 ? -15.271 -2.728 5.108 1.00 94.56 356 TRP A O 1
ATOM 2717 N N . ALA A 1 357 ? -16.996 -1.534 4.294 1.00 91.44 357 ALA A N 1
ATOM 2718 C CA . ALA A 1 357 ? -17.946 -2.646 4.215 1.00 91.44 357 ALA A CA 1
ATOM 2719 C C . ALA A 1 357 ? -17.347 -3.898 3.559 1.00 91.44 357 ALA A C 1
ATOM 2721 O O . ALA A 1 357 ? -17.445 -4.990 4.125 1.00 91.44 357 ALA A O 1
ATOM 2722 N N . ASP A 1 358 ? -16.655 -3.715 2.435 1.00 94.12 358 ASP A N 1
ATOM 2723 C CA . ASP A 1 358 ? -16.141 -4.796 1.592 1.00 94.12 358 ASP A CA 1
ATOM 2724 C C . ASP A 1 358 ? -14.749 -5.303 1.989 1.00 94.12 358 ASP A C 1
ATOM 2726 O O . ASP A 1 358 ? -14.223 -6.211 1.340 1.00 94.12 358 ASP A O 1
ATOM 2730 N N . TRP A 1 359 ? -14.139 -4.755 3.044 1.00 96.25 359 TRP A N 1
ATOM 2731 C CA . TRP A 1 359 ? -12.728 -4.991 3.353 1.00 96.25 359 TRP A CA 1
ATOM 2732 C C . TRP A 1 359 ? -12.496 -5.506 4.772 1.00 96.25 359 TRP A C 1
ATOM 2734 O O . TRP A 1 359 ? -13.253 -5.255 5.711 1.00 96.25 359 TRP A O 1
ATOM 2744 N N . LEU A 1 360 ? -11.409 -6.256 4.918 1.00 96.25 360 LEU A N 1
ATOM 2745 C CA . LEU A 1 360 ? -10.809 -6.619 6.193 1.00 96.25 360 LEU A CA 1
ATOM 2746 C C . LEU A 1 360 ? -9.351 -6.175 6.189 1.00 96.25 360 LEU A C 1
ATOM 2748 O O . LEU A 1 360 ? -8.623 -6.402 5.221 1.00 96.25 360 LEU A O 1
ATOM 2752 N N . TYR A 1 361 ? -8.916 -5.591 7.298 1.00 96.19 361 TYR A N 1
ATOM 2753 C CA . TYR A 1 361 ? -7.591 -5.004 7.442 1.00 96.19 361 TYR A CA 1
ATOM 2754 C C . TYR A 1 361 ? -6.774 -5.765 8.478 1.00 96.19 361 TYR A C 1
ATOM 2756 O O . TYR A 1 361 ? -7.259 -6.095 9.554 1.00 96.19 361 TYR A O 1
ATOM 2764 N N . SER A 1 362 ? -5.508 -6.011 8.182 1.00 94.75 362 SER A N 1
ATOM 2765 C CA . SER A 1 362 ? -4.526 -6.437 9.173 1.00 94.75 362 SER A CA 1
ATOM 2766 C C . SER A 1 362 ? -3.773 -5.208 9.656 1.00 94.75 362 SER A C 1
ATOM 2768 O O . SER A 1 362 ? -3.319 -4.402 8.844 1.00 94.75 362 SER A O 1
ATOM 2770 N N . PHE A 1 363 ? -3.588 -5.084 10.965 1.00 93.88 363 PHE A N 1
ATOM 2771 C CA . PHE A 1 363 ? -2.846 -3.983 11.579 1.00 93.88 363 PHE A CA 1
ATOM 2772 C C . PHE A 1 363 ? -1.493 -4.459 12.129 1.00 93.88 363 PHE A C 1
ATOM 2774 O O . PHE A 1 363 ? -1.271 -5.665 12.257 1.00 93.88 363 PHE A O 1
ATOM 2781 N N . PRO A 1 364 ? -0.556 -3.542 12.434 1.00 90.88 364 PRO A N 1
ATOM 2782 C CA . PRO A 1 364 ? 0.655 -3.886 13.171 1.00 90.88 364 PRO A CA 1
ATOM 2783 C C . PRO A 1 364 ? 0.321 -4.552 14.509 1.00 90.88 364 PRO A C 1
ATOM 2785 O O . PRO A 1 364 ? -0.636 -4.150 15.176 1.00 90.88 364 PRO A O 1
ATOM 2788 N N . THR A 1 365 ? 1.157 -5.497 14.946 1.00 87.19 365 THR A N 1
ATOM 2789 C CA . THR A 1 365 ? 0.980 -6.184 16.239 1.00 87.19 365 THR A CA 1
ATOM 2790 C C . THR A 1 365 ? 0.910 -5.195 17.398 1.00 87.19 365 THR A C 1
ATOM 2792 O O . THR A 1 365 ? 0.031 -5.285 18.240 1.00 87.19 365 THR A O 1
ATOM 2795 N N . THR A 1 366 ? 1.720 -4.134 17.355 1.00 84.94 366 THR A N 1
ATOM 2796 C CA . THR A 1 366 ? 1.701 -3.041 18.340 1.00 84.94 366 THR A CA 1
ATOM 2797 C C . THR A 1 366 ? 0.342 -2.364 18.516 1.00 84.94 366 THR A C 1
ATOM 2799 O O . THR A 1 366 ? 0.121 -1.741 19.552 1.00 84.94 366 THR A O 1
ATOM 2802 N N . THR A 1 367 ? -0.524 -2.425 17.501 1.00 85.38 367 THR A N 1
ATOM 2803 C CA . THR A 1 367 ? -1.886 -1.884 17.533 1.00 85.38 367 THR A CA 1
ATOM 2804 C C . THR A 1 367 ? -2.877 -2.958 17.965 1.00 85.38 367 THR A C 1
ATOM 2806 O O . THR A 1 367 ? -3.666 -2.713 18.869 1.00 85.38 367 THR A O 1
ATOM 2809 N N . THR A 1 368 ? -2.815 -4.162 17.387 1.00 85.19 368 THR A N 1
ATOM 2810 C CA . THR A 1 368 ? -3.734 -5.254 17.757 1.00 85.19 368 THR A CA 1
ATOM 2811 C C . THR A 1 368 ? -3.532 -5.741 19.187 1.00 85.19 368 THR A C 1
ATOM 2813 O O . THR A 1 368 ? -4.480 -6.200 19.815 1.00 85.19 368 THR A O 1
ATOM 2816 N N . ASP A 1 369 ? -2.320 -5.637 19.729 1.00 85.81 369 ASP A N 1
ATOM 2817 C CA . ASP A 1 369 ? -2.016 -5.998 21.115 1.00 85.81 369 ASP A CA 1
ATOM 2818 C C . ASP A 1 369 ? -2.725 -5.061 22.102 1.00 85.81 369 ASP A C 1
ATOM 2820 O O . ASP A 1 369 ? -3.070 -5.486 23.199 1.00 85.81 369 ASP A O 1
ATOM 2824 N N . LEU A 1 370 ? -3.021 -3.812 21.712 1.00 84.44 370 LEU A N 1
ATOM 2825 C CA . LEU A 1 370 ? -3.781 -2.876 22.553 1.00 84.44 370 LEU A CA 1
ATOM 2826 C C . LEU A 1 370 ? -5.219 -3.349 22.783 1.00 84.44 370 LEU A C 1
ATOM 2828 O O . LEU A 1 370 ? -5.757 -3.125 23.861 1.00 84.44 370 LEU A O 1
ATOM 2832 N N . TRP A 1 371 ? -5.824 -3.995 21.783 1.00 83.62 371 TRP A N 1
ATOM 2833 C CA . TRP A 1 371 ? -7.193 -4.512 21.863 1.00 83.62 371 TRP A CA 1
ATOM 2834 C C . TRP A 1 371 ? -7.275 -5.938 22.411 1.00 83.62 371 TRP A C 1
ATOM 2836 O O . TRP A 1 371 ? -8.324 -6.342 22.892 1.00 83.62 371 TRP A O 1
ATOM 2846 N N . GLN A 1 372 ? -6.175 -6.691 22.344 1.00 78.75 372 GLN A N 1
ATOM 2847 C CA . GLN A 1 372 ? -6.069 -8.037 22.920 1.00 78.75 372 GLN A CA 1
ATOM 2848 C C . GLN A 1 372 ? -5.600 -8.041 24.378 1.00 78.75 372 GLN A C 1
ATOM 2850 O O . GLN A 1 372 ? -5.707 -9.067 25.042 1.00 78.75 372 GLN A O 1
ATOM 2855 N N . SER A 1 373 ? -5.010 -6.944 24.862 1.00 68.12 373 SER A N 1
ATOM 2856 C CA . SER A 1 373 ? -4.499 -6.881 26.231 1.00 68.12 373 SER A CA 1
ATOM 2857 C C . SER A 1 373 ? -5.649 -7.074 27.218 1.00 68.12 373 SER A C 1
ATOM 2859 O O . SER A 1 373 ? -6.539 -6.226 27.289 1.00 68.12 373 SER A O 1
ATOM 2861 N N . SER A 1 374 ? -5.593 -8.170 27.976 1.00 58.16 374 SER A N 1
ATOM 2862 C CA . SER A 1 374 ? -6.546 -8.473 29.045 1.00 58.16 374 SER A CA 1
ATOM 2863 C C . SER A 1 374 ? -6.521 -7.398 30.134 1.00 58.16 374 SER A C 1
ATOM 2865 O O . SER A 1 374 ? -5.519 -6.691 30.323 1.00 58.16 374 SER A O 1
ATOM 2867 N N . LEU A 1 375 ? -7.611 -7.290 30.893 1.00 54.41 375 LEU A N 1
ATOM 2868 C CA . LEU A 1 375 ? -7.660 -6.432 32.078 1.00 54.41 375 LEU A CA 1
ATOM 2869 C C . LEU A 1 375 ? -6.571 -6.860 33.088 1.00 54.41 375 LEU A C 1
ATOM 2871 O O . LEU A 1 375 ? -5.917 -6.017 33.702 1.00 54.41 375 LEU A O 1
ATOM 2875 N N . GLU A 1 376 ? -6.307 -8.164 33.222 1.00 50.28 376 GLU A N 1
ATOM 2876 C CA . GLU A 1 376 ? -5.286 -8.728 34.120 1.00 50.28 376 GLU A CA 1
ATOM 2877 C C . GLU A 1 376 ? -3.836 -8.392 33.725 1.00 50.28 376 GLU A C 1
ATOM 2879 O O . GLU A 1 376 ? -2.983 -8.160 34.595 1.00 50.28 376 GLU A O 1
ATOM 2884 N N . ASP A 1 377 ? -3.544 -8.282 32.428 1.00 57.50 377 ASP A N 1
ATOM 2885 C CA . ASP A 1 377 ? -2.238 -7.825 31.942 1.00 57.50 377 ASP A CA 1
ATOM 2886 C C . ASP A 1 377 ? -1.967 -6.367 32.329 1.00 57.50 377 ASP A C 1
ATOM 2888 O O . ASP A 1 377 ? -0.811 -5.985 32.539 1.00 57.50 377 ASP A O 1
ATOM 2892 N N . GLN A 1 378 ? -3.028 -5.573 32.506 1.00 52.22 378 GLN A N 1
ATOM 2893 C CA . GLN A 1 378 ? -2.964 -4.152 32.848 1.00 52.22 378 GLN A CA 1
ATOM 2894 C C . GLN A 1 378 ? -3.115 -3.845 34.344 1.00 52.22 378 GLN A C 1
ATOM 2896 O O . GLN A 1 378 ? -2.926 -2.691 34.735 1.00 52.22 378 GLN A O 1
ATOM 2901 N N . LEU A 1 379 ? -3.396 -4.835 35.198 1.00 53.22 379 LEU A N 1
ATOM 2902 C CA . LEU A 1 379 ? -3.568 -4.663 36.648 1.00 53.22 379 LEU A CA 1
ATOM 2903 C C . LEU A 1 379 ? -2.426 -5.298 37.453 1.00 53.22 379 LEU A C 1
ATOM 2905 O O . LEU A 1 379 ? -1.938 -6.377 37.115 1.00 53.22 379 LEU A O 1
ATOM 2909 N N . GLU A 1 380 ? -1.996 -4.646 38.538 1.00 47.50 380 GLU A N 1
ATOM 2910 C CA . GLU A 1 380 ? -1.050 -5.235 39.495 1.00 47.50 380 GLU A CA 1
ATOM 2911 C C . GLU A 1 380 ? -1.672 -6.486 40.129 1.00 47.50 380 GLU A C 1
ATOM 2913 O O . GLU A 1 380 ? -2.862 -6.467 40.478 1.00 47.50 380 GLU A O 1
ATOM 2918 N N . PRO A 1 381 ? -0.907 -7.589 40.278 1.00 45.44 381 PRO A N 1
ATOM 2919 C CA . PRO A 1 381 ? -1.362 -8.702 41.099 1.00 45.44 381 PRO A CA 1
ATOM 2920 C C . PRO A 1 381 ? -1.679 -8.174 42.503 1.00 45.44 381 PRO A C 1
ATOM 2922 O O . PRO A 1 381 ? -1.001 -7.270 42.994 1.00 45.44 381 PRO A O 1
ATOM 2925 N N . LEU A 1 382 ? -2.739 -8.702 43.126 1.00 39.78 382 LEU A N 1
ATOM 2926 C CA . LEU A 1 382 ? -3.064 -8.348 44.508 1.00 39.78 382 LEU A CA 1
ATOM 2927 C C . LEU A 1 382 ? -1.811 -8.604 45.360 1.00 39.78 382 LEU A C 1
ATOM 2929 O O . LEU A 1 382 ? -1.199 -9.661 45.175 1.00 39.78 382 LEU A O 1
ATOM 2933 N N . PRO A 1 383 ? -1.410 -7.688 46.261 1.00 42.69 383 PRO A N 1
ATOM 2934 C CA . PRO A 1 383 ? -0.451 -8.064 47.282 1.00 42.69 383 PRO A CA 1
ATOM 2935 C C . PRO A 1 383 ? -1.069 -9.248 48.022 1.00 42.69 383 PRO A C 1
ATOM 2937 O O . PRO A 1 383 ? -2.180 -9.139 48.549 1.00 42.69 383 PRO A O 1
ATOM 2940 N N . GLU A 1 384 ? -0.399 -10.399 47.975 1.00 38.38 384 GLU A N 1
ATOM 2941 C CA . GLU A 1 384 ? -0.756 -11.523 48.828 1.00 38.38 384 GLU A CA 1
ATOM 2942 C C . GLU A 1 384 ? -0.819 -10.966 50.247 1.00 38.38 384 GLU A C 1
ATOM 2944 O O . GLU A 1 384 ? 0.131 -10.329 50.707 1.00 38.38 384 GLU A O 1
ATOM 2949 N N . ALA A 1 385 ? -1.976 -11.106 50.897 1.00 40.72 385 ALA A N 1
ATOM 2950 C CA . ALA A 1 385 ? -2.079 -10.797 52.308 1.00 40.72 385 ALA A CA 1
ATOM 2951 C C . ALA A 1 385 ? -1.007 -11.645 52.989 1.00 40.72 385 ALA A C 1
ATOM 2953 O O . ALA A 1 385 ? -1.110 -12.874 52.968 1.00 40.72 385 ALA A O 1
ATOM 2954 N N . GLU A 1 386 ? 0.044 -10.997 53.499 1.00 37.50 386 GLU A N 1
ATOM 2955 C CA . GLU A 1 386 ? 1.024 -11.634 54.364 1.00 37.50 386 GLU A CA 1
ATOM 2956 C C . GLU A 1 386 ? 0.213 -12.341 55.445 1.00 37.50 386 GLU A C 1
ATOM 2958 O O . GLU A 1 386 ? -0.441 -11.710 56.277 1.00 37.50 386 GLU A O 1
ATOM 2963 N N . ALA A 1 387 ? 0.158 -13.668 55.348 1.00 34.94 387 ALA A N 1
ATOM 2964 C CA . ALA A 1 387 ? -0.375 -14.492 56.401 1.00 34.94 387 ALA A CA 1
ATOM 2965 C C . ALA A 1 387 ? 0.496 -14.187 57.618 1.00 34.94 387 ALA A C 1
ATOM 2967 O O . ALA A 1 387 ? 1.672 -14.545 57.634 1.00 34.94 387 ALA A O 1
ATOM 2968 N N . GLU A 1 388 ? -0.063 -13.461 58.588 1.00 38.91 388 GLU A N 1
ATOM 29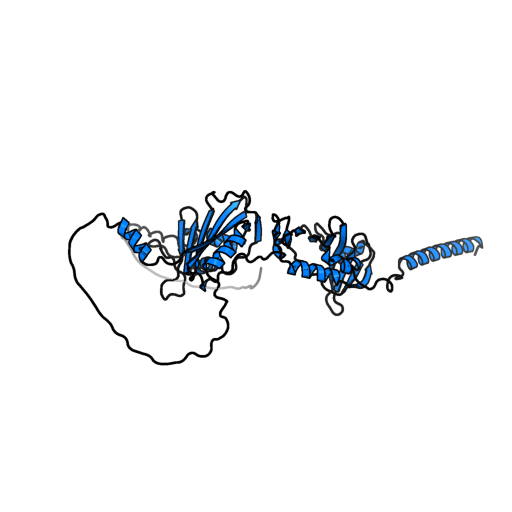69 C CA . GLU A 1 388 ? 0.533 -13.314 59.907 1.00 38.91 388 GLU A CA 1
ATOM 2970 C C . GLU A 1 388 ? 0.831 -14.725 60.427 1.00 38.91 388 GLU A C 1
ATOM 2972 O O . GLU A 1 388 ? -0.074 -15.479 60.797 1.00 38.91 388 GLU A O 1
ATOM 2977 N N . GLU A 1 389 ? 2.106 -15.115 60.390 1.00 37.47 389 GLU A N 1
ATOM 2978 C CA . GLU A 1 389 ? 2.571 -16.314 61.071 1.00 37.47 389 GLU A CA 1
ATOM 2979 C C . GLU A 1 389 ? 2.266 -16.145 62.567 1.00 37.47 389 GLU A C 1
ATOM 2981 O O . GLU A 1 389 ? 2.573 -15.096 63.148 1.00 37.47 389 GLU A O 1
ATOM 2986 N N . PRO A 1 390 ? 1.638 -17.134 63.224 1.00 37.12 390 PRO A N 1
ATOM 2987 C CA . PRO A 1 390 ? 1.336 -17.016 64.636 1.00 37.12 390 PRO A CA 1
ATOM 2988 C C . PRO A 1 390 ? 2.647 -17.020 65.423 1.00 37.12 390 PRO A C 1
ATOM 2990 O O . PRO A 1 390 ? 3.497 -17.893 65.250 1.00 37.12 390 PRO A O 1
ATOM 2993 N N . ALA A 1 391 ? 2.790 -16.041 66.313 1.00 39.16 391 ALA A N 1
ATOM 2994 C CA . ALA A 1 391 ? 3.878 -15.971 67.271 1.00 39.16 391 ALA A CA 1
ATOM 2995 C C . ALA A 1 391 ? 3.882 -17.224 68.165 1.00 39.16 391 ALA A C 1
ATOM 2997 O O . ALA A 1 391 ? 3.088 -17.326 69.103 1.00 39.16 391 ALA A O 1
ATOM 2998 N N . GLU A 1 392 ? 4.792 -18.162 67.901 1.00 37.69 392 GLU A N 1
ATOM 2999 C CA . GLU A 1 392 ? 5.163 -19.189 68.870 1.00 37.69 392 GLU A CA 1
ATOM 3000 C C . GLU A 1 392 ? 6.288 -18.671 69.768 1.00 37.69 392 GLU A C 1
ATOM 3002 O O . GLU A 1 392 ? 7.417 -18.400 69.362 1.00 37.69 392 GLU A O 1
ATOM 3007 N N . SER A 1 393 ? 5.909 -18.510 71.030 1.00 36.03 393 SER A N 1
ATOM 3008 C CA . SER A 1 393 ? 6.755 -18.341 72.196 1.00 36.03 393 SER A CA 1
ATOM 3009 C C . SER A 1 393 ? 7.647 -19.561 72.432 1.00 36.03 393 SER A C 1
ATOM 3011 O O . SER A 1 393 ? 7.121 -20.668 72.540 1.00 36.03 393 SER A O 1
ATOM 3013 N N . ASP A 1 394 ? 8.935 -19.352 72.697 1.00 34.47 394 ASP A N 1
ATOM 3014 C CA . ASP A 1 394 ? 9.642 -20.189 73.667 1.00 34.47 394 ASP A CA 1
ATOM 3015 C C . ASP A 1 394 ? 10.675 -19.368 74.450 1.00 34.47 394 ASP A C 1
ATOM 3017 O O . ASP A 1 394 ? 11.401 -18.536 73.902 1.00 34.47 394 ASP A O 1
ATOM 3021 N N . ALA A 1 395 ? 10.674 -19.578 75.761 1.00 35.56 395 ALA A N 1
ATOM 3022 C CA . ALA A 1 395 ? 11.472 -18.894 76.761 1.00 35.56 395 ALA A CA 1
ATOM 3023 C C . ALA A 1 395 ? 12.127 -19.940 77.674 1.00 35.56 395 ALA A C 1
ATOM 3025 O O . ALA A 1 395 ? 11.442 -20.806 78.213 1.00 35.56 395 ALA A O 1
ATOM 3026 N N . GLY A 1 396 ? 13.434 -19.796 77.909 1.00 31.50 396 GLY A N 1
ATOM 3027 C CA . GLY A 1 396 ? 14.219 -20.498 78.939 1.00 31.50 396 GLY A CA 1
ATOM 3028 C C . GLY A 1 396 ? 15.715 -20.404 78.600 1.00 31.50 396 GLY A C 1
ATOM 3029 O O . GLY A 1 396 ? 16.137 -21.000 77.618 1.00 31.50 396 GLY A O 1
ATOM 3030 N N . GLU A 1 397 ? 16.521 -19.486 79.149 1.00 33.72 397 GLU A N 1
ATOM 3031 C CA . GLU A 1 397 ? 17.009 -19.293 80.539 1.00 33.72 397 GLU A CA 1
ATOM 3032 C C . GLU A 1 397 ? 18.178 -20.245 80.925 1.00 33.72 397 GLU A C 1
ATOM 3034 O O . GLU A 1 397 ? 18.085 -21.453 80.739 1.00 33.72 397 GLU A O 1
ATOM 3039 N N . GLU A 1 398 ? 19.222 -19.639 81.529 1.00 34.03 398 GLU A N 1
ATOM 3040 C CA . GLU A 1 398 ? 20.418 -20.171 82.244 1.00 34.03 398 GLU A CA 1
ATOM 3041 C C . GLU A 1 398 ? 21.693 -20.494 81.422 1.00 34.03 398 GLU A C 1
ATOM 3043 O O . GLU A 1 398 ? 21.637 -21.170 80.406 1.00 34.03 398 GLU A O 1
ATOM 3048 N N . ALA A 1 399 ? 22.933 -20.130 81.799 1.00 31.98 399 ALA A N 1
ATOM 3049 C CA . ALA A 1 399 ? 23.514 -19.305 82.870 1.00 31.98 399 ALA A CA 1
ATOM 3050 C C . ALA A 1 399 ? 25.026 -19.039 82.567 1.00 31.98 399 ALA A C 1
ATOM 3052 O O . ALA A 1 399 ? 25.671 -19.813 81.862 1.00 31.98 399 ALA A O 1
ATOM 3053 N N . ALA A 1 400 ? 25.584 -17.948 83.113 1.00 36.06 400 ALA A N 1
ATOM 3054 C CA . ALA A 1 400 ? 27.014 -17.540 83.140 1.00 36.06 400 ALA A CA 1
ATOM 3055 C C . ALA A 1 400 ? 27.840 -18.388 84.177 1.00 36.06 400 ALA A C 1
ATOM 3057 O O . ALA A 1 400 ? 27.223 -19.307 84.721 1.00 36.06 400 ALA A O 1
ATOM 3058 N N . PRO A 1 401 ? 29.131 -18.136 84.574 1.00 49.38 401 PRO A N 1
ATOM 3059 C CA . PRO A 1 401 ? 29.982 -16.941 84.370 1.00 49.38 401 PRO A CA 1
ATOM 3060 C C . PRO A 1 401 ? 31.543 -17.115 84.274 1.00 49.38 401 PRO A C 1
ATOM 3062 O O . PRO A 1 401 ? 32.099 -18.189 84.461 1.00 49.38 401 PRO A O 1
ATOM 3065 N N . ASP A 1 402 ? 32.201 -15.966 84.042 1.00 36.78 402 ASP A N 1
ATOM 3066 C CA . ASP A 1 402 ? 33.462 -15.418 84.611 1.00 36.78 402 ASP A CA 1
ATOM 3067 C C . ASP A 1 402 ? 34.910 -15.929 84.332 1.00 36.78 402 ASP A C 1
ATOM 3069 O O . ASP A 1 402 ? 35.289 -17.053 84.639 1.00 36.78 402 ASP A O 1
ATOM 3073 N N . GLN A 1 403 ? 35.728 -14.922 83.956 1.00 34.88 403 GLN A N 1
ATOM 3074 C CA . GLN A 1 403 ? 37.072 -14.523 84.446 1.00 34.88 403 GLN A CA 1
ATOM 3075 C C . GLN A 1 403 ? 38.408 -14.983 83.795 1.00 34.88 403 GLN A C 1
ATOM 3077 O O . GLN A 1 403 ? 38.735 -16.158 83.683 1.00 34.88 403 GLN A O 1
ATOM 3082 N N . ASP A 1 404 ? 39.204 -13.932 83.519 1.00 36.16 404 ASP A N 1
ATOM 3083 C CA . ASP A 1 404 ? 40.660 -13.747 83.677 1.00 36.16 404 ASP A CA 1
ATOM 3084 C C . ASP A 1 404 ? 41.702 -14.111 82.587 1.00 36.16 404 ASP A C 1
ATOM 3086 O O . ASP A 1 404 ? 42.067 -15.255 82.352 1.00 36.16 404 ASP A O 1
ATOM 3090 N N . ALA A 1 405 ? 42.267 -13.017 82.046 1.00 35.56 405 ALA A N 1
ATOM 3091 C CA . ALA A 1 405 ? 43.678 -12.603 82.104 1.00 35.56 405 ALA A CA 1
ATOM 3092 C C . ALA A 1 405 ? 44.784 -13.246 81.225 1.00 35.56 405 ALA A C 1
ATOM 3094 O O . ALA A 1 405 ? 45.067 -14.435 81.246 1.00 35.56 405 ALA A O 1
ATOM 3095 N N . GLU A 1 406 ? 45.534 -12.306 80.631 1.00 35.19 406 GLU A N 1
ATOM 3096 C CA . GLU A 1 406 ? 46.993 -12.264 80.437 1.00 35.19 406 GLU A CA 1
ATOM 3097 C C . GLU A 1 406 ? 47.670 -12.792 79.148 1.00 35.19 406 GLU A C 1
ATOM 3099 O O . GLU A 1 406 ? 47.801 -13.982 78.889 1.00 35.19 406 GLU A O 1
ATOM 3104 N N . ASN A 1 407 ? 48.299 -11.803 78.490 1.00 35.84 407 ASN A N 1
ATOM 3105 C CA . ASN A 1 407 ? 49.659 -11.772 77.935 1.00 35.84 407 ASN A CA 1
ATOM 3106 C C . ASN A 1 407 ? 49.960 -12.329 76.535 1.00 35.84 407 ASN A C 1
ATOM 3108 O O . ASN A 1 407 ? 49.961 -13.530 76.293 1.00 35.84 407 ASN A O 1
ATOM 3112 N N . GLY A 1 408 ? 50.490 -11.421 75.702 1.00 32.03 408 GLY A N 1
ATOM 3113 C CA . GLY A 1 408 ? 51.714 -11.693 74.942 1.00 32.03 408 GLY A CA 1
ATOM 3114 C C . GLY A 1 408 ? 51.661 -11.392 73.446 1.00 32.03 408 GLY A C 1
ATOM 3115 O O . GLY A 1 408 ? 51.461 -12.299 72.649 1.00 32.03 408 GLY A O 1
ATOM 3116 N N . ASP A 1 409 ? 51.959 -10.147 73.064 1.00 40.41 409 ASP A N 1
ATOM 3117 C CA . ASP A 1 409 ? 52.664 -9.855 71.799 1.00 40.41 409 ASP A CA 1
ATOM 3118 C C . ASP A 1 409 ? 54.046 -10.562 71.851 1.00 40.41 409 ASP A C 1
ATOM 3120 O O . ASP A 1 409 ? 54.609 -10.681 72.949 1.00 40.41 409 ASP A O 1
ATOM 3124 N N . PRO A 1 410 ? 54.630 -11.037 70.731 1.00 51.94 410 PRO A N 1
ATOM 3125 C CA . PRO A 1 410 ? 55.214 -10.101 69.772 1.00 51.94 410 PRO A CA 1
ATOM 3126 C C . PRO A 1 410 ? 55.054 -10.494 68.283 1.00 51.94 410 PRO A C 1
ATOM 3128 O O . PRO A 1 410 ? 55.154 -11.654 67.884 1.00 51.94 410 PRO A O 1
ATOM 3131 N N . THR A 1 411 ? 54.939 -9.475 67.436 1.00 39.94 411 THR A N 1
ATOM 3132 C CA . THR A 1 411 ? 55.337 -9.455 66.009 1.00 39.94 411 THR A CA 1
ATOM 3133 C C . THR A 1 411 ? 56.846 -9.775 65.849 1.00 39.94 411 THR A C 1
ATOM 3135 O O . THR A 1 411 ? 57.578 -9.576 66.824 1.00 39.94 411 THR A O 1
ATOM 3138 N N . PRO A 1 412 ? 57.392 -10.206 64.674 1.00 52.28 412 PRO A N 1
ATOM 3139 C CA . PRO A 1 412 ? 57.352 -9.407 63.429 1.00 52.28 412 PRO A CA 1
ATOM 3140 C C . PRO A 1 412 ? 57.476 -10.161 62.070 1.00 52.28 412 PRO A C 1
ATOM 3142 O O . PRO A 1 412 ? 57.696 -11.367 62.027 1.00 52.28 412 PRO A O 1
ATOM 3145 N N . ALA A 1 413 ? 57.469 -9.361 60.983 1.00 37.03 413 ALA A N 1
ATOM 3146 C CA . ALA A 1 413 ? 58.087 -9.597 59.656 1.00 37.03 413 ALA A CA 1
ATOM 3147 C C . ALA A 1 413 ? 57.367 -10.608 58.718 1.00 37.03 413 ALA A C 1
ATOM 3149 O O . ALA A 1 413 ? 56.905 -11.643 59.163 1.00 37.03 413 ALA A O 1
ATOM 3150 N N . THR A 1 414 ? 57.237 -10.443 57.393 1.00 38.66 414 THR A N 1
ATOM 3151 C CA . THR A 1 414 ? 57.882 -9.548 56.419 1.00 38.66 414 THR A CA 1
ATOM 3152 C C . THR A 1 414 ? 57.193 -9.686 55.039 1.00 38.66 414 THR A C 1
ATOM 3154 O O . THR A 1 414 ? 56.822 -10.787 54.654 1.00 38.66 414 THR A O 1
ATOM 3157 N N . GLU A 1 415 ? 57.089 -8.551 54.337 1.00 37.97 415 GLU A N 1
ATOM 3158 C CA . GLU A 1 415 ? 57.149 -8.284 52.878 1.00 37.97 415 GLU A CA 1
ATOM 3159 C C . GLU A 1 415 ? 56.240 -8.914 51.794 1.00 37.97 415 GLU A C 1
ATOM 3161 O O . GLU A 1 415 ? 56.035 -10.118 51.699 1.00 37.97 415 GLU A O 1
ATOM 3166 N N . ALA A 1 416 ? 55.940 -7.996 50.851 1.00 41.91 416 ALA A N 1
ATOM 3167 C CA . ALA A 1 416 ? 55.728 -8.122 49.399 1.00 41.91 416 ALA A CA 1
ATOM 3168 C C . ALA A 1 416 ? 54.390 -8.723 48.928 1.00 41.91 416 ALA A C 1
ATOM 3170 O O . ALA A 1 416 ? 53.963 -9.764 49.394 1.00 41.91 416 ALA A O 1
ATOM 3171 N N . GLY A 1 417 ? 53.651 -8.150 47.976 1.00 37.09 417 GLY A N 1
ATOM 3172 C CA . GLY A 1 417 ? 53.970 -7.175 46.930 1.00 37.09 417 GLY A CA 1
ATOM 3173 C C . GLY A 1 417 ? 53.363 -7.674 45.605 1.00 37.09 417 GLY A C 1
ATOM 3174 O O . GLY A 1 417 ? 53.458 -8.863 45.317 1.00 37.09 417 GLY A O 1
ATOM 3175 N N . GLY A 1 418 ? 52.763 -6.779 44.809 1.00 40.44 418 GLY A N 1
ATOM 3176 C CA . GLY A 1 418 ? 52.218 -7.054 43.463 1.00 40.44 418 GLY A CA 1
ATOM 3177 C C . GLY A 1 418 ? 50.685 -7.101 43.464 1.00 40.44 418 GLY A C 1
ATOM 3178 O O . GLY A 1 418 ? 50.100 -8.039 43.983 1.00 40.44 418 GLY A O 1
ATOM 3179 N N . GLU A 1 419 ? 49.935 -6.070 43.083 1.00 43.56 419 GLU A N 1
ATOM 3180 C CA . GLU A 1 419 ? 49.938 -5.255 41.857 1.00 43.56 419 GLU A CA 1
ATOM 3181 C C . GLU A 1 419 ? 49.439 -6.001 40.604 1.00 43.56 419 GLU A C 1
ATOM 3183 O O . GLU A 1 419 ? 50.054 -6.942 40.114 1.00 43.56 419 GLU A O 1
ATOM 3188 N N . SER A 1 420 ? 48.359 -5.436 40.053 1.00 44.44 420 SER A N 1
ATOM 3189 C CA . SER A 1 420 ? 47.905 -5.462 38.658 1.00 44.44 420 SER A CA 1
ATOM 3190 C C . SER A 1 420 ? 47.263 -6.729 38.074 1.00 44.44 420 SER A C 1
ATOM 3192 O O . SER A 1 420 ? 47.873 -7.782 37.946 1.00 44.44 420 SER A O 1
ATOM 3194 N N . GLY A 1 421 ? 46.070 -6.520 37.509 1.00 38.41 421 GLY A N 1
ATOM 3195 C CA . GLY A 1 421 ? 45.993 -6.563 36.049 1.00 38.41 421 GLY A CA 1
ATOM 3196 C C . GLY A 1 421 ? 45.076 -7.609 35.422 1.00 38.41 421 GLY A C 1
ATOM 3197 O O . GLY A 1 421 ? 45.524 -8.689 35.077 1.00 38.41 421 GLY A O 1
ATOM 3198 N N . ASN A 1 422 ? 43.864 -7.141 35.116 1.00 42.62 422 ASN A N 1
ATOM 3199 C CA . ASN A 1 422 ? 43.209 -7.215 33.806 1.00 42.62 422 ASN A CA 1
ATOM 3200 C C . ASN A 1 422 ? 42.717 -8.566 33.248 1.00 42.62 422 ASN A C 1
ATOM 3202 O O . ASN A 1 422 ? 43.444 -9.551 33.153 1.00 42.62 422 ASN A O 1
ATOM 3206 N N . GLY A 1 423 ? 41.488 -8.505 32.734 1.00 45.06 423 GLY A N 1
ATOM 3207 C CA . GLY A 1 423 ? 40.829 -9.492 31.888 1.00 45.06 423 GLY A CA 1
ATOM 3208 C C . GLY A 1 423 ? 39.450 -8.989 31.519 1.00 45.06 423 GLY A C 1
ATOM 3209 O O . GLY A 1 423 ? 38.529 -9.288 32.305 1.00 45.06 423 GLY A O 1
#

Sequence (423 aa):
MKPKTLGILAAAAVVLAAIAVAVHHADQPRAEAAALGRMAPELEKRVNDVTALEIVNGKETIRIERGEAGWLSPAHDGFPLLPERVREALIQLTRLERKQALTNRPERWPALEVDTPGGESKARGVKLFAGDEVVLDLVIGKEKWGADPGVYARRAGEDQVWLCSGRVSLPRAATDWMEKKVVQLPMNDIARVVVEHGDETLTIQKPAGETQWALAELPEGRKLKTPNPLGRIAGALGWLSFTGVRSAAGFDRDQAPLFTAAYRTMKDQIVTVRGWRDGDQIWCGLSAAYQPPATEEAAAATEEAATEENAETEGAADAEEAADADQETADQETAEEQEGEDEDPAAQVEEWNAAWADWLYSFPTTTTDLWQSSLEDQLEPLPEAEAEEPAESDAGEEAAPDQDAENGDPTPATEAGGESGNG

pLDDT: mean 75.68, std 24.07, range [23.64, 97.81]